Protein AF-A0A423XB51-F1 (afdb_monomer_lite)

Structure (mmCIF, N/CA/C/O backbone):
data_AF-A0A423XB51-F1
#
_entry.id   AF-A0A423XB51-F1
#
loop_
_atom_site.group_PDB
_atom_site.id
_atom_site.type_symbol
_atom_site.label_atom_id
_atom_site.label_alt_id
_atom_site.label_comp_id
_atom_site.label_asym_id
_atom_site.label_entity_id
_atom_site.label_seq_id
_atom_site.pdbx_PDB_ins_code
_atom_site.Cartn_x
_atom_site.Cartn_y
_atom_site.Cartn_z
_atom_site.occupancy
_atom_site.B_iso_or_equiv
_atom_site.auth_seq_id
_atom_site.auth_comp_id
_atom_site.auth_asym_id
_atom_site.auth_atom_id
_atom_site.pdbx_PDB_model_num
ATOM 1 N N . MET A 1 1 ? 34.512 -55.234 -9.144 1.00 31.52 1 MET A N 1
ATOM 2 C CA . MET A 1 1 ? 33.283 -55.970 -8.781 1.00 31.52 1 MET A CA 1
ATOM 3 C C . MET A 1 1 ? 32.152 -55.460 -9.650 1.00 31.52 1 MET A C 1
ATOM 5 O O . MET A 1 1 ? 32.081 -54.264 -9.890 1.00 31.52 1 MET A O 1
ATOM 9 N N . VAL A 1 2 ? 31.367 -56.392 -10.178 1.00 36.50 2 VAL A N 1
ATOM 10 C CA . VAL A 1 2 ? 30.265 -56.217 -11.133 1.00 36.50 2 VAL A CA 1
ATOM 11 C C . VAL A 1 2 ? 29.146 -55.339 -10.560 1.00 36.50 2 VAL A C 1
ATOM 13 O O . VAL A 1 2 ? 28.787 -55.524 -9.402 1.00 36.50 2 VAL A O 1
ATOM 16 N N . ALA A 1 3 ? 28.536 -54.481 -11.385 1.00 30.00 3 ALA A N 1
ATOM 17 C CA . ALA A 1 3 ? 27.119 -54.136 -11.255 1.00 30.00 3 ALA A CA 1
ATOM 18 C C . ALA A 1 3 ? 26.533 -53.678 -12.602 1.00 30.00 3 ALA A C 1
ATOM 20 O O . ALA A 1 3 ? 27.118 -52.865 -13.314 1.00 30.00 3 ALA A O 1
ATOM 21 N N . HIS A 1 4 ? 25.387 -54.271 -12.929 1.00 32.62 4 HIS A N 1
ATOM 22 C CA . HIS A 1 4 ? 24.614 -54.158 -14.161 1.00 32.62 4 HIS A CA 1
ATOM 23 C C . HIS A 1 4 ? 23.724 -52.900 -14.236 1.00 32.62 4 HIS A C 1
ATOM 25 O O . HIS A 1 4 ? 23.371 -52.298 -13.226 1.00 32.62 4 HIS A O 1
ATOM 31 N N . ASN A 1 5 ? 23.327 -52.594 -15.477 1.00 37.25 5 ASN A N 1
ATOM 32 C CA . ASN A 1 5 ? 22.363 -51.591 -15.948 1.00 37.25 5 ASN A CA 1
ATOM 33 C C . ASN A 1 5 ? 20.976 -51.610 -15.278 1.00 37.25 5 ASN A C 1
ATOM 35 O O . ASN A 1 5 ? 20.409 -52.682 -15.078 1.00 37.25 5 ASN A O 1
ATOM 39 N N . LEU A 1 6 ? 20.353 -50.425 -15.191 1.00 34.06 6 LEU A N 1
ATOM 40 C CA . LEU A 1 6 ? 18.911 -50.211 -15.405 1.00 34.06 6 LEU A CA 1
ATOM 41 C C . LEU A 1 6 ? 18.672 -48.880 -16.168 1.00 34.06 6 LEU A C 1
ATOM 43 O O . LEU A 1 6 ? 19.384 -47.911 -15.900 1.00 34.06 6 LEU A O 1
ATOM 47 N N . PRO A 1 7 ? 17.705 -48.805 -17.110 1.00 36.00 7 PRO A N 1
ATOM 48 C CA . PRO A 1 7 ? 17.438 -47.620 -17.933 1.00 36.00 7 PRO A CA 1
ATOM 49 C C . PRO A 1 7 ? 16.372 -46.697 -17.311 1.00 36.00 7 PRO A C 1
ATOM 51 O O . PRO A 1 7 ? 15.379 -47.169 -16.761 1.00 36.00 7 PRO A O 1
ATOM 54 N N . ILE A 1 8 ? 16.544 -45.377 -17.449 1.00 37.34 8 ILE A N 1
ATOM 55 C CA . ILE A 1 8 ? 15.559 -44.361 -17.031 1.00 37.34 8 ILE A CA 1
ATOM 56 C C . ILE A 1 8 ? 14.846 -43.792 -18.280 1.00 37.34 8 ILE A C 1
ATOM 58 O O . ILE A 1 8 ? 15.529 -43.488 -19.261 1.00 37.34 8 ILE A O 1
ATOM 62 N N . PRO A 1 9 ? 13.504 -43.629 -18.282 1.00 34.44 9 PRO A N 1
ATOM 63 C CA . PRO A 1 9 ? 12.743 -43.141 -19.436 1.00 34.44 9 PRO A CA 1
ATOM 64 C C . PRO A 1 9 ? 12.919 -41.635 -19.685 1.00 34.44 9 PRO A C 1
ATOM 66 O O . PRO A 1 9 ? 12.987 -40.834 -18.754 1.00 34.44 9 PRO A O 1
ATOM 69 N N . GLY A 1 10 ? 12.946 -41.263 -20.967 1.00 33.69 10 GLY A N 1
ATOM 70 C CA . GLY A 1 10 ? 13.194 -39.908 -21.454 1.00 33.69 10 GLY A CA 1
ATOM 71 C C . GLY A 1 10 ? 12.106 -38.885 -21.115 1.00 33.69 10 GLY A C 1
ATOM 72 O O . GLY A 1 10 ? 10.912 -39.111 -21.307 1.00 33.69 10 GLY A O 1
ATOM 73 N N . ILE A 1 11 ? 12.561 -37.714 -20.674 1.00 33.84 11 ILE A N 1
ATOM 74 C CA . ILE A 1 11 ? 11.773 -36.488 -20.539 1.00 33.84 11 ILE A CA 1
ATOM 75 C C . ILE A 1 11 ? 11.730 -35.801 -21.910 1.00 33.84 11 ILE A C 1
ATOM 77 O O . ILE A 1 11 ? 12.769 -35.495 -22.493 1.00 33.84 11 ILE A O 1
ATOM 81 N N . ARG A 1 12 ? 10.519 -35.569 -22.432 1.00 33.94 12 ARG A N 1
ATOM 82 C CA . ARG A 1 12 ? 10.283 -34.796 -23.661 1.00 33.94 12 ARG A CA 1
ATOM 83 C C . ARG A 1 12 ? 10.503 -33.303 -23.404 1.00 33.94 12 ARG A C 1
ATOM 85 O O . ARG A 1 12 ? 9.952 -32.741 -22.461 1.00 33.94 12 ARG A O 1
ATOM 92 N N . ASN A 1 13 ? 11.280 -32.680 -24.282 1.00 35.00 13 ASN A N 1
ATOM 93 C CA . ASN A 1 13 ? 11.568 -31.249 -24.317 1.00 35.00 13 ASN A CA 1
ATOM 94 C C . ASN A 1 13 ? 10.433 -30.521 -25.083 1.00 35.00 13 ASN A C 1
ATOM 96 O O . ASN A 1 13 ? 10.145 -30.932 -26.206 1.00 35.00 13 ASN A O 1
ATOM 100 N N . PRO A 1 14 ? 9.753 -29.493 -24.534 1.00 36.03 14 PRO A N 1
ATOM 101 C CA . PRO A 1 14 ? 8.537 -28.933 -25.134 1.00 36.03 14 PRO A CA 1
ATOM 102 C C . PRO A 1 14 ? 8.781 -27.705 -26.031 1.00 36.03 14 PRO A C 1
ATOM 104 O O . PRO A 1 14 ? 7.963 -26.792 -26.041 1.00 36.03 14 PRO A O 1
ATOM 107 N N . PHE A 1 15 ? 9.884 -27.662 -26.782 1.00 37.72 15 PHE A N 1
ATOM 108 C CA . PHE A 1 15 ? 10.128 -26.614 -27.781 1.00 37.72 15 PHE A CA 1
ATOM 109 C C . PHE A 1 15 ? 10.941 -27.169 -28.954 1.00 37.72 15 PHE A C 1
ATOM 111 O O . PHE A 1 15 ? 12.166 -27.096 -28.951 1.00 37.72 15 PHE A O 1
ATOM 118 N N . ASP A 1 16 ? 10.246 -27.711 -29.954 1.00 33.78 16 ASP A N 1
ATOM 119 C CA . ASP A 1 16 ? 10.800 -27.939 -31.290 1.00 33.78 16 ASP A CA 1
ATOM 120 C C . ASP A 1 16 ? 9.765 -27.459 -32.331 1.00 33.78 16 ASP A C 1
ATOM 122 O O . ASP A 1 16 ? 8.616 -27.915 -32.289 1.00 33.78 16 ASP A O 1
ATOM 126 N N . PRO A 1 17 ? 10.086 -26.477 -33.194 1.00 37.91 17 PRO A N 1
ATOM 127 C CA . PRO A 1 17 ? 9.142 -25.939 -34.166 1.00 37.91 17 PRO A CA 1
ATOM 128 C C . PRO A 1 17 ? 9.060 -26.831 -35.414 1.00 37.91 17 PRO A C 1
ATOM 130 O O . PRO A 1 17 ? 10.037 -26.995 -36.145 1.00 37.91 17 PRO A O 1
ATOM 133 N N . MET A 1 18 ? 7.868 -27.364 -35.698 1.00 31.20 18 MET A N 1
ATOM 134 C CA . MET A 1 18 ? 7.586 -28.050 -36.962 1.00 31.20 18 MET A CA 1
ATOM 135 C C . MET A 1 18 ? 7.628 -27.067 -38.140 1.00 31.20 18 MET A C 1
ATOM 137 O O . MET A 1 18 ? 6.913 -26.065 -38.168 1.00 31.20 18 MET A O 1
ATOM 141 N N . LYS A 1 19 ? 8.469 -27.401 -39.121 1.00 34.50 19 LYS A N 1
ATOM 142 C CA . LYS A 1 19 ? 8.397 -26.933 -40.506 1.00 34.50 19 LYS A CA 1
ATOM 143 C C . LYS A 1 19 ? 7.410 -27.816 -41.267 1.00 34.50 19 LYS A C 1
ATOM 145 O O . LYS A 1 19 ? 7.607 -29.021 -41.275 1.00 34.50 19 LYS A O 1
ATOM 150 N N . ASP A 1 20 ? 6.475 -27.202 -41.980 1.00 34.16 20 ASP A N 1
ATOM 151 C CA . ASP A 1 20 ? 5.870 -27.727 -43.211 1.00 34.16 20 ASP A CA 1
ATOM 152 C C . ASP A 1 20 ? 5.493 -26.503 -44.057 1.00 34.16 20 ASP A C 1
ATOM 154 O O . ASP A 1 20 ? 4.869 -25.570 -43.558 1.00 34.16 20 ASP A O 1
ATOM 158 N N . SER A 1 21 ? 6.168 -26.241 -45.175 1.00 32.19 21 SER A N 1
ATOM 159 C CA . SER A 1 21 ? 6.119 -26.914 -46.481 1.00 32.19 21 SER A CA 1
ATOM 160 C C . SER A 1 21 ? 4.862 -26.536 -47.285 1.00 32.19 21 SER A C 1
ATOM 162 O O . SER A 1 21 ? 3.727 -26.549 -46.826 1.00 32.19 21 SER A O 1
ATOM 164 N N . THR A 1 22 ? 5.156 -26.030 -48.476 1.00 32.69 22 THR A N 1
ATOM 165 C CA . THR A 1 22 ? 4.355 -25.236 -49.408 1.00 32.69 22 THR A CA 1
ATOM 166 C C . THR A 1 22 ? 3.370 -26.071 -50.222 1.00 32.69 22 THR A C 1
ATOM 168 O O . THR A 1 22 ? 3.742 -27.130 -50.722 1.00 32.69 22 THR A O 1
ATOM 171 N N . GLY A 1 23 ? 2.178 -25.528 -50.478 1.00 29.64 23 GLY A N 1
ATOM 172 C CA . GLY A 1 23 ? 1.249 -26.032 -51.489 1.00 29.64 23 GLY A CA 1
ATOM 173 C C . GLY A 1 23 ? 0.264 -24.948 -51.921 1.00 29.64 23 GLY A C 1
ATOM 174 O O . GLY A 1 23 ? -0.683 -24.645 -51.201 1.00 29.64 23 GLY A O 1
ATOM 175 N N . GLU A 1 24 ? 0.525 -24.342 -53.078 1.00 31.62 24 GLU A N 1
ATOM 176 C CA . GLU A 1 24 ? -0.375 -23.438 -53.799 1.00 31.62 24 GLU A CA 1
ATOM 177 C C . GLU A 1 24 ? -1.574 -24.196 -54.389 1.00 31.62 24 GLU A C 1
ATOM 179 O O . GLU A 1 24 ? -1.394 -25.252 -54.991 1.00 31.62 24 GLU A O 1
ATOM 184 N N . ALA A 1 25 ? -2.770 -23.605 -54.318 1.00 30.72 25 ALA A N 1
ATOM 185 C CA . ALA A 1 25 ? -3.737 -23.593 -55.421 1.00 30.72 25 ALA A CA 1
ATOM 186 C C . ALA A 1 25 ? -4.812 -22.524 -55.161 1.00 30.72 25 ALA A C 1
ATOM 188 O O . ALA A 1 25 ? -5.487 -22.524 -54.134 1.00 30.72 25 ALA A O 1
ATOM 189 N N . ALA A 1 26 ? -4.945 -21.604 -56.113 1.00 30.70 26 ALA A N 1
ATOM 190 C CA . ALA A 1 26 ? -5.925 -20.529 -56.148 1.00 30.70 26 ALA A CA 1
ATOM 191 C C . ALA A 1 26 ? -7.219 -20.972 -56.847 1.00 30.70 26 ALA A C 1
ATOM 193 O O . ALA A 1 26 ? -7.120 -21.595 -57.897 1.00 30.70 26 ALA A O 1
ATOM 194 N N . VAL A 1 27 ? -8.391 -20.551 -56.345 1.00 30.83 27 VAL A N 1
ATOM 195 C CA . VAL A 1 27 ? -9.595 -20.216 -57.142 1.00 30.83 27 VAL A CA 1
ATOM 196 C C . VAL A 1 27 ? -10.389 -19.120 -56.404 1.00 30.83 27 VAL A C 1
ATOM 198 O O . VAL A 1 27 ? -10.473 -19.115 -55.179 1.00 30.83 27 VAL A O 1
ATOM 201 N N . GLN A 1 28 ? -10.891 -18.160 -57.182 1.00 31.08 28 GLN A N 1
ATOM 202 C CA . GLN A 1 28 ? -11.581 -16.912 -56.827 1.00 31.08 28 GLN A CA 1
ATOM 203 C C . GLN A 1 28 ? -13.112 -17.082 -56.565 1.00 31.08 28 GLN A C 1
ATOM 205 O O . GLN A 1 28 ? -13.590 -18.212 -56.628 1.00 31.08 28 GLN A O 1
ATOM 210 N N . PRO A 1 29 ? -13.860 -16.008 -56.202 1.00 43.38 29 PRO A N 1
ATOM 211 C CA . PRO A 1 29 ? -15.015 -16.054 -55.293 1.00 43.38 29 PRO A CA 1
ATOM 212 C C . PRO A 1 29 ? -16.389 -15.929 -55.976 1.00 43.38 29 PRO A C 1
ATOM 214 O O . PRO A 1 29 ? -16.469 -15.389 -57.071 1.00 43.38 29 PRO A O 1
ATOM 217 N N . ASP A 1 30 ? -17.460 -16.281 -55.250 1.00 30.06 30 ASP A N 1
ATOM 218 C CA . ASP A 1 30 ? -18.842 -15.874 -55.556 1.00 30.06 30 ASP A CA 1
ATOM 219 C C . ASP A 1 30 ? -19.604 -15.410 -54.292 1.00 30.06 30 ASP A C 1
ATOM 221 O O . ASP A 1 30 ? -19.871 -16.157 -53.353 1.00 30.06 30 ASP A O 1
ATOM 225 N N . GLU A 1 31 ? -19.830 -14.099 -54.266 1.00 30.91 31 GLU A N 1
ATOM 226 C CA . GLU A 1 31 ? -21.063 -13.337 -54.022 1.00 30.91 31 GLU A CA 1
ATOM 227 C C . GLU A 1 31 ? -22.300 -13.861 -53.224 1.00 30.91 31 GLU A C 1
ATOM 229 O O . GLU A 1 31 ? -22.960 -14.832 -53.570 1.00 30.91 31 GLU A O 1
ATOM 234 N N . ILE A 1 32 ? -22.716 -12.988 -52.278 1.00 29.02 32 ILE A N 1
ATOM 235 C CA . ILE A 1 32 ? -24.083 -12.475 -51.975 1.00 29.02 32 ILE A CA 1
ATOM 236 C C . ILE A 1 32 ? -25.119 -13.435 -51.323 1.00 29.02 32 ILE A C 1
ATOM 238 O O . ILE A 1 32 ? -25.673 -14.317 -51.966 1.00 29.02 32 ILE A O 1
ATOM 242 N N . LYS A 1 33 ? -25.547 -13.128 -50.078 1.00 28.91 33 LYS A N 1
ATOM 243 C CA . LYS A 1 33 ? -26.890 -12.567 -49.734 1.00 28.91 33 LYS A CA 1
ATOM 244 C C . LYS A 1 33 ? -27.141 -12.442 -48.224 1.00 28.91 33 LYS A C 1
ATOM 246 O O . LYS A 1 33 ? -27.129 -13.401 -47.465 1.00 28.91 33 LYS A O 1
ATOM 251 N N . SER A 1 34 ? -27.442 -11.201 -47.852 1.00 29.16 34 SER A N 1
ATOM 252 C CA . SER A 1 34 ? -28.183 -10.727 -46.682 1.00 29.16 34 SER A CA 1
ATOM 253 C C . SER A 1 34 ? -29.541 -11.410 -46.502 1.00 29.16 34 SER A C 1
ATOM 255 O O . SER A 1 34 ? -30.201 -11.629 -47.512 1.00 29.16 34 SER A O 1
ATOM 257 N N . TYR A 1 35 ? -30.033 -11.556 -45.265 1.00 26.98 35 TYR A N 1
ATOM 258 C CA . TYR A 1 35 ? -31.440 -11.275 -44.933 1.00 26.98 35 TYR A CA 1
ATOM 259 C C . TYR A 1 35 ? -31.640 -11.009 -43.427 1.00 26.98 35 TYR A C 1
ATOM 261 O O . TYR A 1 35 ? -31.115 -11.723 -42.578 1.00 26.98 35 TYR A O 1
ATOM 269 N N . ASN A 1 36 ? -32.396 -9.943 -43.149 1.00 29.30 36 ASN A N 1
ATOM 270 C CA . ASN A 1 36 ? -32.935 -9.500 -41.859 1.00 29.30 36 ASN A CA 1
ATOM 271 C C . ASN A 1 36 ? -34.244 -10.238 -41.505 1.00 29.30 36 ASN A C 1
ATOM 273 O O . ASN A 1 36 ? -34.917 -10.740 -42.404 1.00 29.30 36 ASN A O 1
ATOM 277 N N . GLY A 1 37 ? -34.660 -10.152 -40.234 1.00 26.78 37 GLY A N 1
ATOM 278 C CA . GLY A 1 37 ? -36.049 -10.343 -39.765 1.00 26.78 37 GLY A CA 1
ATOM 279 C C . GLY A 1 37 ? -36.096 -11.052 -38.406 1.00 26.78 37 GLY A C 1
ATOM 280 O O . GLY A 1 37 ? -35.822 -12.241 -38.333 1.00 26.78 37 GLY A O 1
ATOM 281 N N . GLU A 1 38 ? -36.122 -10.344 -37.275 1.00 28.64 38 GLU A N 1
ATOM 282 C CA . GLU A 1 38 ? -37.295 -9.795 -36.557 1.00 28.64 38 GLU A CA 1
ATOM 283 C C . GLU A 1 38 ? -38.317 -10.811 -36.001 1.00 28.64 38 GLU A C 1
ATOM 285 O O . GLU A 1 38 ? -38.971 -11.535 -36.736 1.00 28.64 38 GLU A O 1
ATOM 290 N N . GLN A 1 39 ? -38.451 -10.737 -34.665 1.00 27.41 39 GLN A N 1
ATOM 291 C CA . GLN A 1 39 ? -39.638 -10.862 -33.802 1.00 27.41 39 GLN A CA 1
ATOM 292 C C . GLN A 1 39 ? -40.610 -12.049 -33.979 1.00 27.41 39 GLN A C 1
ATOM 294 O O . GLN A 1 39 ? -41.290 -12.186 -34.984 1.00 27.41 39 GLN A O 1
ATOM 299 N N . THR A 1 40 ? -40.890 -12.771 -32.887 1.00 27.31 40 THR A N 1
ATOM 300 C CA . THR A 1 40 ? -42.070 -12.514 -32.025 1.00 27.31 40 THR A CA 1
ATOM 301 C C . THR A 1 40 ? -42.214 -13.551 -30.901 1.00 27.31 40 THR A C 1
ATOM 303 O O . THR A 1 40 ? -41.736 -14.678 -30.959 1.00 27.31 40 THR A O 1
ATOM 306 N N . SER A 1 41 ? -42.862 -13.075 -29.842 1.00 29.06 41 SER A N 1
ATOM 307 C CA . SER A 1 41 ? -43.330 -13.704 -28.606 1.00 29.06 41 SER A CA 1
ATOM 308 C C . SER A 1 41 ? -44.224 -14.938 -28.768 1.00 29.06 41 SER A C 1
ATOM 310 O O . SER A 1 41 ? -45.051 -14.952 -29.669 1.00 29.06 41 SER A O 1
ATOM 312 N N . HIS A 1 42 ? -44.232 -15.830 -27.768 1.00 29.17 42 HIS A N 1
ATOM 313 C CA . HIS A 1 42 ? -45.481 -16.299 -27.149 1.00 29.17 42 HIS A CA 1
ATOM 314 C C . HIS A 1 42 ? -45.245 -16.912 -25.760 1.00 29.17 42 HIS A C 1
ATOM 316 O O . HIS A 1 42 ? -44.315 -17.681 -25.538 1.00 29.17 42 HIS A O 1
ATOM 322 N N . ALA A 1 43 ? -46.116 -16.524 -24.830 1.00 28.89 43 ALA A N 1
ATOM 323 C CA . ALA A 1 43 ? -46.279 -17.076 -23.495 1.00 28.89 43 ALA A CA 1
ATOM 324 C C . ALA A 1 43 ? -47.333 -18.191 -23.500 1.00 28.89 43 ALA A C 1
ATOM 326 O O . ALA A 1 43 ? -48.323 -18.049 -24.213 1.00 28.89 43 ALA A O 1
ATOM 327 N N . THR A 1 44 ? -47.187 -19.187 -22.622 1.00 28.58 44 THR A N 1
ATOM 328 C CA . THR A 1 44 ? -48.306 -19.911 -21.987 1.00 28.58 44 THR A CA 1
ATOM 329 C C . THR A 1 44 ? -47.866 -20.533 -20.658 1.00 28.58 44 THR A C 1
ATOM 331 O O . THR A 1 44 ? -46.764 -21.068 -20.542 1.00 28.58 44 THR A O 1
ATOM 334 N N . SER A 1 45 ? -48.760 -20.411 -19.675 1.00 26.64 45 SER A N 1
ATOM 335 C CA . SER A 1 45 ? -48.833 -21.071 -18.364 1.00 26.64 45 SER A CA 1
ATOM 336 C C . SER A 1 45 ? -49.002 -22.606 -18.511 1.00 26.64 45 SER A C 1
ATOM 338 O O . SER A 1 45 ? -49.148 -23.080 -19.630 1.00 26.64 45 SER A O 1
ATOM 340 N N . GLU A 1 46 ? -48.963 -23.496 -17.509 1.00 30.59 46 GLU A N 1
ATOM 341 C CA . GLU A 1 46 ? -49.506 -23.488 -16.141 1.00 30.59 46 GLU A CA 1
ATOM 342 C C . GLU A 1 46 ? -49.084 -24.802 -15.407 1.00 30.59 46 GLU A C 1
ATOM 344 O O . GLU A 1 46 ? -48.855 -25.802 -16.079 1.00 30.59 46 GLU A O 1
ATOM 349 N N . ASN A 1 47 ? -49.004 -24.771 -14.059 1.00 28.45 47 ASN A N 1
ATOM 350 C CA . ASN A 1 47 ? -49.242 -25.814 -13.013 1.00 28.45 47 ASN A CA 1
ATOM 351 C C . ASN A 1 47 ? -48.882 -27.305 -13.266 1.00 28.45 47 ASN A C 1
ATOM 353 O O . ASN A 1 47 ? -49.237 -27.876 -14.280 1.00 28.45 47 ASN A O 1
ATOM 357 N N . GLY A 1 48 ? -48.327 -28.128 -12.366 1.00 26.11 48 GLY A N 1
ATOM 358 C CA . GLY A 1 48 ? -48.043 -28.177 -10.919 1.00 26.11 48 GLY A CA 1
ATOM 359 C C . GLY A 1 48 ? -47.765 -29.675 -10.614 1.00 26.11 48 GLY A C 1
ATOM 360 O O . GLY A 1 48 ? -48.344 -30.537 -11.261 1.00 26.11 48 GLY A O 1
ATOM 361 N N . THR A 1 49 ? -46.817 -30.118 -9.784 1.00 28.56 49 THR A N 1
ATOM 362 C CA . THR A 1 49 ? -46.965 -30.412 -8.344 1.00 28.56 49 THR A CA 1
ATOM 363 C C . THR A 1 49 ? -45.727 -31.186 -7.842 1.00 28.56 49 THR A C 1
ATOM 365 O O . THR A 1 49 ? -45.081 -31.922 -8.582 1.00 28.56 49 THR A O 1
ATOM 368 N N . ASN A 1 50 ? -45.424 -30.971 -6.559 1.00 26.88 50 ASN A N 1
ATOM 369 C CA . ASN A 1 50 ? -44.312 -31.453 -5.726 1.00 26.88 50 ASN A CA 1
ATOM 370 C C . ASN A 1 50 ? -44.077 -32.972 -5.652 1.00 26.88 50 ASN A C 1
ATOM 372 O O . ASN A 1 50 ? -45.043 -33.693 -5.433 1.00 26.88 50 ASN A O 1
ATOM 376 N N . VAL A 1 51 ? -42.799 -33.388 -5.516 1.00 29.95 51 VAL A N 1
ATOM 377 C CA . VAL A 1 51 ? -42.336 -34.284 -4.423 1.00 29.95 51 VAL A CA 1
ATOM 378 C C . VAL A 1 51 ? -40.872 -33.977 -4.024 1.00 29.95 51 VAL A C 1
ATOM 380 O O . VAL A 1 51 ? -39.993 -33.818 -4.864 1.00 29.95 51 VAL A O 1
ATOM 383 N N . ASN A 1 52 ? -40.642 -33.908 -2.710 1.00 28.25 52 ASN A N 1
ATOM 384 C CA . ASN A 1 52 ? -39.421 -33.581 -1.960 1.00 28.25 52 ASN A CA 1
ATOM 385 C C . ASN A 1 52 ? -38.138 -34.377 -2.291 1.00 28.25 52 ASN A C 1
ATOM 387 O O . ASN A 1 52 ? -38.167 -35.607 -2.330 1.00 28.25 52 ASN A O 1
ATOM 391 N N . LYS A 1 53 ? -36.974 -33.701 -2.233 1.00 29.72 53 LYS A N 1
ATOM 392 C CA . LYS A 1 53 ? -35.796 -34.201 -1.487 1.00 29.72 53 LYS A CA 1
ATOM 393 C C . LYS A 1 53 ? -34.816 -33.079 -1.111 1.00 29.72 53 LYS A C 1
ATOM 395 O O . LYS A 1 53 ? -34.391 -32.295 -1.949 1.00 29.72 53 LYS A O 1
ATOM 400 N N . LEU A 1 54 ? -34.484 -33.033 0.180 1.00 27.73 54 LEU A N 1
ATOM 401 C CA . LEU A 1 54 ? -33.562 -32.101 0.826 1.00 27.73 54 LEU A CA 1
ATOM 402 C C . LEU A 1 54 ? -32.118 -32.236 0.313 1.00 27.73 54 LEU A C 1
ATOM 404 O O . LEU A 1 54 ? -31.533 -33.313 0.406 1.00 27.73 54 LEU A O 1
ATOM 408 N N . ALA A 1 55 ? -31.519 -31.112 -0.082 1.00 27.84 55 ALA A N 1
ATOM 409 C CA . ALA A 1 55 ? -30.085 -30.849 0.025 1.00 27.84 55 ALA A CA 1
ATOM 410 C C . ALA A 1 55 ? -29.884 -29.328 0.141 1.00 27.84 55 ALA A C 1
ATOM 412 O O . ALA A 1 55 ? -30.154 -28.577 -0.792 1.00 27.84 55 ALA A O 1
ATOM 413 N N . ALA A 1 56 ? -29.473 -28.860 1.320 1.00 28.06 56 ALA A N 1
ATOM 414 C CA . ALA A 1 56 ? -29.221 -27.450 1.584 1.00 28.06 56 ALA A CA 1
ATOM 415 C C . ALA A 1 56 ? -27.862 -27.035 0.996 1.00 28.06 56 ALA A C 1
ATOM 417 O O . ALA A 1 56 ? -26.828 -27.146 1.648 1.00 28.06 56 ALA A O 1
ATOM 418 N N . THR A 1 57 ? -27.868 -26.544 -0.240 1.00 28.09 57 THR A N 1
ATOM 419 C CA . THR A 1 57 ? -26.791 -25.717 -0.796 1.00 28.09 57 THR A CA 1
ATOM 420 C C . THR A 1 57 ? -27.191 -24.255 -0.650 1.00 28.09 57 THR A C 1
ATOM 422 O O . THR A 1 57 ? -28.175 -23.818 -1.245 1.00 28.09 57 THR A O 1
ATOM 425 N N . ALA A 1 58 ? -26.450 -23.498 0.161 1.00 28.42 58 ALA A N 1
ATOM 426 C CA . ALA A 1 58 ? -26.622 -22.056 0.275 1.00 28.42 58 ALA A CA 1
ATOM 427 C C . ALA A 1 58 ? -26.321 -21.405 -1.085 1.00 28.42 58 ALA A C 1
ATOM 429 O O . ALA A 1 58 ? -25.179 -21.407 -1.546 1.00 28.42 58 ALA A O 1
ATOM 430 N N . ALA A 1 59 ? -27.365 -20.900 -1.738 1.00 27.47 59 ALA A N 1
ATOM 431 C CA . ALA A 1 59 ? -27.267 -20.177 -2.994 1.00 27.47 59 ALA A CA 1
ATOM 432 C C . ALA A 1 59 ? -26.513 -18.854 -2.792 1.00 27.47 59 ALA A C 1
ATOM 434 O O . ALA A 1 59 ? -26.782 -18.091 -1.862 1.00 27.47 59 ALA A O 1
ATOM 435 N N . ILE A 1 60 ? -25.560 -18.599 -3.684 1.00 31.61 60 ILE A N 1
ATOM 436 C CA . ILE A 1 60 ? -24.870 -17.320 -3.844 1.00 31.61 60 ILE A CA 1
ATOM 437 C C . ILE A 1 60 ? -25.903 -16.316 -4.391 1.00 31.61 60 ILE A C 1
ATOM 439 O O . ILE A 1 60 ? -26.562 -16.647 -5.377 1.00 31.61 60 ILE A O 1
ATOM 443 N N . PRO A 1 61 ? -26.088 -15.117 -3.802 1.00 31.34 61 PRO A N 1
ATOM 444 C CA . PRO A 1 61 ? -26.999 -14.128 -4.365 1.00 31.34 61 PRO A CA 1
ATOM 445 C C . PRO A 1 61 ? -26.419 -13.574 -5.667 1.00 31.34 61 PRO A C 1
ATOM 447 O O . PRO A 1 61 ? -25.353 -12.954 -5.661 1.00 31.34 61 PRO A O 1
ATOM 450 N N . ASP A 1 62 ? -27.135 -13.807 -6.762 1.00 32.84 62 ASP A N 1
ATOM 451 C CA . ASP A 1 62 ? -26.808 -13.313 -8.092 1.00 32.84 62 ASP A CA 1
ATOM 452 C C . ASP A 1 62 ? -27.128 -11.810 -8.240 1.00 32.84 62 ASP A C 1
ATOM 454 O O . ASP A 1 62 ? -28.090 -11.281 -7.677 1.00 32.84 62 ASP A O 1
ATOM 458 N N . THR A 1 63 ? -26.241 -11.147 -8.976 1.00 32.41 63 THR A N 1
ATOM 459 C CA . THR A 1 63 ? -26.240 -9.794 -9.559 1.00 32.41 63 THR A CA 1
ATOM 460 C C . THR A 1 63 ? -27.227 -8.738 -9.032 1.00 32.41 63 THR A C 1
ATOM 462 O O . THR A 1 63 ? -28.384 -8.661 -9.444 1.00 32.41 63 THR A O 1
ATOM 465 N N . ARG A 1 64 ? -26.709 -7.758 -8.275 1.00 35.72 64 ARG A N 1
ATOM 466 C CA . ARG A 1 64 ? -27.206 -6.373 -8.385 1.00 35.72 64 ARG A CA 1
ATOM 467 C C . ARG A 1 64 ? -26.515 -5.740 -9.595 1.00 35.72 64 ARG A C 1
ATOM 469 O O . ARG A 1 64 ? -25.310 -5.910 -9.750 1.00 35.72 64 ARG A O 1
ATOM 476 N N . GLY A 1 65 ? -27.290 -5.067 -10.448 1.00 36.88 65 GLY A N 1
ATOM 477 C CA . GLY A 1 65 ? -26.831 -4.455 -11.701 1.00 36.88 65 GLY A CA 1
ATOM 478 C C . GLY A 1 65 ? -25.661 -3.465 -11.554 1.00 36.88 65 GLY A C 1
ATOM 479 O O . GLY A 1 65 ? -25.225 -3.174 -10.437 1.00 36.88 65 GLY A O 1
ATOM 480 N N . PRO A 1 66 ? -25.134 -2.938 -12.676 1.00 34.34 66 PRO A N 1
ATOM 481 C CA . PRO A 1 66 ? -23.957 -2.076 -12.672 1.00 34.34 66 PRO A CA 1
ATOM 482 C C . PRO A 1 66 ? -24.137 -0.879 -11.730 1.00 34.34 66 PRO A C 1
ATOM 484 O O . PRO A 1 66 ? -25.169 -0.210 -11.718 1.00 34.34 66 PRO A O 1
ATOM 487 N N . PHE A 1 67 ? -23.108 -0.645 -10.917 1.00 39.81 67 PHE A N 1
ATOM 488 C CA . PHE A 1 67 ? -23.007 0.461 -9.972 1.00 39.81 67 PHE A CA 1
ATOM 489 C C . PHE A 1 67 ? -23.180 1.817 -10.676 1.00 39.81 67 PHE A C 1
ATOM 491 O O . PHE A 1 67 ? -22.455 2.116 -11.624 1.00 39.81 67 PHE A O 1
ATOM 498 N N . ASP A 1 68 ? -24.112 2.634 -10.175 1.00 42.88 68 ASP A N 1
ATOM 499 C CA . ASP A 1 68 ? -24.337 4.017 -10.605 1.00 42.88 68 ASP A CA 1
ATOM 500 C C . ASP A 1 68 ? -23.840 5.000 -9.519 1.00 42.88 68 ASP A C 1
ATOM 502 O O . ASP A 1 68 ? -24.500 5.153 -8.482 1.00 42.88 68 ASP A O 1
ATOM 506 N N . PRO A 1 69 ? -22.698 5.681 -9.728 1.00 37.62 69 PRO A N 1
ATOM 507 C CA . PRO A 1 69 ? -22.155 6.655 -8.781 1.00 37.62 69 PRO A CA 1
ATOM 508 C C . PRO A 1 69 ? -23.012 7.928 -8.632 1.00 37.62 69 PRO A C 1
ATOM 510 O O . PRO A 1 69 ? -22.829 8.674 -7.670 1.00 37.62 69 PRO A O 1
ATOM 513 N N . MET A 1 70 ? -23.980 8.186 -9.522 1.00 38.88 70 MET A N 1
ATOM 514 C CA . MET A 1 70 ? -24.805 9.403 -9.486 1.00 38.88 70 MET A CA 1
ATOM 515 C C . MET A 1 70 ? -25.902 9.374 -8.414 1.00 38.88 70 MET A C 1
ATOM 517 O O . MET A 1 70 ? -26.411 10.431 -8.034 1.00 38.88 70 MET A O 1
ATOM 521 N N . LYS A 1 71 ? -26.240 8.202 -7.857 1.00 39.59 71 LYS A N 1
ATOM 522 C CA . LYS A 1 71 ? -27.298 8.058 -6.835 1.00 39.59 71 LYS A CA 1
ATOM 523 C C . LYS A 1 71 ? -27.028 8.779 -5.511 1.00 39.59 71 LYS A C 1
ATOM 525 O O . LYS A 1 71 ? -27.949 8.936 -4.714 1.00 39.59 71 LYS A O 1
ATOM 530 N N . TYR A 1 72 ? -25.798 9.229 -5.280 1.00 40.94 72 TYR A N 1
ATOM 531 C CA . TYR A 1 72 ? -25.402 9.946 -4.065 1.00 40.94 72 TYR A CA 1
ATOM 532 C C . TYR A 1 72 ? -25.206 11.453 -4.283 1.00 40.94 72 TYR A C 1
ATOM 534 O O . TYR A 1 72 ? -24.900 12.176 -3.337 1.00 40.94 72 TYR A O 1
ATOM 542 N N . SER A 1 73 ? -25.439 11.953 -5.502 1.00 33.69 73 SER A N 1
ATOM 543 C CA . SER A 1 73 ? -25.443 13.385 -5.799 1.00 33.69 73 SER A CA 1
ATOM 544 C C . SER A 1 73 ? -26.874 13.923 -5.749 1.00 33.69 73 SER A C 1
ATOM 546 O O . SER A 1 73 ? -27.595 13.940 -6.746 1.00 33.69 73 SER A O 1
ATOM 548 N N . THR A 1 74 ? -27.338 14.356 -4.575 1.00 33.62 74 THR A N 1
ATOM 549 C CA . THR A 1 74 ? -28.613 15.081 -4.496 1.00 33.62 74 THR A CA 1
ATOM 550 C C . THR A 1 74 ? -28.409 16.537 -4.905 1.00 33.62 74 THR A C 1
ATOM 552 O O . THR A 1 74 ? -27.742 17.299 -4.204 1.00 33.62 74 THR A O 1
ATOM 555 N N . LYS A 1 75 ? -29.037 16.934 -6.019 1.00 30.20 75 LYS A N 1
ATOM 556 C CA . LYS A 1 75 ? -29.284 18.338 -6.374 1.00 30.20 75 LYS A CA 1
ATOM 557 C C . LYS A 1 75 ? -30.128 18.990 -5.274 1.00 30.20 75 LYS A C 1
ATOM 559 O O . LYS A 1 75 ? -31.244 18.551 -5.006 1.00 30.20 75 LYS A O 1
ATOM 564 N N . GLY A 1 76 ? -29.591 20.032 -4.644 1.00 28.75 76 GLY A N 1
ATOM 565 C CA . GLY A 1 76 ? -30.309 20.838 -3.660 1.00 28.75 76 GLY A CA 1
ATOM 566 C C . GLY A 1 76 ? -31.412 21.663 -4.320 1.00 28.75 76 GLY A C 1
ATOM 567 O O . GLY A 1 76 ? -31.133 22.548 -5.125 1.00 28.75 76 GLY A O 1
ATOM 568 N N . CYS A 1 77 ? -32.658 21.363 -3.957 1.00 24.59 77 CYS A N 1
ATOM 569 C CA . CYS A 1 77 ? -33.816 22.220 -4.168 1.00 24.59 77 CYS A CA 1
ATOM 570 C C . CYS A 1 77 ? -33.801 23.344 -3.121 1.00 24.59 77 CYS A C 1
ATOM 572 O O . CYS A 1 77 ? -33.539 23.117 -1.940 1.00 24.59 77 CYS A O 1
ATOM 574 N N . THR A 1 78 ? -34.066 24.565 -3.565 1.00 26.34 78 THR A N 1
ATOM 575 C CA . THR A 1 78 ? -34.182 25.776 -2.756 1.00 26.34 78 THR A CA 1
ATOM 576 C C . THR A 1 78 ? -35.480 25.788 -1.947 1.00 26.34 78 THR A C 1
ATOM 578 O O . THR A 1 78 ? -36.557 25.667 -2.519 1.00 26.34 78 THR A O 1
ATOM 581 N N . SER A 1 79 ? -35.402 26.070 -0.642 1.00 24.83 79 SER A N 1
ATOM 582 C CA . SER A 1 79 ? -36.450 26.825 0.065 1.00 24.83 79 SER A CA 1
ATOM 583 C C . SER A 1 79 ? -35.976 27.367 1.422 1.00 24.83 79 SER A C 1
ATOM 585 O O . SER A 1 79 ? -35.832 26.631 2.390 1.00 24.83 79 SER A O 1
ATOM 587 N N . LYS A 1 80 ? -35.747 28.684 1.413 1.00 23.81 80 LYS A N 1
ATOM 588 C CA . LYS A 1 80 ? -36.087 29.738 2.387 1.00 23.81 80 LYS A CA 1
ATOM 589 C C . LYS A 1 80 ? -35.913 29.511 3.902 1.00 23.81 80 LYS A C 1
ATOM 591 O O . LYS A 1 80 ? -36.521 28.661 4.536 1.00 23.81 80 LYS A O 1
ATOM 596 N N . SER A 1 81 ? -35.153 30.462 4.439 1.00 23.64 81 SER A N 1
ATOM 597 C CA . SER A 1 81 ? -34.968 30.897 5.820 1.00 23.64 81 SER A CA 1
ATOM 598 C C . SER A 1 81 ? -36.242 31.039 6.655 1.00 23.64 81 SER A C 1
ATOM 600 O O . SER A 1 81 ? -37.237 31.564 6.162 1.00 23.64 81 SER A O 1
ATOM 602 N N . ASN A 1 82 ? -36.107 30.814 7.964 1.00 23.38 82 ASN A N 1
ATOM 603 C CA . ASN A 1 82 ? -36.622 31.761 8.948 1.00 23.38 82 ASN A CA 1
ATOM 604 C C . ASN A 1 82 ? -35.657 31.902 10.130 1.00 23.38 82 ASN A C 1
ATOM 606 O O . ASN A 1 82 ? -35.170 30.930 10.699 1.00 23.38 82 ASN A O 1
ATOM 610 N N . VAL A 1 83 ? -35.362 33.164 10.422 1.00 24.83 83 VAL A N 1
ATOM 611 C CA . VAL A 1 83 ? -34.511 33.679 11.492 1.00 24.83 83 VAL A CA 1
ATOM 612 C C . VAL A 1 83 ? -35.345 33.810 12.762 1.00 24.83 83 VAL A C 1
ATOM 614 O O . VAL A 1 83 ? -36.449 34.341 12.695 1.00 24.83 83 VAL A O 1
ATOM 617 N N . MET A 1 84 ? -34.773 33.481 13.923 1.00 23.30 84 MET A N 1
ATOM 618 C CA . MET A 1 84 ? -35.081 34.209 15.157 1.00 23.30 84 MET A CA 1
ATOM 619 C C . MET A 1 84 ? -33.857 34.289 16.090 1.00 23.30 84 MET A C 1
ATOM 621 O O . MET A 1 84 ? -33.316 33.286 16.543 1.00 23.30 84 MET A O 1
ATOM 625 N N . LYS A 1 85 ? -33.427 35.543 16.300 1.00 24.23 85 LYS A N 1
ATOM 626 C CA . LYS A 1 85 ? -32.625 36.127 17.400 1.00 24.23 85 LYS A CA 1
ATOM 627 C C . LYS A 1 85 ? -33.255 35.781 18.772 1.00 24.23 85 LYS A C 1
ATOM 629 O O . LYS A 1 85 ? -34.427 35.439 18.790 1.00 24.23 85 LYS A O 1
ATOM 634 N N . SER A 1 86 ? -32.692 35.942 19.971 1.00 23.62 86 SER A N 1
ATOM 635 C CA . SER A 1 86 ? -31.420 36.372 20.591 1.00 23.62 86 SER A CA 1
ATOM 636 C C . SER A 1 86 ? -31.679 36.389 22.114 1.00 23.62 86 SER A C 1
ATOM 638 O O . SER A 1 86 ? -32.814 36.677 22.483 1.00 23.62 86 SER A O 1
ATOM 640 N N . ALA A 1 87 ? -30.658 36.214 22.962 1.00 24.75 87 ALA A N 1
ATOM 641 C CA . ALA A 1 87 ? -30.468 36.827 24.305 1.00 24.75 87 ALA A CA 1
ATOM 642 C C . ALA A 1 87 ? -29.263 36.098 24.942 1.00 24.75 87 ALA A C 1
ATOM 644 O O . ALA A 1 87 ? -29.312 34.880 25.058 1.00 24.75 87 ALA A O 1
ATOM 645 N N . GLN A 1 88 ? -28.058 36.640 25.144 1.00 23.27 88 GLN A N 1
ATOM 646 C CA . GLN A 1 88 ? -27.554 37.855 25.804 1.00 23.27 88 GLN A CA 1
ATOM 647 C C . GLN A 1 88 ? -27.649 37.850 27.341 1.00 23.27 88 GLN A C 1
ATOM 649 O O . GLN A 1 88 ? -28.726 37.652 27.891 1.00 23.27 88 GLN A O 1
ATOM 654 N N . ALA A 1 89 ? -26.498 38.208 27.942 1.00 24.61 89 ALA A N 1
ATOM 655 C CA . ALA A 1 89 ? -26.244 38.693 29.308 1.00 24.61 89 ALA A CA 1
ATOM 656 C C . ALA A 1 89 ? -25.971 37.613 30.384 1.00 24.61 89 ALA A C 1
ATOM 658 O O . ALA A 1 89 ? -26.633 36.586 30.402 1.00 24.61 89 ALA A O 1
ATOM 659 N N . THR A 1 90 ? -25.021 37.736 31.323 1.00 24.09 90 THR A N 1
ATOM 660 C CA . THR A 1 90 ? -23.999 38.753 31.683 1.00 24.09 90 THR A CA 1
ATOM 661 C C . THR A 1 90 ? -23.156 38.178 32.844 1.00 24.09 90 THR A C 1
ATOM 663 O O . THR A 1 90 ? -23.701 37.359 33.572 1.00 24.09 90 THR A O 1
ATOM 666 N N . ASN A 1 91 ? -21.895 38.636 32.995 1.00 25.67 91 ASN A N 1
ATOM 667 C CA . ASN A 1 91 ? -21.139 38.988 34.229 1.00 25.67 91 ASN A CA 1
ATOM 668 C C . ASN A 1 91 ? -21.323 38.160 35.538 1.00 25.67 91 ASN A C 1
ATOM 670 O O . ASN A 1 91 ? -22.419 37.776 35.899 1.00 25.67 91 ASN A O 1
ATOM 674 N N . ASP A 1 92 ? -20.329 37.917 36.399 1.00 25.69 92 ASP A N 1
ATOM 675 C CA . ASP A 1 92 ? -19.222 38.784 36.810 1.00 25.69 92 ASP A CA 1
ATOM 676 C C . ASP A 1 92 ? -18.266 38.056 37.796 1.00 25.69 92 ASP A C 1
ATOM 678 O O . ASP A 1 92 ? -18.636 37.063 38.417 1.00 25.69 92 ASP A O 1
ATOM 682 N N . GLN A 1 93 ? -17.096 38.678 37.998 1.00 26.27 93 GLN A N 1
ATOM 683 C CA . GLN A 1 93 ? -16.241 38.704 39.208 1.00 26.27 93 GLN A CA 1
ATOM 684 C C . GLN A 1 93 ? -15.172 37.623 39.532 1.00 26.27 93 GLN A C 1
ATOM 686 O O . GLN A 1 93 ? -15.410 36.568 40.108 1.00 26.27 93 GLN A O 1
ATOM 691 N N . LYS A 1 94 ? -13.924 38.045 39.239 1.00 25.61 94 LYS A N 1
ATOM 692 C CA . LYS A 1 94 ? -12.670 38.045 40.042 1.00 25.61 94 LYS A CA 1
ATOM 693 C C . LYS A 1 94 ? -12.752 37.602 41.515 1.00 25.61 94 LYS A C 1
ATOM 695 O O . LYS A 1 94 ? -13.582 38.153 42.218 1.00 25.61 94 LYS A O 1
ATOM 700 N N . VAL A 1 95 ? -11.716 36.887 41.995 1.00 25.31 95 VAL A N 1
ATOM 701 C CA . VAL A 1 95 ? -10.785 37.296 43.090 1.00 25.31 95 VAL A CA 1
ATOM 702 C C . VAL A 1 95 ? -9.454 36.511 42.971 1.00 25.31 95 VAL A C 1
ATOM 704 O O . VAL A 1 95 ? -9.442 35.325 42.656 1.00 25.31 95 VAL A O 1
ATOM 707 N N . SER A 1 96 ? -8.342 37.218 43.189 1.00 23.31 96 SER A N 1
ATOM 708 C CA . SER A 1 96 ? -6.928 36.805 43.268 1.00 23.31 96 SER A CA 1
ATOM 709 C C . SER A 1 96 ? -6.524 36.249 44.643 1.00 23.31 96 SER A C 1
ATOM 711 O O . SER A 1 96 ? -7.118 36.673 45.622 1.00 23.31 96 SER A O 1
ATOM 713 N N . PHE A 1 97 ? -5.443 35.465 44.749 1.00 24.20 97 PHE A N 1
ATOM 714 C CA . PHE A 1 97 ? -4.290 35.748 45.633 1.00 24.20 97 PHE A CA 1
ATOM 715 C C . PHE A 1 97 ? -3.140 34.752 45.391 1.00 24.20 97 PHE A C 1
ATOM 717 O O . PHE A 1 97 ? -3.333 33.667 44.849 1.00 24.20 97 PHE A O 1
ATOM 724 N N . ASP A 1 98 ? -1.951 35.222 45.741 1.00 24.50 98 ASP A N 1
ATOM 725 C CA . ASP A 1 98 ? -0.611 34.855 45.294 1.00 24.50 98 ASP A CA 1
ATOM 726 C C . ASP A 1 98 ? 0.171 34.061 46.372 1.00 24.50 98 ASP A C 1
ATOM 728 O O . ASP A 1 98 ? -0.281 33.921 47.506 1.00 24.50 98 ASP A O 1
ATOM 732 N N . GLU A 1 99 ? 1.377 33.641 45.985 1.00 25.59 99 GLU A N 1
ATOM 733 C CA . GLU A 1 99 ? 2.590 33.406 46.787 1.00 25.59 99 GLU A CA 1
ATOM 734 C C . GLU A 1 99 ? 3.031 31.988 47.234 1.00 25.59 99 GLU A C 1
ATOM 736 O O . GLU A 1 99 ? 2.594 31.413 48.223 1.00 25.59 99 GLU A O 1
ATOM 741 N N . THR A 1 100 ? 4.082 31.541 46.527 1.00 24.41 100 THR A N 1
ATOM 742 C CA . THR A 1 100 ? 5.425 31.097 46.983 1.00 24.41 100 THR A CA 1
ATOM 743 C C . THR A 1 100 ? 5.613 29.963 48.015 1.00 24.41 100 THR A C 1
ATOM 745 O O . THR A 1 100 ? 5.209 30.053 49.168 1.00 24.41 100 THR A O 1
ATOM 748 N N . LYS A 1 101 ? 6.444 28.962 47.650 1.00 26.59 101 LYS A N 1
ATOM 749 C CA . LYS A 1 101 ? 7.826 28.762 48.172 1.00 26.59 101 LYS A CA 1
ATOM 750 C C . LYS A 1 101 ? 8.476 27.458 47.663 1.00 26.59 101 LYS A C 1
ATOM 752 O O . LYS A 1 101 ? 7.931 26.372 47.818 1.00 26.59 101 LYS A O 1
ATOM 757 N N . ASN A 1 102 ? 9.687 27.598 47.114 1.00 26.38 102 ASN A N 1
ATOM 758 C CA . ASN A 1 102 ? 10.700 26.540 46.950 1.00 26.38 102 ASN A CA 1
ATOM 759 C C . ASN A 1 102 ? 11.305 26.149 48.318 1.00 26.38 102 ASN A C 1
ATOM 761 O O . ASN A 1 102 ? 11.235 26.940 49.263 1.00 26.38 102 ASN A O 1
ATOM 765 N N . PRO A 1 103 ? 12.019 25.009 48.398 1.00 30.25 103 PRO A N 1
ATOM 766 C CA . PRO A 1 103 ? 13.474 25.161 48.452 1.00 30.25 103 PRO A CA 1
ATOM 767 C C . PRO A 1 103 ? 14.281 24.170 47.594 1.00 30.25 103 PRO A C 1
ATOM 769 O O . PRO A 1 103 ? 13.875 23.064 47.257 1.00 30.25 103 PRO A O 1
ATOM 772 N N . VAL A 1 104 ? 15.477 24.664 47.289 1.00 23.95 104 VAL A N 1
ATOM 773 C CA . VAL A 1 104 ? 16.651 24.075 46.640 1.00 23.95 104 VAL A CA 1
ATOM 774 C C . VAL A 1 104 ? 17.237 22.916 47.458 1.00 23.95 104 VAL A C 1
ATOM 776 O O . VAL A 1 104 ? 17.391 23.068 48.667 1.00 23.95 104 VAL A O 1
ATOM 779 N N . ILE A 1 105 ? 17.691 21.834 46.805 1.00 26.00 105 ILE A N 1
ATOM 780 C CA . ILE A 1 105 ? 18.782 20.981 47.318 1.00 26.00 105 ILE A CA 1
ATOM 781 C C . ILE A 1 105 ? 19.804 20.697 46.208 1.00 26.00 105 ILE A C 1
ATOM 783 O O . ILE A 1 105 ? 19.483 20.487 45.042 1.00 26.00 105 ILE A O 1
ATOM 787 N N . VAL A 1 106 ? 21.051 20.772 46.656 1.00 24.53 106 VAL A N 1
ATOM 788 C CA . VAL A 1 106 ? 22.346 20.871 45.992 1.00 24.53 106 VAL A CA 1
ATOM 789 C C . VAL A 1 106 ? 22.823 19.545 45.386 1.00 24.53 106 VAL A C 1
ATOM 791 O O . VAL A 1 106 ? 22.611 18.469 45.939 1.00 24.53 106 VAL A O 1
ATOM 794 N N . ALA A 1 107 ? 23.530 19.654 44.260 1.00 23.56 107 ALA A N 1
ATOM 795 C CA . ALA A 1 107 ? 24.268 18.583 43.604 1.00 23.56 107 ALA A CA 1
ATOM 796 C C . ALA A 1 107 ? 25.517 18.159 44.400 1.00 23.56 107 ALA A C 1
ATOM 798 O O . ALA A 1 107 ? 26.231 18.991 44.956 1.00 23.56 107 ALA A O 1
ATOM 799 N N . THR A 1 108 ? 25.866 16.872 44.375 1.00 22.89 108 THR A N 1
ATOM 800 C CA . THR A 1 108 ? 27.238 16.426 44.658 1.00 22.89 108 THR A CA 1
ATOM 801 C C . THR A 1 108 ? 27.605 15.275 43.730 1.00 22.89 108 THR A C 1
ATOM 803 O O . THR A 1 108 ? 26.993 14.211 43.747 1.00 22.89 108 THR A O 1
ATOM 806 N N . ILE A 1 109 ? 28.621 15.527 42.910 1.00 23.64 109 ILE A N 1
ATOM 807 C CA . ILE A 1 109 ? 29.331 14.561 42.075 1.00 23.64 109 ILE A CA 1
ATOM 808 C C . ILE A 1 109 ? 30.357 13.848 42.962 1.00 23.64 109 ILE A C 1
ATOM 810 O O . ILE A 1 109 ? 31.152 14.512 43.626 1.00 23.64 109 ILE A O 1
ATOM 814 N N . LYS A 1 110 ? 30.408 12.514 42.911 1.00 23.97 110 LYS A N 1
ATOM 815 C CA . LYS A 1 110 ? 31.629 11.747 43.192 1.00 23.97 110 LYS A CA 1
ATOM 816 C C . LYS A 1 110 ? 31.777 10.631 42.165 1.00 23.97 110 LYS A C 1
ATOM 818 O O . LYS A 1 110 ? 30.943 9.737 42.070 1.00 23.97 110 LYS A O 1
ATOM 823 N N . ALA A 1 111 ? 32.851 10.737 41.393 1.00 22.70 111 ALA A N 1
ATOM 824 C CA . ALA A 1 111 ? 33.392 9.686 40.554 1.00 22.70 111 ALA A CA 1
ATOM 825 C C . ALA A 1 111 ? 34.229 8.740 41.421 1.00 22.70 111 ALA A C 1
ATOM 827 O O . ALA A 1 111 ? 35.097 9.217 42.147 1.00 22.70 111 ALA A O 1
ATOM 828 N N . GLU A 1 112 ? 34.030 7.428 41.292 1.00 23.89 112 GLU A N 1
ATOM 829 C CA . GLU A 1 112 ? 35.038 6.436 41.668 1.00 23.89 112 GLU A CA 1
ATOM 830 C C . GLU A 1 112 ? 35.068 5.285 40.657 1.00 23.89 112 GLU A C 1
ATOM 832 O O . GLU A 1 112 ? 34.131 4.508 40.486 1.00 23.89 112 GLU A O 1
ATOM 837 N N . THR A 1 113 ? 36.202 5.210 39.973 1.00 23.72 113 THR A N 1
ATOM 838 C CA . THR A 1 113 ? 36.698 4.104 39.162 1.00 23.72 113 THR A CA 1
ATOM 839 C C . THR A 1 113 ? 37.162 2.975 40.084 1.00 23.72 113 THR A C 1
ATOM 841 O O . THR A 1 113 ? 37.927 3.259 41.005 1.00 23.72 113 THR A O 1
ATOM 844 N N . LYS A 1 114 ? 36.812 1.706 39.802 1.00 25.05 114 LYS A N 1
ATOM 845 C CA . LYS A 1 114 ? 37.727 0.539 39.903 1.00 25.05 114 LYS A CA 1
ATOM 846 C C . LYS A 1 114 ? 37.062 -0.801 39.542 1.00 25.05 114 LYS A C 1
ATOM 848 O O . LYS A 1 114 ? 36.160 -1.280 40.217 1.00 25.05 114 LYS A O 1
ATOM 853 N N . ASN A 1 115 ? 37.614 -1.399 38.484 1.00 24.34 115 ASN A N 1
ATOM 854 C CA . ASN A 1 115 ? 37.877 -2.820 38.226 1.00 24.34 115 ASN A CA 1
ATOM 855 C C . ASN A 1 115 ? 37.151 -3.877 39.074 1.00 24.34 115 ASN A C 1
ATOM 857 O O . ASN A 1 115 ? 37.470 -4.071 40.247 1.00 24.34 115 ASN A O 1
ATOM 861 N N . LYS A 1 116 ? 36.356 -4.726 38.407 1.00 24.98 116 LYS A N 1
ATOM 862 C CA . LYS A 1 116 ? 36.047 -6.068 38.910 1.00 24.98 116 LYS A CA 1
ATOM 863 C C . LYS A 1 116 ? 36.125 -7.108 37.791 1.00 24.98 116 LYS A C 1
ATOM 865 O O . LYS A 1 116 ? 35.400 -7.041 36.806 1.00 24.98 116 LYS A O 1
ATOM 870 N N . LYS A 1 117 ? 37.062 -8.044 37.975 1.00 24.14 117 LYS A N 1
ATOM 871 C CA . LYS A 1 117 ? 37.281 -9.261 37.186 1.00 24.14 117 LYS A CA 1
ATOM 872 C C . LYS A 1 117 ? 35.982 -10.071 37.092 1.00 24.14 117 LYS A C 1
ATOM 874 O O . LYS A 1 117 ? 35.376 -10.367 38.120 1.00 24.14 117 LYS A O 1
ATOM 879 N N . SER A 1 118 ? 35.592 -10.455 35.882 1.00 25.91 118 SER A N 1
ATOM 880 C CA . SER A 1 118 ? 34.496 -11.388 35.625 1.00 25.91 118 SER A CA 1
ATOM 881 C C . SER A 1 118 ? 34.996 -12.833 35.727 1.00 25.91 118 SER A C 1
ATOM 883 O O . SER A 1 118 ? 35.786 -13.275 34.894 1.00 25.91 118 SER A O 1
ATOM 885 N N . ASN A 1 119 ? 34.522 -13.566 36.736 1.00 23.67 119 ASN A N 1
ATOM 886 C CA . ASN A 1 119 ? 34.584 -15.026 36.767 1.00 23.67 119 ASN A CA 1
ATOM 887 C C . ASN A 1 119 ? 33.461 -15.578 35.882 1.00 23.67 119 ASN A C 1
ATOM 889 O O . ASN A 1 119 ? 32.280 -15.362 36.155 1.00 23.67 119 ASN A O 1
ATOM 893 N N . ILE A 1 120 ? 33.848 -16.281 34.820 1.00 24.66 120 ILE A N 1
ATOM 894 C CA . ILE A 1 120 ? 32.954 -17.025 33.934 1.00 24.66 120 ILE A CA 1
ATOM 895 C C . ILE A 1 120 ? 32.570 -18.316 34.656 1.00 24.66 120 ILE A C 1
ATOM 897 O O . ILE A 1 120 ? 33.436 -19.125 34.983 1.00 24.66 120 ILE A O 1
ATOM 901 N N . THR A 1 121 ? 31.275 -18.505 34.903 1.00 25.02 121 THR A N 1
ATOM 902 C CA . THR A 1 121 ? 30.726 -19.781 35.376 1.00 25.02 121 THR A CA 1
ATOM 903 C C . THR A 1 121 ? 29.819 -20.311 34.274 1.00 25.02 121 THR A C 1
ATOM 905 O O . THR A 1 121 ? 28.816 -19.684 33.944 1.00 25.02 121 THR A O 1
ATOM 908 N N . ASN A 1 122 ? 30.219 -21.429 33.668 1.00 27.12 122 ASN A N 1
ATOM 909 C CA . ASN A 1 122 ? 29.465 -22.125 32.633 1.00 27.12 122 ASN A CA 1
ATOM 910 C C . ASN A 1 122 ? 28.203 -22.758 33.236 1.00 27.12 122 ASN A C 1
ATOM 912 O O . ASN A 1 122 ? 28.307 -23.597 34.131 1.00 27.12 122 ASN A O 1
ATOM 916 N N . GLN A 1 123 ? 27.032 -22.420 32.697 1.00 26.78 123 GLN A N 1
ATOM 917 C CA . GLN A 1 123 ? 25.851 -23.281 32.756 1.00 26.78 123 GLN A CA 1
ATOM 918 C C . GLN A 1 123 ? 25.269 -23.469 31.347 1.00 26.78 123 GLN A C 1
ATOM 920 O O . GLN A 1 123 ? 25.318 -22.534 30.545 1.00 26.78 123 GLN A O 1
ATOM 925 N N . PRO A 1 124 ? 24.767 -24.674 31.020 1.00 25.47 124 PRO A N 1
ATOM 926 C CA . PRO A 1 124 ? 24.389 -25.036 29.663 1.00 25.47 124 PRO A CA 1
ATOM 927 C C . PRO A 1 124 ? 22.987 -24.512 29.338 1.00 25.47 124 PRO A C 1
ATOM 929 O O . PRO A 1 124 ? 22.027 -24.778 30.058 1.00 25.47 124 PRO A O 1
ATOM 932 N N . VAL A 1 125 ? 22.875 -23.772 28.235 1.00 24.45 125 VAL A N 1
ATOM 933 C CA . VAL A 1 125 ? 21.594 -23.341 27.669 1.00 24.45 125 VAL A CA 1
ATOM 934 C C . VAL A 1 125 ? 21.005 -24.518 26.898 1.00 24.45 125 VAL A C 1
ATOM 936 O O . VAL A 1 125 ? 21.583 -24.985 25.920 1.00 24.45 125 VAL A O 1
ATOM 939 N N . THR A 1 126 ? 19.863 -25.014 27.357 1.00 26.20 126 THR A N 1
ATOM 940 C CA . THR A 1 126 ? 19.022 -25.959 26.627 1.00 26.20 126 THR A CA 1
ATOM 941 C C . THR A 1 126 ? 18.455 -25.278 25.380 1.00 26.20 126 THR A C 1
ATOM 943 O O . THR A 1 126 ? 17.738 -24.281 25.466 1.00 26.20 126 THR A O 1
ATOM 946 N N . GLU A 1 127 ? 18.791 -25.816 24.208 1.00 27.09 127 GLU A N 1
ATOM 947 C CA . GLU A 1 127 ? 18.280 -25.375 22.910 1.00 27.09 127 GLU A CA 1
ATOM 948 C C . GLU A 1 127 ? 16.771 -25.639 22.812 1.00 27.09 127 GLU A C 1
ATOM 950 O O . GLU A 1 127 ? 16.314 -26.736 22.491 1.00 27.09 127 GLU A O 1
ATOM 955 N N . ALA A 1 128 ? 15.969 -24.610 23.083 1.00 27.64 128 ALA A N 1
ATOM 956 C CA . ALA A 1 128 ? 14.585 -24.577 22.646 1.00 27.64 128 ALA A CA 1
ATOM 957 C C . ALA A 1 128 ? 14.574 -24.335 21.130 1.00 27.64 128 ALA A C 1
ATOM 959 O O . ALA A 1 128 ? 14.801 -23.223 20.653 1.00 27.64 128 ALA A O 1
ATOM 960 N N . SER A 1 129 ? 14.332 -25.402 20.373 1.00 25.03 129 SER A N 1
ATOM 961 C CA . SER A 1 129 ? 14.164 -25.391 18.922 1.00 25.03 129 SER A CA 1
ATOM 962 C C . SER A 1 129 ? 13.056 -24.415 18.508 1.00 25.03 129 SER A C 1
ATOM 964 O O . SER A 1 129 ? 11.864 -24.716 18.624 1.00 25.03 129 SER A O 1
ATOM 966 N N . VAL A 1 130 ? 13.447 -23.244 18.008 1.00 24.95 130 VAL A N 1
ATOM 967 C CA . VAL A 1 130 ? 12.547 -22.294 17.353 1.00 24.95 130 VAL A CA 1
ATOM 968 C C . VAL A 1 130 ? 12.131 -22.907 16.017 1.00 24.95 130 VAL A C 1
ATOM 970 O O . VAL A 1 130 ? 12.910 -22.945 15.067 1.00 24.95 130 VAL A O 1
ATOM 973 N N . LYS A 1 131 ? 10.898 -23.416 15.934 1.00 25.23 131 LYS A N 1
ATOM 974 C CA . LYS A 1 131 ? 10.272 -23.718 14.644 1.00 25.23 131 LYS A CA 1
ATOM 975 C C . LYS A 1 131 ? 9.993 -22.389 13.943 1.00 25.23 131 LYS A C 1
ATOM 977 O O . LYS A 1 131 ? 9.061 -21.681 14.311 1.00 25.23 131 LYS A O 1
ATOM 982 N N . LEU A 1 132 ? 10.834 -22.056 12.968 1.00 24.56 132 LEU A N 1
ATOM 983 C CA . LEU A 1 132 ? 10.574 -21.004 11.992 1.00 24.56 132 LEU A CA 1
ATOM 984 C C . LEU A 1 132 ? 9.377 -21.430 11.136 1.00 24.56 132 LEU A C 1
ATOM 986 O O . LEU A 1 132 ? 9.428 -22.450 10.450 1.00 24.56 132 LEU A O 1
ATOM 990 N N . ASP A 1 133 ? 8.296 -20.665 11.225 1.00 28.48 133 ASP A N 1
ATOM 991 C CA . ASP A 1 133 ? 7.120 -20.818 10.377 1.00 28.48 133 ASP A CA 1
ATOM 992 C C . ASP A 1 133 ? 7.432 -20.243 8.976 1.00 28.48 133 ASP A C 1
ATOM 994 O O . ASP A 1 133 ? 7.828 -19.076 8.890 1.00 28.48 133 ASP A O 1
ATOM 998 N N . PRO A 1 134 ? 7.305 -21.002 7.868 1.00 25.55 134 PRO A N 1
ATOM 999 C CA . PRO A 1 134 ? 7.670 -20.528 6.529 1.00 25.55 134 PRO A CA 1
ATOM 1000 C C . PRO A 1 134 ? 6.718 -19.469 5.944 1.00 25.55 134 PRO A C 1
ATOM 1002 O O . PRO A 1 134 ? 6.978 -18.963 4.853 1.00 25.55 134 PRO A O 1
ATOM 1005 N N . GLU A 1 135 ? 5.610 -19.149 6.621 1.00 31.47 135 GLU A N 1
ATOM 1006 C CA . GLU A 1 135 ? 4.540 -18.289 6.090 1.00 31.47 135 GLU A CA 1
ATOM 1007 C C . GLU A 1 135 ? 4.502 -16.864 6.666 1.00 31.47 135 GLU A C 1
ATOM 1009 O O . GLU A 1 135 ? 3.626 -16.072 6.305 1.00 31.47 135 GLU A O 1
ATOM 1014 N N . SER A 1 136 ? 5.466 -16.465 7.505 1.00 27.11 136 SER A N 1
ATOM 1015 C CA . SER A 1 136 ? 5.590 -15.052 7.874 1.00 27.11 136 SER A CA 1
ATOM 1016 C C . SER A 1 136 ? 6.200 -14.275 6.707 1.00 27.11 136 SER A C 1
ATOM 1018 O O . SER A 1 136 ? 7.417 -14.154 6.597 1.00 27.11 136 SER A O 1
ATOM 1020 N N . HIS A 1 137 ? 5.354 -13.767 5.813 1.00 33.78 137 HIS A N 1
ATOM 1021 C CA . HIS A 1 137 ? 5.761 -12.843 4.758 1.00 33.78 137 HIS A CA 1
ATOM 1022 C C . HIS A 1 137 ? 6.376 -11.582 5.400 1.00 33.78 137 HIS A C 1
ATOM 1024 O O . HIS A 1 137 ? 5.627 -10.804 6.004 1.00 33.78 137 HIS A O 1
ATOM 1030 N N . PRO A 1 138 ? 7.703 -11.341 5.313 1.00 32.94 138 PRO A N 1
ATOM 1031 C CA . PRO A 1 138 ? 8.245 -10.032 5.655 1.00 32.94 138 PRO A CA 1
ATOM 1032 C C . PRO A 1 138 ? 7.602 -9.000 4.725 1.00 32.94 138 PRO A C 1
ATOM 1034 O O . PRO A 1 138 ? 7.394 -9.281 3.549 1.00 32.94 138 PRO A O 1
ATOM 1037 N N . ASP A 1 139 ? 7.249 -7.845 5.289 1.00 38.16 139 ASP A N 1
ATOM 1038 C CA . ASP A 1 139 ? 6.488 -6.729 4.709 1.00 38.16 139 ASP A CA 1
ATOM 1039 C C . ASP A 1 139 ? 6.771 -6.506 3.196 1.00 38.16 139 ASP A C 1
ATOM 1041 O O . ASP A 1 139 ? 7.632 -5.717 2.814 1.00 38.16 139 ASP A O 1
ATOM 1045 N N . GLU A 1 140 ? 6.046 -7.217 2.314 1.00 42.50 140 GLU A N 1
ATOM 1046 C CA . GLU A 1 140 ? 6.232 -7.260 0.844 1.00 42.50 140 GLU A CA 1
ATOM 1047 C C . GLU A 1 140 ? 5.826 -5.947 0.128 1.00 42.50 140 GLU A C 1
ATOM 1049 O O . GLU A 1 140 ? 5.538 -5.939 -1.072 1.00 42.50 140 GLU A O 1
ATOM 1054 N N . THR A 1 141 ? 5.699 -4.828 0.844 1.00 53.84 141 THR A N 1
ATOM 1055 C CA . THR A 1 141 ? 4.698 -3.821 0.468 1.00 53.84 141 THR A CA 1
ATOM 1056 C C . THR A 1 141 ? 5.239 -2.421 0.166 1.00 53.84 141 THR A C 1
ATOM 1058 O O . THR A 1 141 ? 4.536 -1.617 -0.456 1.00 53.84 141 THR A O 1
ATOM 1061 N N . LEU A 1 142 ? 6.494 -2.132 0.523 1.00 64.19 142 LEU A N 1
ATOM 1062 C CA . LEU A 1 142 ? 7.185 -0.878 0.211 1.00 64.19 142 LEU A CA 1
ATOM 1063 C C . LEU A 1 142 ? 8.615 -1.183 -0.240 1.00 64.19 142 LEU A C 1
ATOM 1065 O O . LEU A 1 142 ? 9.540 -1.209 0.569 1.00 64.19 142 LEU A O 1
ATOM 1069 N N . ARG A 1 143 ? 8.794 -1.403 -1.546 1.00 83.56 143 ARG A N 1
ATOM 1070 C CA . ARG A 1 143 ? 10.099 -1.676 -2.159 1.00 83.56 143 ARG A CA 1
ATOM 1071 C C . ARG A 1 143 ? 10.466 -0.570 -3.148 1.00 83.56 143 ARG A C 1
ATOM 1073 O O . ARG A 1 143 ? 10.494 -0.781 -4.356 1.00 83.56 143 ARG A O 1
ATOM 1080 N N . LEU A 1 144 ? 10.748 0.613 -2.591 1.00 92.19 144 LEU A N 1
ATOM 1081 C CA . LEU A 1 144 ? 11.056 1.823 -3.364 1.00 92.19 144 LEU A CA 1
ATOM 1082 C C . LEU A 1 144 ? 12.259 1.631 -4.286 1.00 92.19 144 LEU A C 1
ATOM 1084 O O . LEU A 1 144 ? 12.242 2.155 -5.393 1.00 92.19 144 LEU A O 1
ATOM 1088 N N . VAL A 1 145 ? 13.284 0.888 -3.853 1.00 96.06 145 VAL A N 1
ATOM 1089 C CA . VAL A 1 145 ? 14.473 0.632 -4.671 1.00 96.06 145 VAL A CA 1
ATOM 1090 C C . VAL A 1 145 ? 14.774 -0.858 -4.714 1.00 96.06 145 VAL A C 1
ATOM 1092 O O . VAL A 1 145 ? 14.957 -1.489 -3.677 1.00 96.06 145 VAL A O 1
ATOM 1095 N N . SER A 1 146 ? 14.828 -1.444 -5.910 1.00 95.25 146 SER A N 1
ATOM 1096 C CA . SER A 1 146 ? 15.051 -2.887 -6.084 1.00 95.25 146 SER A CA 1
ATOM 1097 C C . SER A 1 146 ? 15.803 -3.240 -7.355 1.00 95.25 146 SER A C 1
ATOM 1099 O O . SER A 1 146 ? 15.732 -2.524 -8.351 1.00 95.25 146 SER A O 1
ATOM 1101 N N . LEU A 1 147 ? 16.475 -4.392 -7.332 1.00 96.06 147 LEU A N 1
ATOM 1102 C CA . LEU A 1 147 ? 17.018 -5.007 -8.538 1.00 96.06 147 LEU A CA 1
ATOM 1103 C C . LEU A 1 147 ? 15.883 -5.600 -9.375 1.00 96.06 147 LEU A C 1
ATOM 1105 O O . LEU A 1 147 ? 14.997 -6.278 -8.843 1.00 96.06 147 LEU A O 1
ATOM 1109 N N . ARG A 1 148 ? 15.911 -5.340 -10.682 1.00 95.19 148 ARG A N 1
ATOM 1110 C CA . ARG A 1 148 ? 14.916 -5.807 -11.659 1.00 95.19 148 ARG A CA 1
ATOM 1111 C C . ARG A 1 148 ? 15.604 -6.262 -12.941 1.00 95.19 148 ARG A C 1
ATOM 1113 O O . ARG A 1 148 ? 16.729 -5.858 -13.211 1.00 95.19 148 ARG A O 1
ATOM 1120 N N . LEU A 1 149 ? 14.917 -7.085 -13.734 1.00 94.81 149 LEU A N 1
ATOM 1121 C CA . LEU A 1 149 ? 15.383 -7.519 -15.053 1.00 94.81 149 LEU A CA 1
ATOM 1122 C C . LEU A 1 149 ? 14.704 -6.699 -16.146 1.00 94.81 149 LEU A C 1
ATOM 1124 O O . LEU A 1 149 ? 13.471 -6.665 -16.194 1.00 94.81 149 LEU A O 1
ATOM 1128 N N . VAL A 1 150 ? 15.479 -6.126 -17.064 1.00 96.25 150 VAL A N 1
ATOM 1129 C CA . VAL A 1 150 ? 14.938 -5.567 -18.309 1.00 96.25 150 VAL A CA 1
ATOM 1130 C C . VAL A 1 150 ? 14.400 -6.717 -19.153 1.00 96.25 150 VAL A C 1
ATOM 1132 O O . VAL A 1 150 ? 15.158 -7.526 -19.683 1.00 96.25 150 VAL A O 1
ATOM 1135 N N . LYS A 1 151 ? 13.078 -6.817 -19.274 1.00 93.88 151 LYS A N 1
ATOM 1136 C CA . LYS A 1 151 ? 12.422 -7.860 -20.069 1.00 93.88 151 LYS A CA 1
ATOM 1137 C C . LYS A 1 151 ? 12.478 -7.550 -21.554 1.00 93.88 151 LYS A C 1
ATOM 1139 O O . LYS A 1 151 ? 12.702 -8.457 -22.345 1.00 93.88 151 LYS A O 1
ATOM 1144 N N . LYS A 1 152 ? 12.229 -6.289 -21.905 1.00 95.06 152 LYS A N 1
ATOM 1145 C CA . LYS A 1 152 ? 12.100 -5.837 -23.288 1.00 95.06 152 LYS A CA 1
ATOM 1146 C C . LYS A 1 152 ? 12.463 -4.365 -23.419 1.00 95.06 152 LYS A C 1
ATOM 1148 O O . LYS A 1 152 ? 12.144 -3.583 -22.520 1.00 95.06 152 LYS A O 1
ATOM 1153 N N . ILE A 1 153 ? 13.073 -3.980 -24.540 1.00 95.88 153 ILE A N 1
ATOM 1154 C CA . ILE A 1 153 ? 13.242 -2.571 -24.919 1.00 95.88 153 ILE A CA 1
ATOM 1155 C C . ILE A 1 153 ? 12.347 -2.261 -26.121 1.00 95.88 153 ILE A C 1
ATOM 1157 O O . ILE A 1 153 ? 12.480 -2.863 -27.183 1.00 95.88 153 ILE A O 1
ATOM 1161 N N . LEU A 1 154 ? 11.447 -1.289 -25.974 1.00 91.75 154 LEU A N 1
ATOM 1162 C CA . LEU A 1 154 ? 10.683 -0.729 -27.087 1.00 91.75 154 LEU A CA 1
ATOM 1163 C C . LEU A 1 154 ? 11.237 0.637 -27.469 1.00 91.75 154 LEU A C 1
ATOM 1165 O O . LEU A 1 154 ? 11.346 1.529 -26.630 1.00 91.75 154 LEU A O 1
ATOM 1169 N N . THR A 1 155 ? 11.493 0.841 -28.757 1.00 91.50 155 THR A N 1
ATOM 1170 C CA . THR A 1 155 ? 11.718 2.173 -29.320 1.00 91.50 155 THR A CA 1
ATOM 1171 C C . THR A 1 155 ? 10.538 2.534 -30.203 1.00 91.50 155 THR A C 1
ATOM 1173 O O . THR A 1 155 ? 10.272 1.857 -31.193 1.00 91.50 155 THR A O 1
ATOM 1176 N N . ILE A 1 156 ? 9.836 3.609 -29.856 1.00 88.06 156 ILE A N 1
ATOM 1177 C CA . ILE A 1 156 ? 8.712 4.114 -30.644 1.00 88.06 156 ILE A CA 1
ATOM 1178 C C . ILE A 1 156 ? 8.941 5.567 -31.043 1.00 88.06 156 ILE A C 1
ATOM 1180 O O . ILE A 1 156 ? 9.671 6.312 -30.383 1.00 88.06 156 ILE A O 1
ATOM 1184 N N . ARG A 1 157 ? 8.310 5.980 -32.141 1.00 86.38 157 ARG A N 1
ATOM 1185 C CA . ARG A 1 157 ? 8.338 7.365 -32.606 1.00 86.38 157 ARG A CA 1
ATOM 1186 C C . ARG A 1 157 ? 7.121 8.102 -32.050 1.00 86.38 157 ARG A C 1
ATOM 1188 O O . ARG A 1 157 ? 5.997 7.808 -32.434 1.00 86.38 157 ARG A O 1
ATOM 1195 N N . VAL A 1 158 ? 7.354 9.070 -31.169 1.00 79.19 158 VAL A N 1
ATOM 1196 C CA . VAL A 1 158 ? 6.324 9.940 -30.579 1.00 79.19 158 VAL A CA 1
ATOM 1197 C C . VAL A 1 158 ? 6.612 11.372 -31.003 1.00 79.19 158 VAL A C 1
ATOM 1199 O O . VAL A 1 158 ? 7.714 11.863 -30.766 1.00 79.19 158 VAL A O 1
ATOM 1202 N N . ALA A 1 159 ? 5.650 12.046 -31.641 1.00 77.50 159 ALA A N 1
ATOM 1203 C CA . ALA A 1 159 ? 5.774 13.451 -32.055 1.00 77.50 159 ALA A CA 1
ATOM 1204 C C . ALA A 1 159 ? 7.118 13.771 -32.758 1.00 77.50 159 ALA A C 1
ATOM 1206 O O . ALA A 1 159 ? 7.826 14.711 -32.401 1.00 77.50 159 ALA A O 1
ATOM 1207 N N . ASN A 1 160 ? 7.501 12.945 -33.741 1.00 79.75 160 ASN A N 1
ATOM 1208 C CA . ASN A 1 160 ? 8.765 13.038 -34.490 1.00 79.75 160 ASN A CA 1
ATOM 1209 C C . ASN A 1 160 ? 10.066 12.839 -33.694 1.00 79.75 160 ASN A C 1
ATOM 1211 O O . ASN A 1 160 ? 11.145 13.080 -34.232 1.00 79.75 160 ASN A O 1
ATOM 1215 N N . ARG A 1 161 ? 10.003 12.327 -32.462 1.00 84.81 161 ARG A N 1
ATOM 1216 C CA . ARG A 1 161 ? 11.180 11.925 -31.684 1.00 84.81 161 ARG A CA 1
ATOM 1217 C C . ARG A 1 161 ? 11.145 10.433 -31.389 1.00 84.81 161 ARG A C 1
ATOM 1219 O O . ARG A 1 161 ? 10.102 9.881 -31.050 1.00 84.81 161 ARG A O 1
ATOM 1226 N N . TYR A 1 162 ? 12.296 9.781 -31.509 1.00 88.06 162 TYR A N 1
ATOM 1227 C CA . TYR A 1 162 ? 12.448 8.406 -31.050 1.00 88.06 162 TYR A CA 1
ATOM 1228 C C . TYR A 1 162 ? 12.595 8.397 -29.534 1.00 88.06 162 TYR A C 1
ATOM 1230 O O . TYR A 1 162 ? 13.472 9.057 -28.976 1.00 88.06 162 TYR A O 1
ATOM 1238 N N . MET A 1 163 ? 11.724 7.644 -28.876 1.00 90.88 163 MET A N 1
ATOM 1239 C CA . MET A 1 163 ? 11.726 7.447 -27.435 1.00 90.88 163 MET A CA 1
ATOM 1240 C C . MET A 1 163 ? 11.915 5.966 -27.145 1.00 90.88 163 MET A C 1
ATOM 1242 O O . MET A 1 163 ? 11.343 5.124 -27.835 1.00 90.88 163 MET A O 1
ATOM 1246 N N . SER A 1 164 ? 12.743 5.656 -26.149 1.00 93.88 164 SER A N 1
ATOM 1247 C CA . SER A 1 164 ? 13.005 4.282 -25.721 1.00 93.88 164 SER A CA 1
ATOM 1248 C C . SER A 1 164 ? 12.374 4.018 -24.361 1.00 93.88 164 SER A C 1
ATOM 1250 O O . SER A 1 164 ? 12.372 4.882 -23.481 1.00 93.88 164 SER A O 1
ATOM 1252 N N . PHE A 1 165 ? 11.840 2.815 -24.208 1.00 95.00 165 PHE A N 1
ATOM 1253 C CA . PHE A 1 165 ? 11.133 2.360 -23.024 1.00 95.00 165 PHE A CA 1
ATOM 1254 C C . PHE A 1 165 ? 11.624 0.968 -22.648 1.00 95.00 165 PHE A C 1
ATOM 1256 O O . PHE A 1 165 ? 11.815 0.126 -23.522 1.00 95.00 165 PHE A O 1
ATOM 1263 N N . ALA A 1 166 ? 11.819 0.736 -21.355 1.00 96.31 166 ALA A N 1
ATOM 1264 C CA . ALA A 1 166 ? 12.152 -0.568 -20.808 1.00 96.31 166 ALA A CA 1
ATOM 1265 C C . ALA A 1 166 ? 10.936 -1.153 -20.093 1.00 96.31 166 ALA A C 1
ATOM 1267 O O . ALA A 1 166 ? 10.332 -0.489 -19.249 1.00 96.31 166 ALA A O 1
ATOM 1268 N N . GLU A 1 167 ? 10.591 -2.395 -20.416 1.00 94.75 167 GLU A N 1
ATOM 1269 C CA . GLU A 1 167 ? 9.634 -3.185 -19.648 1.00 94.75 167 GLU A CA 1
ATOM 1270 C C . GLU A 1 167 ? 10.380 -3.963 -18.563 1.00 94.75 167 GLU A C 1
ATOM 1272 O O . GLU A 1 167 ? 11.309 -4.718 -18.853 1.00 94.75 167 GLU A O 1
ATOM 1277 N N . ILE A 1 168 ? 9.970 -3.783 -17.312 1.00 92.62 168 ILE A N 1
ATOM 1278 C CA . ILE A 1 168 ? 10.540 -4.435 -16.128 1.00 92.62 168 ILE A CA 1
ATOM 1279 C C . ILE A 1 168 ? 9.385 -4.914 -15.243 1.00 92.62 168 ILE A C 1
ATOM 1281 O O . ILE A 1 168 ? 8.561 -4.131 -14.785 1.00 92.62 168 ILE A O 1
ATOM 1285 N N . ASP A 1 169 ? 9.286 -6.220 -15.013 1.00 89.12 169 ASP A N 1
ATOM 1286 C CA . ASP A 1 169 ? 8.110 -6.836 -14.378 1.00 89.12 169 ASP A CA 1
ATOM 1287 C C . ASP A 1 169 ? 6.778 -6.464 -15.048 1.00 89.12 169 ASP A C 1
ATOM 1289 O O . ASP A 1 169 ? 6.556 -6.920 -16.173 1.00 89.12 169 ASP A O 1
ATOM 1293 N N . GLY A 1 170 ? 5.892 -5.730 -14.371 1.00 88.75 170 GLY A N 1
ATOM 1294 C CA . GLY A 1 170 ? 4.676 -5.142 -14.946 1.00 88.75 170 GLY A CA 1
ATOM 1295 C C . GLY A 1 170 ? 4.774 -3.631 -15.194 1.00 88.75 170 GLY A C 1
ATOM 1296 O O . GLY A 1 170 ? 3.757 -3.001 -15.472 1.00 88.75 170 GLY A O 1
ATOM 1297 N N . TRP A 1 171 ? 5.965 -3.046 -15.053 1.00 91.69 171 TRP A N 1
ATOM 1298 C CA . TRP A 1 171 ? 6.235 -1.619 -15.212 1.00 91.69 171 TRP A CA 1
ATOM 1299 C C . TRP A 1 171 ? 6.823 -1.299 -16.589 1.00 91.69 171 TRP A C 1
ATOM 1301 O O . TRP A 1 171 ? 7.547 -2.100 -17.185 1.00 91.69 171 TRP A O 1
ATOM 1311 N N . THR A 1 172 ? 6.577 -0.075 -17.053 1.00 94.06 172 THR A N 1
ATOM 1312 C CA . THR A 1 172 ? 7.229 0.509 -18.229 1.00 94.06 172 THR A CA 1
ATOM 1313 C C . THR A 1 172 ? 7.957 1.779 -17.801 1.00 94.06 172 THR A C 1
ATOM 1315 O O . THR A 1 172 ? 7.344 2.675 -17.227 1.00 94.06 172 THR A O 1
ATOM 1318 N N . CYS A 1 173 ? 9.252 1.893 -18.089 1.00 95.44 173 CYS A N 1
ATOM 1319 C CA . CYS A 1 173 ? 10.071 3.054 -17.729 1.00 95.44 173 CYS A CA 1
ATOM 1320 C C . CYS A 1 173 ? 10.595 3.750 -18.985 1.00 95.44 173 CYS A C 1
ATOM 1322 O O . CYS A 1 173 ? 11.084 3.085 -19.896 1.00 95.44 173 CYS A O 1
ATOM 1324 N N . GLN A 1 174 ? 10.561 5.085 -19.029 1.00 94.62 174 GLN A N 1
ATOM 1325 C CA . GLN A 1 174 ? 11.295 5.828 -20.056 1.00 94.62 174 GLN A CA 1
ATOM 1326 C C . GLN A 1 174 ? 12.798 5.675 -19.799 1.00 94.62 174 GLN A C 1
ATOM 1328 O O . GLN A 1 174 ? 13.258 5.917 -18.684 1.00 94.62 174 GLN A O 1
ATOM 1333 N N . VAL A 1 175 ? 13.567 5.337 -20.832 1.00 95.31 175 VAL A N 1
ATOM 1334 C CA . VAL A 1 175 ? 15.025 5.209 -20.739 1.00 95.31 175 VAL A CA 1
ATOM 1335 C C . VAL A 1 175 ? 15.727 5.982 -21.854 1.00 95.31 175 VAL A C 1
ATOM 1337 O O . VAL A 1 175 ? 15.148 6.181 -22.929 1.00 95.31 175 VAL A O 1
ATOM 1340 N N . PRO A 1 176 ? 16.977 6.431 -21.642 1.00 92.81 176 PRO A N 1
ATOM 1341 C CA . PRO A 1 176 ? 17.766 6.983 -22.731 1.00 92.81 176 PRO A CA 1
ATOM 1342 C C . PRO A 1 176 ? 17.995 5.926 -23.828 1.00 92.81 176 PRO A C 1
ATOM 1344 O O . PRO A 1 176 ? 18.093 4.731 -23.525 1.00 92.81 176 PRO A O 1
ATOM 1347 N N . PRO A 1 177 ? 18.099 6.331 -25.106 1.00 91.06 177 PRO A N 1
ATOM 1348 C CA . PRO A 1 177 ? 18.365 5.398 -26.194 1.00 91.06 177 PRO A CA 1
ATOM 1349 C C . PRO A 1 177 ? 19.648 4.603 -25.948 1.00 91.06 177 PRO A C 1
ATOM 1351 O O . PRO A 1 177 ? 20.676 5.183 -25.605 1.00 91.06 177 PRO A O 1
ATOM 1354 N N . ARG A 1 178 ? 19.590 3.283 -26.163 1.00 89.50 178 ARG A N 1
ATOM 1355 C CA . ARG A 1 178 ? 20.736 2.359 -26.035 1.00 89.50 178 ARG A CA 1
ATOM 1356 C C . ARG A 1 178 ? 21.387 2.321 -24.641 1.00 89.50 178 ARG A C 1
ATOM 1358 O O . ARG A 1 178 ? 22.499 1.821 -24.521 1.00 89.50 178 ARG A O 1
ATOM 1365 N N . ALA A 1 179 ? 20.717 2.826 -23.601 1.00 92.38 179 ALA A N 1
ATOM 1366 C CA . ALA A 1 179 ? 21.252 2.815 -22.237 1.00 92.38 179 ALA A CA 1
ATOM 1367 C C . ALA A 1 179 ? 21.211 1.435 -21.565 1.00 92.38 179 ALA A C 1
ATOM 1369 O O . ALA A 1 179 ? 21.987 1.209 -20.647 1.00 92.38 179 ALA A O 1
ATOM 1370 N N . PHE A 1 180 ? 20.321 0.546 -22.015 1.00 96.00 180 PHE A N 1
ATOM 1371 C CA . PHE A 1 180 ? 20.087 -0.772 -21.420 1.00 96.00 180 PHE A CA 1
ATOM 1372 C C . PHE A 1 180 ? 19.859 -1.835 -22.501 1.00 96.00 180 PHE A C 1
ATOM 1374 O O . PHE A 1 180 ? 19.493 -1.503 -23.636 1.00 96.00 180 PHE A O 1
ATOM 1381 N N . ARG A 1 181 ? 20.030 -3.110 -22.138 1.00 94.50 181 ARG A N 1
ATOM 1382 C CA . ARG A 1 181 ? 19.768 -4.286 -22.983 1.00 94.50 181 ARG A CA 1
ATOM 1383 C C . ARG A 1 181 ? 18.769 -5.241 -22.332 1.00 94.50 181 ARG A C 1
ATOM 1385 O O . ARG A 1 181 ? 18.616 -5.280 -21.117 1.00 94.50 181 ARG A O 1
ATOM 1392 N N . GLU A 1 182 ? 18.093 -6.042 -23.149 1.00 95.31 182 GLU A N 1
ATOM 1393 C CA . GLU A 1 182 ? 17.227 -7.113 -22.646 1.00 95.31 182 GLU A CA 1
ATOM 1394 C C . GLU A 1 182 ? 18.044 -8.150 -21.864 1.00 95.31 182 GLU A C 1
ATOM 1396 O O . GLU A 1 182 ? 19.146 -8.522 -22.263 1.00 95.31 182 GLU A O 1
ATOM 1401 N N . GLY A 1 183 ? 17.507 -8.608 -20.734 1.00 93.62 183 GLY A N 1
ATOM 1402 C CA . GLY A 1 183 ? 18.184 -9.513 -19.805 1.00 93.62 183 GLY A CA 1
ATOM 1403 C C . GLY A 1 183 ? 19.160 -8.836 -18.836 1.00 93.62 183 GLY A C 1
ATOM 1404 O O . GLY A 1 183 ? 19.705 -9.523 -17.973 1.00 93.62 183 GLY A O 1
ATOM 1405 N N . GLU A 1 184 ? 19.367 -7.522 -18.934 1.00 94.62 184 GLU A N 1
ATOM 1406 C CA . GLU A 1 184 ? 20.217 -6.759 -18.015 1.00 94.62 184 GLU A CA 1
ATOM 1407 C C . GLU A 1 184 ? 19.546 -6.583 -16.642 1.00 94.62 184 GLU A C 1
ATOM 1409 O O . GLU A 1 184 ? 18.336 -6.342 -16.557 1.00 94.62 184 GLU A O 1
ATOM 1414 N N . ILE A 1 185 ? 20.330 -6.702 -15.563 1.00 96.06 185 ILE A N 1
ATOM 1415 C CA . ILE A 1 185 ? 19.886 -6.327 -14.215 1.00 96.06 185 ILE A CA 1
ATOM 1416 C C . ILE A 1 185 ? 20.060 -4.822 -14.052 1.00 96.06 185 ILE A C 1
ATOM 1418 O O . ILE A 1 185 ? 21.130 -4.280 -14.302 1.00 96.06 185 ILE A O 1
ATOM 1422 N N . VAL A 1 186 ? 19.012 -4.164 -13.574 1.00 97.19 186 VAL A N 1
ATOM 1423 C CA . VAL A 1 186 ? 18.970 -2.720 -13.349 1.00 97.19 186 VAL A CA 1
ATOM 1424 C C . VAL A 1 186 ? 18.505 -2.406 -11.936 1.00 97.19 186 VAL A C 1
ATOM 1426 O O . VAL A 1 186 ? 17.786 -3.193 -11.313 1.00 97.19 186 VAL A O 1
ATOM 1429 N N . LEU A 1 187 ? 18.881 -1.227 -11.447 1.00 97.62 187 LEU A N 1
ATOM 1430 C CA . LEU A 1 187 ? 18.337 -0.665 -10.222 1.00 97.62 187 LEU A CA 1
ATOM 1431 C C . LEU A 1 187 ? 17.096 0.167 -10.562 1.00 97.62 187 LEU A C 1
ATOM 1433 O O . LEU A 1 187 ? 17.177 1.186 -11.253 1.00 97.62 187 LEU A O 1
ATOM 1437 N N . TYR A 1 188 ? 15.942 -0.298 -10.091 1.00 97.44 188 TYR A N 1
ATOM 1438 C CA . TYR A 1 188 ? 14.648 0.339 -10.289 1.00 97.44 188 TYR A CA 1
ATOM 1439 C C . TYR A 1 188 ? 14.227 1.134 -9.064 1.00 97.44 188 TYR A C 1
ATOM 1441 O O . TYR A 1 188 ? 14.191 0.596 -7.958 1.00 97.44 188 TYR A O 1
ATOM 1449 N N . PHE A 1 189 ? 13.846 2.386 -9.300 1.00 97.19 189 PHE A N 1
ATOM 1450 C CA . PHE A 1 189 ? 13.256 3.296 -8.329 1.00 97.19 189 PHE A CA 1
ATOM 1451 C C . PHE A 1 189 ? 11.761 3.414 -8.626 1.00 97.19 189 PHE A C 1
ATOM 1453 O O . PHE A 1 189 ? 11.380 3.944 -9.671 1.00 97.19 189 PHE A O 1
ATOM 1460 N N . GLU A 1 190 ? 10.912 2.918 -7.731 1.00 94.19 190 GLU A N 1
ATOM 1461 C CA . GLU A 1 190 ? 9.455 2.961 -7.869 1.00 94.19 190 GLU A CA 1
ATOM 1462 C C . GLU A 1 190 ? 8.939 4.408 -7.799 1.00 94.19 190 GLU A C 1
ATOM 1464 O O . GLU A 1 190 ? 9.586 5.302 -7.242 1.00 94.19 190 GLU A O 1
ATOM 1469 N N . ASN A 1 191 ? 7.745 4.647 -8.342 1.00 91.69 191 ASN A N 1
ATOM 1470 C CA . ASN A 1 191 ? 7.003 5.882 -8.103 1.00 91.69 191 ASN A CA 1
ATOM 1471 C C . ASN A 1 191 ? 6.947 6.249 -6.615 1.00 91.69 191 ASN A C 1
ATOM 1473 O O . ASN A 1 191 ? 6.878 5.387 -5.740 1.00 91.69 191 ASN A O 1
ATOM 1477 N N . ASP A 1 192 ? 6.937 7.556 -6.364 1.00 90.94 192 ASP A N 1
ATOM 1478 C CA . ASP A 1 192 ? 7.041 8.184 -5.049 1.00 90.94 192 ASP A CA 1
ATOM 1479 C C . ASP A 1 192 ? 8.395 8.001 -4.365 1.00 90.94 192 ASP A C 1
ATOM 1481 O O . ASP A 1 192 ? 8.556 8.426 -3.228 1.00 90.94 192 ASP A O 1
ATOM 1485 N N . SER A 1 193 ? 9.411 7.458 -5.034 1.00 95.25 193 SER A N 1
ATOM 1486 C CA . SER A 1 193 ? 10.786 7.588 -4.549 1.00 95.25 193 SER A CA 1
ATOM 1487 C C . SER A 1 193 ? 11.234 9.050 -4.629 1.00 95.25 193 SER A C 1
ATOM 1489 O O . SER A 1 193 ? 11.150 9.682 -5.688 1.00 95.25 193 SER A O 1
ATOM 1491 N N . PHE A 1 194 ? 11.718 9.595 -3.515 1.00 96.25 194 PHE A N 1
ATOM 1492 C CA . PHE A 1 194 ? 12.379 10.894 -3.458 1.00 96.25 194 PHE A CA 1
ATOM 1493 C C . PHE A 1 194 ? 13.892 10.705 -3.554 1.00 96.25 194 PHE A C 1
ATOM 1495 O O . PHE A 1 194 ? 14.510 10.151 -2.645 1.00 96.25 194 PHE A O 1
ATOM 1502 N N . LEU A 1 195 ? 14.469 11.154 -4.668 1.00 97.31 195 LEU A N 1
ATOM 1503 C CA . LEU A 1 195 ? 15.888 11.020 -4.988 1.00 97.31 195 LEU A CA 1
ATOM 1504 C C . LEU A 1 195 ? 16.625 12.310 -4.584 1.00 97.31 195 LEU A C 1
ATOM 1506 O O . LEU A 1 195 ? 16.426 13.336 -5.242 1.00 97.31 195 LEU A O 1
ATOM 1510 N N . PRO A 1 196 ? 17.433 12.315 -3.509 1.00 96.88 196 PRO A N 1
ATOM 1511 C CA . PRO A 1 196 ? 18.027 13.538 -2.971 1.00 96.88 196 PRO A CA 1
ATOM 1512 C C . PRO A 1 196 ? 19.058 14.130 -3.937 1.00 96.88 196 PRO A C 1
ATOM 1514 O O . PRO A 1 196 ? 19.975 13.447 -4.377 1.00 96.88 196 PRO A O 1
ATOM 1517 N N . ALA A 1 197 ? 18.959 15.427 -4.232 1.00 97.25 197 ALA A N 1
ATOM 1518 C CA . ALA A 1 197 ? 19.884 16.109 -5.143 1.00 97.25 197 ALA A CA 1
ATOM 1519 C C . ALA A 1 197 ? 21.298 16.281 -4.561 1.00 97.25 197 ALA A C 1
ATOM 1521 O O . ALA A 1 197 ? 22.221 16.594 -5.306 1.00 97.25 197 ALA A O 1
ATOM 1522 N N . ALA A 1 198 ? 21.458 16.084 -3.246 1.00 96.25 198 ALA A N 1
ATOM 1523 C CA . ALA A 1 198 ? 22.758 16.031 -2.580 1.00 96.25 198 ALA A CA 1
ATOM 1524 C C . ALA A 1 198 ? 23.594 14.815 -3.018 1.00 96.25 198 ALA A C 1
ATOM 1526 O O . ALA A 1 198 ? 24.817 14.843 -2.925 1.00 96.25 198 ALA A O 1
ATOM 1527 N N . ASP A 1 199 ? 22.945 13.763 -3.522 1.00 96.62 199 ASP A N 1
ATOM 1528 C CA . ASP A 1 199 ? 23.630 12.663 -4.183 1.00 96.62 199 ASP A CA 1
ATOM 1529 C C . ASP A 1 199 ? 23.910 13.044 -5.646 1.00 96.62 199 ASP A C 1
ATOM 1531 O O . ASP A 1 199 ? 22.997 13.290 -6.444 1.00 96.62 199 ASP A O 1
ATOM 1535 N N . ASN A 1 200 ? 25.192 13.066 -6.016 1.00 96.75 200 ASN A N 1
ATOM 1536 C CA . ASN A 1 200 ? 25.656 13.438 -7.355 1.00 96.75 200 ASN A CA 1
ATOM 1537 C C . ASN A 1 200 ? 25.031 12.587 -8.473 1.00 96.75 200 ASN A C 1
ATOM 1539 O O . ASN A 1 200 ? 24.913 13.057 -9.607 1.00 96.75 200 ASN A O 1
ATOM 1543 N N . ARG A 1 201 ? 24.583 11.360 -8.172 1.00 96.38 201 ARG A N 1
ATOM 1544 C CA . ARG A 1 201 ? 23.888 10.482 -9.126 1.00 96.38 201 ARG A CA 1
ATOM 1545 C C . ARG A 1 201 ? 22.535 11.055 -9.552 1.00 96.38 201 ARG A C 1
ATOM 1547 O O . ARG A 1 201 ? 22.101 10.797 -10.679 1.00 96.38 201 ARG A O 1
ATOM 1554 N N . PHE A 1 202 ? 21.898 11.845 -8.684 1.00 97.31 202 PHE A N 1
ATOM 1555 C CA . PHE A 1 202 ? 20.567 12.435 -8.869 1.00 97.31 202 PHE A CA 1
ATOM 1556 C C . PHE A 1 202 ? 20.591 13.959 -9.068 1.00 97.31 202 PHE A C 1
ATOM 1558 O O . PHE A 1 202 ? 19.585 14.536 -9.482 1.00 97.31 202 PHE A O 1
ATOM 1565 N N . ALA A 1 203 ? 21.725 14.622 -8.824 1.00 95.12 203 ALA A N 1
ATOM 1566 C CA . ALA A 1 203 ? 21.865 16.082 -8.831 1.00 95.12 203 ALA A CA 1
ATOM 1567 C C . ALA A 1 203 ? 21.405 16.780 -10.128 1.00 95.12 203 ALA A C 1
ATOM 1569 O O . ALA A 1 203 ? 20.995 17.945 -10.099 1.00 95.12 203 ALA A O 1
ATOM 1570 N N . SER A 1 204 ? 21.441 16.092 -11.274 1.00 95.06 204 SER A N 1
ATOM 1571 C CA . SER A 1 204 ? 21.020 16.619 -12.582 1.00 95.06 204 SER A CA 1
ATOM 1572 C C . SER A 1 204 ? 19.536 16.402 -12.905 1.00 95.06 204 SER A C 1
ATOM 1574 O O . SER A 1 204 ? 19.037 16.968 -13.879 1.00 95.06 204 SER A O 1
ATOM 1576 N N . LEU A 1 205 ? 18.804 15.627 -12.097 1.00 95.50 205 LEU A N 1
ATOM 1577 C CA . LEU A 1 205 ? 17.390 15.333 -12.333 1.00 95.50 205 LEU A CA 1
ATOM 1578 C C . LEU A 1 205 ? 16.520 16.573 -12.134 1.00 95.50 205 LEU A C 1
ATOM 1580 O O . LEU A 1 205 ? 16.759 17.388 -11.245 1.00 95.50 205 LEU A O 1
ATOM 1584 N N . ARG A 1 206 ? 15.486 16.736 -12.960 1.00 94.81 206 ARG A N 1
ATOM 1585 C CA . ARG A 1 206 ? 14.589 17.899 -12.913 1.00 94.81 206 ARG A CA 1
ATOM 1586 C C . ARG A 1 206 ? 13.129 17.499 -13.173 1.00 94.81 206 ARG A C 1
ATOM 1588 O O . ARG A 1 206 ? 12.892 16.526 -13.896 1.00 94.81 206 ARG A O 1
ATOM 1595 N N . PRO A 1 207 ? 12.154 18.266 -12.640 1.00 94.75 207 PRO A N 1
ATOM 1596 C CA . PRO A 1 207 ? 12.320 19.377 -11.690 1.00 94.75 207 PRO A CA 1
ATOM 1597 C C . PRO A 1 207 ? 12.639 18.878 -10.271 1.00 94.75 207 PRO A C 1
ATOM 1599 O O . PRO A 1 207 ? 12.197 17.798 -9.883 1.00 94.75 207 PRO A O 1
ATOM 1602 N N . LEU A 1 208 ? 13.404 19.662 -9.506 1.00 95.00 208 LEU A N 1
ATOM 1603 C CA . LEU A 1 208 ? 13.651 19.377 -8.090 1.00 95.00 208 LEU A CA 1
ATOM 1604 C C . LEU A 1 208 ? 12.529 19.960 -7.223 1.00 95.00 208 LEU A C 1
ATOM 1606 O O . LEU A 1 208 ? 11.963 21.001 -7.548 1.00 95.00 208 LEU A O 1
ATOM 1610 N N . GLN A 1 209 ? 12.227 19.283 -6.123 1.00 93.75 209 GLN A N 1
ATOM 1611 C CA . GLN A 1 209 ? 11.229 19.653 -5.128 1.00 93.75 209 GLN A CA 1
ATOM 1612 C C . GLN A 1 209 ? 11.828 19.509 -3.727 1.00 93.75 209 GLN A C 1
ATOM 1614 O O . GLN A 1 209 ? 12.715 18.681 -3.509 1.00 93.75 209 GLN A O 1
ATOM 1619 N N . THR A 1 210 ? 11.340 20.311 -2.783 1.00 92.81 210 THR A N 1
ATOM 1620 C CA . THR A 1 210 ? 11.754 20.223 -1.380 1.00 92.81 210 THR A CA 1
ATOM 1621 C C . THR A 1 210 ? 10.861 19.239 -0.633 1.00 92.81 210 THR A C 1
ATOM 1623 O O . THR A 1 210 ? 9.639 19.378 -0.648 1.00 92.81 210 THR A O 1
ATOM 1626 N N . PHE A 1 211 ? 11.467 18.274 0.050 1.00 90.62 211 PHE A N 1
ATOM 1627 C CA . PHE A 1 211 ? 10.796 17.306 0.911 1.00 90.62 211 PHE A CA 1
ATOM 1628 C C . PHE A 1 211 ? 11.625 17.078 2.164 1.00 90.62 211 PHE A C 1
ATOM 1630 O O . PHE A 1 211 ? 12.817 16.792 2.072 1.00 90.62 211 PHE A O 1
ATOM 1637 N N . ASP A 1 212 ? 10.995 17.224 3.332 1.00 86.19 212 ASP A N 1
ATOM 1638 C CA . ASP A 1 212 ? 11.659 17.034 4.627 1.00 86.19 212 ASP A CA 1
ATOM 1639 C C . ASP A 1 212 ? 12.964 17.852 4.740 1.00 86.19 212 ASP A C 1
ATOM 1641 O O . ASP A 1 212 ? 14.034 17.334 5.048 1.00 86.19 212 ASP A O 1
ATOM 1645 N N . GLY A 1 213 ? 12.896 19.128 4.334 1.00 88.94 213 GLY A N 1
ATOM 1646 C CA . GLY A 1 213 ? 14.033 20.058 4.313 1.00 88.94 213 GLY A CA 1
ATOM 1647 C C . GLY A 1 213 ? 15.090 19.804 3.228 1.00 88.94 213 GLY A C 1
ATOM 1648 O O . GLY A 1 213 ? 15.990 20.621 3.065 1.00 88.94 213 GLY A O 1
ATOM 1649 N N . ASN A 1 214 ? 14.982 18.721 2.458 1.00 91.94 214 ASN A N 1
ATOM 1650 C CA . ASN A 1 214 ? 15.961 18.335 1.445 1.00 91.94 214 ASN A CA 1
ATOM 1651 C C . ASN A 1 214 ? 15.447 18.630 0.036 1.00 91.94 214 ASN A C 1
ATOM 1653 O O . ASN A 1 214 ? 14.267 18.447 -0.249 1.00 91.94 214 ASN A O 1
ATOM 1657 N N . LEU A 1 215 ? 16.333 19.052 -0.866 1.00 96.25 215 LEU A N 1
ATOM 1658 C CA . LEU A 1 215 ? 16.019 19.232 -2.283 1.00 96.25 215 LEU A CA 1
ATOM 1659 C C . LEU A 1 215 ? 16.275 17.922 -3.044 1.00 96.25 215 LEU A C 1
ATOM 1661 O O . LEU A 1 215 ? 17.303 17.278 -2.842 1.00 96.25 215 LEU A O 1
ATOM 1665 N N . GLY A 1 216 ? 15.369 17.520 -3.933 1.00 96.75 216 GLY A N 1
ATOM 1666 C CA . GLY A 1 216 ? 15.491 16.250 -4.652 1.00 96.75 216 GLY A CA 1
ATOM 1667 C C . GLY A 1 216 ? 14.450 16.063 -5.745 1.00 96.75 216 GLY A C 1
ATOM 1668 O O . GLY A 1 216 ? 13.567 16.891 -5.938 1.00 96.75 216 GLY A O 1
ATOM 1669 N N . TYR A 1 217 ? 14.571 14.987 -6.506 1.00 96.75 217 TYR A N 1
ATOM 1670 C CA . TYR A 1 217 ? 13.655 14.651 -7.585 1.00 96.75 217 TYR A CA 1
ATOM 1671 C C . TYR A 1 217 ? 12.612 13.634 -7.108 1.00 96.75 217 TYR A C 1
ATOM 1673 O O . TYR A 1 217 ? 12.957 12.581 -6.578 1.00 96.75 217 TYR A O 1
ATOM 1681 N N . ARG A 1 218 ? 11.327 13.925 -7.335 1.00 95.19 218 ARG A N 1
ATOM 1682 C CA . ARG A 1 218 ? 10.232 12.976 -7.093 1.00 95.19 218 ARG A CA 1
ATOM 1683 C C . ARG A 1 218 ? 10.004 12.121 -8.338 1.00 95.19 218 ARG A C 1
ATOM 1685 O O . ARG A 1 218 ? 9.609 12.638 -9.385 1.00 95.19 218 ARG A O 1
ATOM 1692 N N . VAL A 1 219 ? 10.178 10.809 -8.208 1.00 94.56 219 VAL A N 1
ATOM 1693 C CA . VAL A 1 219 ? 9.778 9.848 -9.242 1.00 94.56 219 VAL A CA 1
ATOM 1694 C C . VAL A 1 219 ? 8.251 9.793 -9.306 1.00 94.56 219 VAL A C 1
ATOM 1696 O O . VAL A 1 219 ? 7.596 9.549 -8.296 1.00 94.56 219 VAL A O 1
ATOM 1699 N N . LYS A 1 220 ? 7.673 10.027 -10.486 1.00 90.31 220 LYS A N 1
ATOM 1700 C CA . LYS A 1 220 ? 6.219 10.076 -10.682 1.00 90.31 220 LYS A CA 1
ATOM 1701 C C . LYS A 1 220 ? 5.789 9.457 -12.003 1.00 90.31 220 LYS A C 1
ATOM 1703 O O . LYS A 1 220 ? 6.601 9.334 -12.922 1.00 90.31 220 LYS A O 1
ATOM 1708 N N . THR A 1 221 ? 4.501 9.136 -12.103 1.00 89.94 221 THR A N 1
ATOM 1709 C CA . THR A 1 221 ? 3.873 8.723 -13.362 1.00 89.94 221 THR A CA 1
ATOM 1710 C C . THR A 1 221 ? 4.022 9.832 -14.402 1.00 89.94 221 THR A C 1
ATOM 1712 O O . THR A 1 221 ? 3.796 11.009 -14.117 1.00 89.94 221 THR A O 1
ATOM 1715 N N . ARG A 1 222 ? 4.405 9.460 -15.621 1.00 88.00 222 ARG A N 1
ATOM 1716 C CA . ARG A 1 222 ? 4.416 10.350 -16.787 1.00 88.00 222 ARG A CA 1
ATOM 1717 C C . ARG A 1 222 ? 3.703 9.668 -17.943 1.00 88.00 222 ARG A C 1
ATOM 1719 O O . ARG A 1 222 ? 3.703 8.443 -18.029 1.00 88.00 222 ARG A O 1
ATOM 1726 N N . ARG A 1 223 ? 3.145 10.464 -18.850 1.00 85.19 223 ARG A N 1
ATOM 1727 C CA . ARG A 1 223 ? 2.527 9.983 -20.084 1.00 85.19 223 ARG A CA 1
ATOM 1728 C C . ARG A 1 223 ? 3.257 10.570 -21.282 1.00 85.19 223 ARG A C 1
ATOM 1730 O O . ARG A 1 223 ? 3.503 11.773 -21.332 1.00 85.19 223 ARG A O 1
ATOM 1737 N N . PHE A 1 224 ? 3.578 9.716 -22.241 1.00 83.06 224 PHE A N 1
ATOM 1738 C CA . PHE A 1 224 ? 4.150 10.089 -23.528 1.00 83.06 224 PHE A CA 1
ATOM 1739 C C . PHE A 1 224 ? 3.243 9.577 -24.630 1.00 83.06 224 PHE A C 1
ATOM 1741 O O . PHE A 1 224 ? 2.717 8.470 -24.513 1.00 83.06 224 PHE A O 1
ATOM 1748 N N . GLY A 1 225 ? 3.059 10.357 -25.694 1.00 76.62 225 GLY A N 1
ATOM 1749 C CA . GLY A 1 225 ? 2.195 9.899 -26.768 1.00 76.62 225 GLY A CA 1
ATOM 1750 C C . GLY A 1 225 ? 1.368 10.941 -27.492 1.00 76.62 225 GLY A C 1
ATOM 1751 O O . GLY A 1 225 ? 1.414 12.126 -27.174 1.00 76.62 225 GLY A O 1
ATOM 1752 N N . THR A 1 226 ? 0.582 10.438 -28.438 1.00 70.31 226 THR A N 1
ATOM 1753 C CA . THR A 1 226 ? -0.583 11.099 -29.043 1.00 70.31 226 THR A CA 1
ATOM 1754 C C . THR A 1 226 ? -1.861 10.433 -28.527 1.00 70.31 226 THR A C 1
ATOM 1756 O O . THR A 1 226 ? -1.802 9.543 -27.675 1.00 70.31 226 THR A O 1
ATOM 1759 N N . ASP A 1 227 ? -3.031 10.827 -29.034 1.00 68.56 227 ASP A N 1
ATOM 1760 C CA . ASP A 1 227 ? -4.273 10.143 -28.669 1.00 68.56 227 ASP A CA 1
ATOM 1761 C C . ASP A 1 227 ? -4.324 8.671 -29.105 1.00 68.56 227 ASP A C 1
ATOM 1763 O O . ASP A 1 227 ? -4.940 7.853 -28.424 1.00 68.56 227 ASP A O 1
ATOM 1767 N N . GLU A 1 228 ? -3.598 8.333 -30.169 1.00 69.00 228 GLU A N 1
ATOM 1768 C CA . GLU A 1 228 ? -3.525 6.992 -30.757 1.00 69.00 228 GLU A CA 1
ATOM 1769 C C . GLU A 1 228 ? -2.483 6.096 -30.070 1.00 69.00 228 GLU A C 1
ATOM 1771 O O . GLU A 1 228 ? -2.688 4.892 -29.924 1.00 69.00 228 GLU A O 1
ATOM 1776 N N . ILE A 1 229 ? -1.367 6.675 -29.613 1.00 71.62 229 ILE A N 1
ATOM 1777 C CA . ILE A 1 229 ? -0.286 5.950 -28.935 1.00 71.62 229 ILE A CA 1
ATOM 1778 C C . ILE A 1 229 ? -0.060 6.602 -27.582 1.00 71.62 229 ILE A C 1
ATOM 1780 O O . ILE A 1 229 ? 0.626 7.614 -27.517 1.00 71.62 229 ILE A O 1
ATOM 1784 N N . LYS A 1 230 ? -0.592 6.016 -26.504 1.00 78.12 230 LYS A N 1
ATOM 1785 C CA . LYS A 1 230 ? -0.384 6.480 -25.122 1.00 78.12 230 LYS A CA 1
ATOM 1786 C C . LYS A 1 230 ? 0.477 5.481 -24.362 1.00 78.12 230 LYS A C 1
ATOM 1788 O O . LYS A 1 230 ? 0.061 4.346 -24.144 1.00 78.12 230 LYS A O 1
ATOM 1793 N N . ILE A 1 231 ? 1.657 5.917 -23.929 1.00 85.00 231 ILE A N 1
ATOM 1794 C CA . ILE A 1 231 ? 2.537 5.146 -23.051 1.00 85.00 231 ILE A CA 1
ATOM 1795 C C . ILE A 1 231 ? 2.591 5.823 -21.690 1.00 85.00 231 ILE A C 1
ATOM 1797 O O . ILE A 1 231 ? 3.033 6.967 -21.562 1.00 85.00 231 ILE A O 1
ATOM 1801 N N . VAL A 1 232 ? 2.164 5.086 -20.669 1.00 88.75 232 VAL A N 1
ATOM 1802 C CA . VAL A 1 232 ? 2.370 5.451 -19.271 1.00 88.75 232 VAL A CA 1
ATOM 1803 C C . VAL A 1 232 ? 3.733 4.926 -18.846 1.00 88.75 232 VAL A C 1
ATOM 1805 O O . VAL A 1 232 ? 4.038 3.752 -19.034 1.00 88.75 232 VAL A O 1
ATOM 1808 N N . THR A 1 233 ? 4.555 5.800 -18.275 1.00 91.50 233 THR A N 1
ATOM 1809 C CA . THR A 1 233 ? 5.853 5.433 -17.718 1.00 91.50 233 THR A CA 1
ATOM 1810 C C . THR A 1 233 ? 5.890 5.690 -16.229 1.00 91.50 233 THR A C 1
ATOM 1812 O O . THR A 1 233 ? 5.505 6.772 -15.775 1.00 91.50 233 THR A O 1
ATOM 1815 N N . GLN A 1 234 ? 6.385 4.712 -15.487 1.00 92.56 234 GLN A N 1
ATOM 1816 C CA . GLN A 1 234 ? 6.425 4.709 -14.035 1.00 92.56 234 GLN A CA 1
ATOM 1817 C C . GLN A 1 234 ? 7.774 4.176 -13.572 1.00 92.56 234 GLN A C 1
ATOM 1819 O O . GLN A 1 234 ? 8.291 3.198 -14.106 1.00 92.56 234 GLN A O 1
ATOM 1824 N N . GLY A 1 235 ? 8.337 4.865 -12.591 1.00 94.81 235 GLY A N 1
ATOM 1825 C CA . GLY A 1 235 ? 9.645 4.609 -12.031 1.00 94.81 235 GLY A CA 1
ATOM 1826 C C . GLY A 1 235 ? 10.815 5.189 -12.827 1.00 94.81 235 GLY A C 1
ATOM 1827 O O . GLY A 1 235 ? 10.653 5.856 -13.853 1.00 94.81 235 GLY A O 1
ATOM 1828 N N . TYR A 1 236 ? 12.013 4.962 -12.301 1.00 96.31 236 TYR A N 1
ATOM 1829 C CA . TYR A 1 236 ? 13.274 5.432 -12.865 1.00 96.31 236 TYR A CA 1
ATOM 1830 C C . TYR A 1 236 ? 14.309 4.305 -12.834 1.00 96.31 236 TYR A C 1
ATOM 1832 O O . TYR A 1 236 ? 14.329 3.520 -11.887 1.00 96.31 236 TYR A O 1
ATOM 1840 N N . LEU A 1 237 ? 15.161 4.217 -13.859 1.00 97.25 237 LEU A N 1
ATOM 1841 C CA . LEU A 1 237 ? 16.158 3.153 -13.994 1.00 97.25 237 LEU A CA 1
ATOM 1842 C C . LEU A 1 237 ? 17.578 3.703 -13.984 1.00 97.25 237 LEU A C 1
ATOM 1844 O O . LEU A 1 237 ? 17.879 4.697 -14.648 1.00 97.25 237 LEU A O 1
ATOM 1848 N N . TYR A 1 238 ? 18.456 2.988 -13.289 1.00 97.31 238 TYR A N 1
ATOM 1849 C CA . TYR A 1 238 ? 19.896 3.163 -13.379 1.00 97.31 238 TYR A CA 1
ATOM 1850 C C . TYR A 1 238 ? 20.608 1.818 -13.581 1.00 97.31 238 TYR A C 1
ATOM 1852 O O . TYR A 1 238 ? 20.131 0.797 -13.078 1.00 97.31 238 TYR A O 1
ATOM 1860 N N . PRO A 1 239 ? 21.770 1.814 -14.261 1.00 96.69 239 PRO A N 1
ATOM 1861 C CA . PRO A 1 239 ? 22.702 0.692 -14.194 1.00 96.69 239 PRO A CA 1
ATOM 1862 C C . PRO A 1 239 ? 23.122 0.452 -12.743 1.00 96.69 239 PRO A C 1
ATOM 1864 O O . PRO A 1 239 ? 23.339 1.418 -12.000 1.00 96.69 239 PRO A O 1
ATOM 1867 N N . VAL A 1 240 ? 23.236 -0.813 -12.341 1.00 96.44 240 VAL A N 1
ATOM 1868 C CA . VAL A 1 240 ? 23.594 -1.179 -10.959 1.00 96.44 240 VAL A CA 1
ATOM 1869 C C . VAL A 1 240 ? 25.003 -0.688 -10.622 1.00 96.44 240 VAL A C 1
ATOM 1871 O O . VAL A 1 240 ? 25.251 -0.233 -9.514 1.00 96.44 240 VAL A O 1
ATOM 1874 N N . GLU A 1 241 ? 25.895 -0.659 -11.608 1.00 95.12 241 GLU A N 1
ATOM 1875 C CA . GLU A 1 241 ? 27.293 -0.235 -11.512 1.00 95.12 241 GLU A CA 1
ATOM 1876 C C . GLU A 1 241 ? 27.458 1.233 -11.088 1.00 95.12 241 GLU A C 1
ATOM 1878 O O . GLU A 1 241 ? 28.526 1.630 -10.629 1.00 95.12 241 GLU A O 1
ATOM 1883 N N . LYS A 1 242 ? 26.409 2.064 -11.202 1.00 96.31 242 LYS A N 1
ATOM 1884 C CA . LYS A 1 242 ? 26.432 3.435 -10.658 1.00 96.31 242 LYS A CA 1
ATOM 1885 C C . LYS A 1 242 ? 26.311 3.487 -9.132 1.00 96.31 242 LYS A C 1
ATOM 1887 O O . LYS A 1 242 ? 26.413 4.571 -8.557 1.00 96.31 242 LYS A O 1
ATOM 1892 N N . PHE A 1 243 ? 26.072 2.350 -8.491 1.00 97.50 243 PHE A N 1
ATOM 1893 C CA . PHE A 1 243 ? 25.892 2.202 -7.054 1.00 97.50 243 PHE A CA 1
ATOM 1894 C C . PHE A 1 243 ? 26.891 1.157 -6.544 1.00 97.50 243 PHE A C 1
ATOM 1896 O O . PHE A 1 243 ? 26.494 0.006 -6.366 1.00 97.50 243 PHE A O 1
ATOM 1903 N N . PRO A 1 244 ? 28.181 1.511 -6.356 1.00 96.44 244 PRO A N 1
ATOM 1904 C CA . PRO A 1 244 ? 29.210 0.573 -5.895 1.00 96.44 244 PRO A CA 1
ATOM 1905 C C . PRO A 1 244 ? 28.803 -0.191 -4.632 1.00 96.44 244 PRO A C 1
ATOM 1907 O O . PRO A 1 244 ? 28.983 -1.400 -4.563 1.00 96.44 244 PRO A O 1
ATOM 1910 N N . GLU A 1 245 ? 28.129 0.482 -3.696 1.00 95.00 245 GLU A N 1
ATOM 1911 C CA . GLU A 1 245 ? 27.628 -0.104 -2.452 1.00 95.00 245 GLU A CA 1
ATOM 1912 C C . GLU A 1 245 ? 26.609 -1.241 -2.660 1.00 95.00 245 GLU A C 1
ATOM 1914 O O . GLU A 1 245 ? 26.435 -2.073 -1.780 1.00 95.00 245 GLU A O 1
ATOM 1919 N N . ILE A 1 246 ? 25.959 -1.307 -3.827 1.00 96.44 246 ILE A N 1
ATOM 1920 C CA . ILE A 1 246 ? 25.053 -2.399 -4.223 1.00 96.44 246 ILE A CA 1
ATOM 1921 C C . ILE A 1 246 ? 25.758 -3.349 -5.195 1.00 96.44 246 ILE A C 1
ATOM 1923 O O . ILE A 1 246 ? 25.610 -4.568 -5.113 1.00 96.44 246 ILE A O 1
ATOM 1927 N N . TRP A 1 247 ? 26.510 -2.797 -6.147 1.00 96.19 247 TRP A N 1
ATOM 1928 C CA . TRP A 1 247 ? 27.207 -3.561 -7.172 1.00 96.19 247 TRP A CA 1
ATOM 1929 C C . TRP A 1 247 ? 28.237 -4.517 -6.580 1.00 96.19 247 TRP A C 1
ATOM 1931 O O . TRP A 1 247 ? 28.341 -5.645 -7.060 1.00 96.19 247 TRP A O 1
ATOM 1941 N N . ASP A 1 248 ? 28.956 -4.108 -5.538 1.00 94.75 248 ASP A N 1
ATOM 1942 C CA . ASP A 1 248 ? 29.950 -4.950 -4.877 1.00 94.75 248 ASP A CA 1
ATOM 1943 C C . ASP A 1 248 ? 29.282 -6.180 -4.242 1.00 94.75 248 ASP A C 1
ATOM 1945 O O . ASP A 1 248 ? 29.739 -7.308 -4.449 1.00 94.75 248 ASP A O 1
ATOM 1949 N N . GLU A 1 249 ? 28.133 -6.002 -3.577 1.00 94.00 249 GLU A N 1
ATOM 1950 C CA . GLU A 1 249 ? 27.340 -7.114 -3.036 1.00 94.00 249 GLU A CA 1
ATOM 1951 C C . GLU A 1 249 ? 26.848 -8.059 -4.144 1.00 94.00 249 GLU A C 1
ATOM 1953 O O . GLU A 1 249 ? 27.042 -9.278 -4.080 1.00 94.00 249 GLU A O 1
ATOM 1958 N N . VAL A 1 250 ? 26.262 -7.502 -5.208 1.00 93.69 250 VAL A N 1
ATOM 1959 C CA . VAL A 1 250 ? 25.752 -8.278 -6.350 1.00 93.69 250 VAL A CA 1
ATOM 1960 C C . VAL A 1 250 ? 26.879 -9.025 -7.070 1.00 93.69 250 VAL A C 1
ATOM 1962 O O . VAL A 1 250 ? 26.695 -10.167 -7.498 1.00 93.69 250 VAL A O 1
ATOM 1965 N N . SER A 1 251 ? 28.056 -8.411 -7.189 1.00 93.31 251 SER A N 1
ATOM 1966 C CA . SER A 1 251 ? 29.221 -8.977 -7.871 1.00 93.31 251 SER A CA 1
ATOM 1967 C C . SER A 1 251 ? 29.789 -10.186 -7.142 1.00 93.31 251 SER A C 1
ATOM 1969 O O . SER A 1 251 ? 30.180 -11.152 -7.797 1.00 93.31 251 SER A O 1
ATOM 1971 N N . ILE A 1 252 ? 29.795 -10.174 -5.806 1.00 92.38 252 ILE A N 1
ATOM 1972 C CA . ILE A 1 252 ? 30.203 -11.331 -4.999 1.00 92.38 252 ILE A CA 1
ATOM 1973 C C . ILE A 1 252 ? 29.281 -12.516 -5.292 1.00 92.38 252 ILE A C 1
ATOM 1975 O O . ILE A 1 252 ? 29.752 -13.606 -5.623 1.00 92.38 252 ILE A O 1
ATOM 1979 N N . VAL A 1 253 ? 27.963 -12.299 -5.252 1.00 90.75 253 VAL A N 1
ATOM 1980 C CA . VAL A 1 253 ? 26.983 -13.349 -5.566 1.00 90.75 253 VAL A CA 1
ATOM 1981 C C . VAL A 1 253 ? 27.166 -13.852 -6.996 1.00 90.75 253 VAL A C 1
ATOM 1983 O O . VAL A 1 253 ? 27.165 -15.060 -7.231 1.00 90.75 253 VAL A O 1
ATOM 1986 N N . ARG A 1 254 ? 27.382 -12.945 -7.954 1.00 90.81 254 ARG A N 1
ATOM 1987 C CA . ARG A 1 254 ? 27.620 -13.297 -9.359 1.00 90.81 254 ARG A CA 1
ATOM 1988 C C . ARG A 1 254 ? 28.848 -14.198 -9.520 1.00 90.81 254 ARG A C 1
ATOM 1990 O O . ARG A 1 254 ? 28.771 -15.174 -10.262 1.00 90.81 254 ARG A O 1
ATOM 1997 N N . GLN A 1 255 ? 29.939 -13.913 -8.807 1.00 89.38 255 GLN A N 1
ATOM 1998 C CA . GLN A 1 255 ? 31.149 -14.743 -8.808 1.00 89.38 255 GLN A CA 1
ATOM 1999 C C . GLN A 1 255 ? 30.890 -16.127 -8.208 1.00 89.38 255 GLN A C 1
ATOM 2001 O O . GLN A 1 255 ? 31.250 -17.126 -8.822 1.00 89.38 255 GLN A O 1
ATOM 2006 N N . VAL A 1 256 ? 30.211 -16.205 -7.060 1.00 88.75 256 VAL A N 1
ATOM 2007 C CA . VAL A 1 256 ? 29.883 -17.487 -6.411 1.00 88.75 256 VAL A CA 1
ATOM 2008 C C . VAL A 1 256 ? 29.001 -18.356 -7.308 1.00 88.75 256 VAL A C 1
ATOM 2010 O O . VAL A 1 256 ? 29.273 -19.542 -7.483 1.00 88.75 256 VAL A O 1
ATOM 2013 N N . VAL A 1 257 ? 27.973 -17.775 -7.931 1.00 86.00 257 VAL A N 1
ATOM 2014 C CA . VAL A 1 257 ? 27.095 -18.499 -8.864 1.00 86.00 257 VAL A CA 1
ATOM 2015 C C . VAL A 1 257 ? 27.870 -18.970 -10.101 1.00 86.00 257 VAL A C 1
ATOM 2017 O O . VAL A 1 257 ? 27.608 -20.059 -10.607 1.00 86.00 257 VAL A O 1
ATOM 2020 N N . ALA A 1 258 ? 28.849 -18.192 -10.568 1.00 79.62 258 ALA A N 1
ATOM 2021 C CA . ALA A 1 258 ? 29.702 -18.566 -11.695 1.00 79.62 258 ALA A CA 1
ATOM 2022 C C . ALA A 1 258 ? 30.725 -19.673 -11.365 1.00 79.62 258 ALA A C 1
ATOM 2024 O O . ALA A 1 258 ? 31.230 -20.309 -12.286 1.00 79.62 258 ALA A O 1
ATOM 2025 N N . MET A 1 259 ? 31.019 -19.935 -10.085 1.00 85.38 259 MET A N 1
ATOM 2026 C CA . MET A 1 259 ? 31.891 -21.041 -9.654 1.00 85.38 259 MET A CA 1
ATOM 2027 C C . MET A 1 259 ? 31.192 -22.408 -9.669 1.00 85.38 259 MET A C 1
ATOM 2029 O O . MET A 1 259 ? 31.839 -23.433 -9.450 1.00 85.38 259 MET A O 1
ATOM 2033 N N . VAL A 1 260 ? 29.877 -22.454 -9.914 1.00 82.38 260 VAL A N 1
ATOM 2034 C CA . VAL A 1 260 ? 29.144 -23.719 -10.030 1.00 82.38 260 VAL A CA 1
ATOM 2035 C C . VAL A 1 260 ? 29.694 -24.505 -11.234 1.00 82.38 260 VAL A C 1
ATOM 2037 O O . VAL A 1 260 ? 29.804 -23.936 -12.318 1.00 82.38 260 VAL A O 1
ATOM 2040 N N . PRO A 1 261 ? 29.998 -25.816 -11.105 1.00 71.50 261 PRO A N 1
ATOM 2041 C CA . PRO A 1 261 ? 30.653 -26.603 -12.163 1.00 71.50 261 PRO A CA 1
ATOM 2042 C C . PRO A 1 261 ? 29.907 -26.679 -13.505 1.00 71.50 261 PRO A C 1
ATOM 2044 O O . PRO A 1 261 ? 30.460 -27.132 -14.503 1.00 71.50 261 PRO A O 1
ATOM 2047 N N . THR A 1 262 ? 28.634 -26.284 -13.534 1.00 81.50 262 THR A N 1
ATOM 2048 C CA . THR A 1 262 ? 27.808 -26.253 -14.744 1.00 81.50 262 THR A CA 1
ATOM 2049 C C . THR A 1 262 ? 27.866 -24.860 -15.359 1.00 81.50 262 THR A C 1
ATOM 2051 O O . THR A 1 262 ? 27.589 -23.882 -14.671 1.00 81.50 262 THR A O 1
ATOM 2054 N N . SER A 1 263 ? 28.149 -24.755 -16.660 1.00 80.81 263 SER A N 1
ATOM 2055 C CA . SER A 1 263 ? 28.093 -23.473 -17.370 1.00 80.81 263 SER A CA 1
ATOM 2056 C C .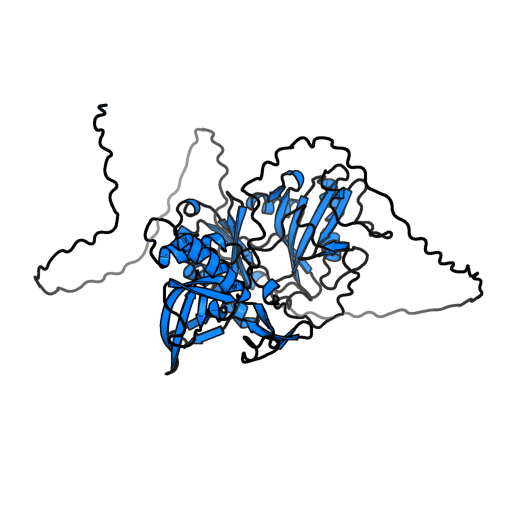 SER A 1 263 ? 26.662 -22.921 -17.361 1.00 80.81 263 SER A C 1
ATOM 2058 O O . SER A 1 263 ? 25.798 -23.386 -18.109 1.00 80.81 263 SER A O 1
ATOM 2060 N N . LEU A 1 264 ? 26.394 -21.939 -16.504 1.00 85.94 264 LEU A N 1
ATOM 2061 C CA . LEU A 1 264 ? 25.104 -21.260 -16.448 1.00 85.94 264 LEU A CA 1
ATOM 2062 C C . LEU A 1 264 ? 25.059 -20.134 -17.484 1.00 85.94 264 LEU A C 1
ATOM 2064 O O . LEU A 1 264 ? 26.008 -19.366 -17.628 1.00 85.94 264 LEU A O 1
ATOM 2068 N N . SER A 1 265 ? 23.931 -20.006 -18.187 1.00 88.75 265 SER A N 1
ATOM 2069 C CA . SER A 1 265 ? 23.695 -18.841 -19.047 1.00 88.75 265 SER A CA 1
ATOM 2070 C C . SER A 1 265 ? 23.654 -17.554 -18.213 1.00 88.75 265 SER A C 1
ATOM 2072 O O . SER A 1 265 ? 23.199 -17.580 -17.067 1.00 88.75 265 SER A O 1
ATOM 2074 N N . GLU A 1 266 ? 24.043 -16.413 -18.792 1.00 88.06 266 GLU A N 1
ATOM 2075 C CA . GLU A 1 266 ? 23.957 -15.109 -18.109 1.00 88.06 266 GLU A CA 1
ATOM 2076 C C . GLU A 1 266 ? 22.537 -14.833 -17.591 1.00 88.06 266 GLU A C 1
ATOM 2078 O O . GLU A 1 266 ? 22.351 -14.377 -16.464 1.00 88.06 266 GLU A O 1
ATOM 2083 N N . ARG A 1 267 ? 21.517 -15.212 -18.370 1.00 88.12 267 ARG A N 1
ATOM 2084 C CA . ARG A 1 267 ? 20.113 -15.117 -17.959 1.00 88.12 267 ARG A CA 1
ATOM 2085 C C . ARG A 1 267 ? 19.835 -15.922 -16.688 1.00 88.12 267 ARG A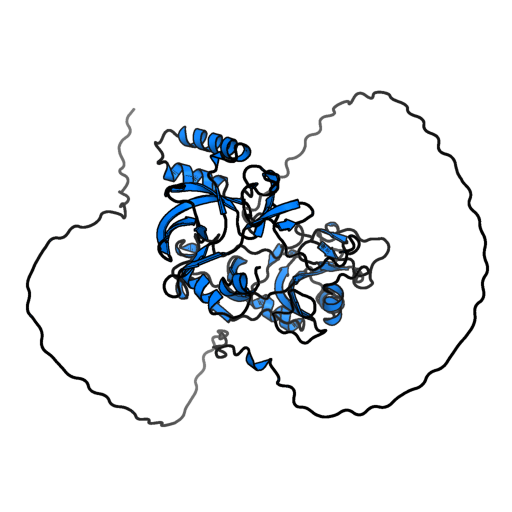 C 1
ATOM 2087 O O . ARG A 1 267 ? 19.154 -15.424 -15.798 1.00 88.12 267 ARG A O 1
ATOM 2094 N N . THR A 1 268 ? 20.346 -17.148 -16.591 1.00 88.75 268 THR A N 1
ATOM 2095 C CA . THR A 1 268 ? 20.167 -18.003 -15.407 1.00 88.75 268 THR A CA 1
ATOM 2096 C C . THR A 1 268 ? 20.847 -17.395 -14.185 1.00 88.75 268 THR A C 1
ATOM 2098 O O . THR A 1 268 ? 20.230 -17.326 -13.124 1.00 88.75 268 THR A O 1
ATOM 2101 N N . VAL A 1 269 ? 22.076 -16.895 -14.342 1.00 90.50 269 VAL A N 1
ATOM 2102 C CA . VAL A 1 269 ? 22.801 -16.189 -13.274 1.00 90.50 269 VAL A CA 1
ATOM 2103 C C . VAL A 1 269 ? 21.992 -14.986 -12.787 1.00 90.50 269 VAL A C 1
ATOM 2105 O O . VAL A 1 269 ? 21.765 -14.840 -11.587 1.00 90.50 269 VAL A O 1
ATOM 2108 N N . ASN A 1 270 ? 21.467 -14.177 -13.711 1.00 92.25 270 ASN A N 1
ATOM 2109 C CA . ASN A 1 270 ? 20.684 -12.997 -13.361 1.00 92.25 270 ASN A CA 1
ATOM 2110 C C . ASN A 1 270 ? 19.379 -13.352 -12.632 1.00 92.25 270 ASN A C 1
ATOM 2112 O O . ASN A 1 270 ? 19.008 -12.685 -11.668 1.00 92.25 270 ASN A O 1
ATOM 2116 N N . LEU A 1 271 ? 18.697 -14.429 -13.034 1.00 89.38 271 LEU A N 1
ATOM 2117 C CA . LEU A 1 271 ? 17.499 -14.908 -12.338 1.00 89.38 271 LEU A CA 1
ATOM 2118 C C . LEU A 1 271 ? 17.803 -15.403 -10.917 1.00 89.38 271 LEU A C 1
ATOM 2120 O O . LEU A 1 271 ? 17.003 -15.156 -10.017 1.00 89.38 271 LEU A O 1
ATOM 2124 N N . ILE A 1 272 ? 18.951 -16.053 -10.697 1.00 91.00 272 ILE A N 1
ATOM 2125 C CA . ILE A 1 272 ? 19.391 -16.476 -9.358 1.00 91.00 272 ILE A CA 1
ATOM 2126 C C . ILE A 1 272 ? 19.672 -15.253 -8.478 1.00 91.00 272 ILE A C 1
ATOM 2128 O O . ILE A 1 272 ? 19.168 -15.184 -7.359 1.00 91.00 272 ILE A O 1
ATOM 2132 N N . ILE A 1 273 ? 20.402 -14.258 -8.993 1.00 92.62 273 ILE A N 1
ATOM 2133 C CA . ILE A 1 273 ? 20.668 -12.998 -8.279 1.00 92.62 273 ILE A CA 1
ATOM 2134 C C . ILE A 1 273 ? 19.349 -12.324 -7.881 1.00 92.62 273 ILE A C 1
ATOM 2136 O O . ILE A 1 273 ? 19.156 -11.959 -6.723 1.00 92.62 273 ILE A O 1
ATOM 2140 N N . LEU A 1 274 ? 18.403 -12.203 -8.814 1.00 91.06 274 LEU A N 1
ATOM 2141 C CA . LEU A 1 274 ? 17.097 -11.601 -8.538 1.00 91.06 274 LEU A CA 1
ATOM 2142 C C . LEU A 1 274 ? 16.262 -12.412 -7.542 1.00 91.06 274 LEU A C 1
ATOM 2144 O O . LEU A 1 274 ? 15.471 -11.824 -6.808 1.00 91.06 274 LEU A O 1
ATOM 2148 N N . ALA A 1 275 ? 16.424 -13.736 -7.498 1.00 88.88 275 ALA A N 1
ATOM 2149 C CA . ALA A 1 275 ? 15.780 -14.577 -6.494 1.00 88.88 275 ALA A CA 1
ATOM 2150 C C . ALA A 1 275 ? 16.368 -14.341 -5.093 1.00 88.88 275 ALA A C 1
ATOM 2152 O O . ALA A 1 275 ? 15.601 -14.228 -4.138 1.00 88.88 275 ALA A O 1
ATOM 2153 N N . ILE A 1 276 ? 17.695 -14.202 -4.984 1.00 91.25 276 ILE A N 1
ATOM 2154 C CA . ILE A 1 276 ? 18.404 -13.907 -3.728 1.00 91.25 276 ILE A CA 1
ATOM 2155 C C . ILE A 1 276 ? 17.987 -12.535 -3.185 1.00 91.25 276 ILE A C 1
ATOM 2157 O O . ILE A 1 276 ? 17.573 -12.422 -2.035 1.00 91.25 276 ILE A O 1
ATOM 2161 N N . TYR A 1 277 ? 18.005 -11.504 -4.032 1.00 91.56 277 TYR A N 1
ATOM 2162 C CA . TYR A 1 277 ? 17.678 -10.125 -3.643 1.00 91.56 277 TYR A CA 1
ATOM 2163 C C . TYR A 1 277 ? 16.195 -9.768 -3.818 1.00 91.56 277 TYR A C 1
ATOM 2165 O O . TYR A 1 277 ? 15.822 -8.592 -3.840 1.00 91.56 277 TYR A O 1
ATOM 2173 N N . ARG A 1 278 ? 15.310 -10.766 -3.954 1.00 84.38 278 ARG A N 1
ATOM 2174 C CA . ARG A 1 278 ? 13.892 -10.546 -4.284 1.00 84.38 278 ARG A CA 1
ATOM 2175 C C . ARG A 1 278 ? 13.186 -9.635 -3.281 1.00 84.38 278 ARG A C 1
ATOM 2177 O O . ARG A 1 278 ? 12.331 -8.845 -3.674 1.00 84.38 278 ARG A O 1
ATOM 2184 N N . GLN A 1 279 ? 13.521 -9.770 -2.003 1.00 82.50 279 GLN A N 1
ATOM 2185 C CA . GLN A 1 279 ? 12.899 -9.020 -0.909 1.00 82.50 279 GLN A CA 1
ATOM 2186 C C . GLN A 1 279 ? 13.715 -7.795 -0.483 1.00 82.50 279 GLN A C 1
ATOM 2188 O O . GLN A 1 279 ? 13.275 -7.039 0.379 1.00 82.50 279 GLN A O 1
ATOM 2193 N N . THR A 1 280 ? 14.875 -7.559 -1.096 1.00 90.25 280 THR A N 1
ATOM 2194 C CA . THR A 1 280 ? 15.751 -6.456 -0.711 1.00 90.25 280 THR A CA 1
ATOM 2195 C C . THR A 1 280 ? 15.190 -5.124 -1.198 1.00 90.25 280 THR A C 1
ATOM 2197 O O . THR A 1 280 ? 14.845 -4.965 -2.374 1.00 90.25 280 THR A O 1
ATOM 2200 N N . ASN A 1 281 ? 15.110 -4.159 -0.281 1.00 92.44 281 ASN A N 1
ATOM 2201 C CA . ASN A 1 281 ? 14.810 -2.765 -0.572 1.00 92.44 281 ASN A CA 1
ATOM 2202 C C . ASN A 1 281 ? 16.042 -1.909 -0.251 1.00 92.44 281 ASN A C 1
ATOM 2204 O O . ASN A 1 281 ? 16.396 -1.754 0.913 1.00 92.44 281 ASN A O 1
ATOM 2208 N N . TRP A 1 282 ? 16.658 -1.320 -1.272 1.00 95.00 282 TRP A N 1
ATOM 2209 C CA . TRP A 1 282 ? 17.877 -0.510 -1.143 1.00 95.00 282 TRP A CA 1
ATOM 2210 C C . TRP A 1 282 ? 17.603 0.959 -0.796 1.00 95.00 282 TRP A C 1
ATOM 2212 O O . TRP A 1 282 ? 18.478 1.808 -0.904 1.00 95.00 282 TRP A O 1
ATOM 2222 N N . ALA A 1 283 ? 16.367 1.306 -0.430 1.00 94.12 283 ALA A N 1
ATOM 2223 C CA . ALA A 1 283 ? 16.002 2.696 -0.191 1.00 94.12 283 ALA A CA 1
ATOM 2224 C C . ALA A 1 283 ? 16.791 3.325 0.964 1.00 94.12 283 ALA A C 1
ATOM 2226 O O . ALA A 1 283 ? 17.292 4.435 0.824 1.00 94.12 283 ALA A O 1
ATOM 2227 N N . GLU A 1 284 ? 16.923 2.607 2.082 1.00 91.25 284 GLU A N 1
ATOM 2228 C CA . GLU A 1 284 ? 17.597 3.114 3.279 1.00 91.25 284 GLU A CA 1
ATOM 2229 C C . GLU A 1 284 ? 19.090 3.358 3.037 1.00 91.25 284 GLU A C 1
ATOM 2231 O O . GLU A 1 284 ? 19.575 4.450 3.329 1.00 91.25 284 GLU A O 1
ATOM 2236 N N . SER A 1 285 ? 19.792 2.397 2.422 1.00 92.25 285 SER A N 1
ATOM 2237 C CA . SER A 1 285 ? 21.225 2.523 2.117 1.00 92.25 285 SER A CA 1
ATOM 2238 C C . SER A 1 285 ? 21.535 3.685 1.171 1.00 92.25 285 SER A C 1
ATOM 2240 O O . SER A 1 285 ? 22.625 4.246 1.219 1.00 92.25 285 SER A O 1
ATOM 2242 N N . LEU A 1 286 ? 20.563 4.077 0.345 1.00 95.06 286 LEU A N 1
ATOM 2243 C CA . LEU A 1 286 ? 20.678 5.174 -0.614 1.00 95.06 286 LEU A CA 1
ATOM 2244 C C . LEU A 1 286 ? 20.049 6.492 -0.128 1.00 95.06 286 LEU A C 1
ATOM 2246 O O . LEU A 1 286 ? 19.987 7.458 -0.889 1.00 95.06 286 LEU A O 1
ATOM 2250 N N . GLY A 1 287 ? 19.529 6.546 1.103 1.00 93.69 287 GLY A N 1
ATOM 2251 C CA . GLY A 1 287 ? 18.840 7.730 1.631 1.00 93.69 287 GLY A CA 1
ATOM 2252 C C . GLY A 1 287 ? 17.550 8.097 0.882 1.00 93.69 287 GLY A C 1
ATOM 2253 O O . GLY A 1 287 ? 17.096 9.242 0.946 1.00 93.69 287 GLY A O 1
ATOM 2254 N N . ILE A 1 288 ? 16.948 7.145 0.165 1.00 95.19 288 ILE A N 1
ATOM 2255 C CA . ILE A 1 288 ? 15.701 7.333 -0.578 1.00 95.19 288 ILE A CA 1
ATOM 2256 C C . ILE A 1 288 ? 14.522 7.243 0.382 1.00 95.19 288 ILE A C 1
ATOM 2258 O O . ILE A 1 288 ? 14.313 6.240 1.065 1.00 95.19 288 ILE A O 1
ATOM 2262 N N . LYS A 1 289 ? 13.694 8.286 0.386 1.00 92.19 289 LYS A N 1
ATOM 2263 C CA . LYS A 1 289 ? 12.456 8.330 1.169 1.00 92.19 289 LYS A CA 1
ATOM 2264 C C . LYS A 1 289 ? 11.248 8.195 0.254 1.00 92.19 289 LYS A C 1
ATOM 2266 O O . LYS A 1 289 ? 11.294 8.582 -0.912 1.00 92.19 289 LYS A O 1
ATOM 2271 N N . LYS A 1 290 ? 10.137 7.691 0.794 1.00 89.75 290 LYS A N 1
ATOM 2272 C CA . LYS A 1 290 ? 8.854 7.771 0.096 1.00 89.75 290 LYS A CA 1
ATOM 2273 C C . LYS A 1 290 ? 8.324 9.198 0.190 1.00 89.75 290 LYS A C 1
ATOM 2275 O O . LYS A 1 290 ? 8.080 9.690 1.289 1.00 89.75 290 LYS A O 1
ATOM 2280 N N . TRP A 1 291 ? 8.110 9.829 -0.953 1.00 88.12 291 TRP A N 1
ATOM 2281 C CA . TRP A 1 291 ? 7.369 11.067 -1.067 1.00 88.12 291 TRP A CA 1
ATOM 2282 C C . TRP A 1 291 ? 5.947 10.860 -0.555 1.00 88.12 291 TRP A C 1
ATOM 2284 O O . TRP A 1 291 ? 5.219 9.969 -0.997 1.00 88.12 291 TRP A O 1
ATOM 2294 N N . VAL A 1 292 ? 5.540 11.718 0.367 1.00 81.06 292 VAL A N 1
ATOM 2295 C CA . VAL A 1 292 ? 4.156 11.840 0.810 1.00 81.06 292 VAL A CA 1
ATOM 2296 C C . VAL A 1 292 ? 3.803 13.297 0.609 1.00 81.06 292 VAL A C 1
ATOM 2298 O O . VAL A 1 292 ? 4.540 14.161 1.080 1.00 81.06 292 VAL A O 1
ATOM 2301 N N . ALA A 1 293 ? 2.713 13.574 -0.109 1.00 67.00 293 ALA A N 1
ATOM 2302 C CA . ALA A 1 293 ? 2.250 14.942 -0.277 1.00 67.00 293 ALA A CA 1
ATOM 2303 C C . ALA A 1 293 ? 2.100 15.579 1.110 1.00 67.00 293 ALA A C 1
ATOM 2305 O O . ALA A 1 293 ? 1.282 15.142 1.924 1.00 67.00 293 ALA A O 1
ATOM 2306 N N . THR A 1 294 ? 2.927 16.582 1.396 1.00 51.94 294 THR A N 1
ATOM 2307 C CA . THR A 1 294 ? 2.779 17.412 2.580 1.00 51.94 294 THR A CA 1
ATOM 2308 C C . THR A 1 294 ? 1.477 18.174 2.406 1.00 51.94 294 THR A C 1
ATOM 2310 O O . THR A 1 294 ? 1.408 19.175 1.697 1.00 51.94 294 THR A O 1
ATOM 2313 N N . GLN A 1 295 ? 0.412 17.692 3.051 1.00 47.12 295 GLN A N 1
ATOM 2314 C CA . GLN A 1 295 ? -0.687 18.581 3.412 1.00 47.12 295 GLN A CA 1
ATOM 2315 C C . GLN A 1 295 ? -0.051 19.785 4.121 1.00 47.12 295 GLN A C 1
ATOM 2317 O O . GLN A 1 295 ? 0.900 19.563 4.885 1.00 47.12 295 GLN A O 1
ATOM 2322 N N . PRO A 1 296 ? -0.492 21.030 3.847 1.00 38.91 296 PRO A N 1
ATOM 2323 C CA . PRO A 1 296 ? 0.077 22.210 4.485 1.00 38.91 296 PRO A CA 1
ATOM 2324 C C . PRO A 1 296 ? 0.196 21.915 5.970 1.00 38.91 296 PRO A C 1
ATOM 2326 O O . PRO A 1 296 ? -0.780 21.483 6.586 1.00 38.91 296 PRO A O 1
ATOM 2329 N N . ILE A 1 297 ? 1.429 22.021 6.473 1.00 37.22 297 ILE A N 1
ATOM 2330 C CA . ILE A 1 297 ? 1.824 21.645 7.824 1.00 37.22 297 ILE A CA 1
ATOM 2331 C C . ILE A 1 297 ? 0.950 22.455 8.778 1.00 37.22 297 ILE A C 1
ATOM 2333 O O . ILE A 1 297 ? 1.293 23.554 9.195 1.00 37.22 297 ILE A O 1
ATOM 2337 N N . GLN A 1 298 ? -0.206 21.914 9.137 1.00 37.28 298 GLN A N 1
ATOM 2338 C CA . GLN A 1 298 ? -0.681 22.107 10.480 1.00 37.28 298 GLN A CA 1
ATOM 2339 C C . GLN A 1 298 ? 0.291 21.290 11.313 1.00 37.28 298 GLN A C 1
ATOM 2341 O O . GLN A 1 298 ? 0.426 20.098 11.021 1.00 37.28 298 GLN A O 1
ATOM 2346 N N . PRO A 1 299 ? 1.032 21.919 12.240 1.00 35.19 299 PRO A N 1
ATOM 2347 C CA . PRO A 1 299 ? 2.089 21.261 12.986 1.00 35.19 299 PRO A CA 1
ATOM 2348 C C . PRO A 1 299 ? 1.535 19.941 13.504 1.00 35.19 299 PRO A C 1
ATOM 2350 O O . PRO A 1 299 ? 0.632 19.922 14.344 1.00 35.19 299 PRO A O 1
ATOM 2353 N N . GLN A 1 300 ? 2.008 18.832 12.926 1.00 45.28 300 GLN A N 1
ATOM 2354 C CA . GLN A 1 300 ? 1.729 17.518 13.467 1.00 45.28 300 GLN A CA 1
ATOM 2355 C C . GLN A 1 300 ? 2.445 17.529 14.799 1.00 45.28 300 GLN A C 1
ATOM 2357 O O . GLN A 1 300 ? 3.649 17.307 14.864 1.00 45.28 300 GLN A O 1
ATOM 2362 N N . SER A 1 301 ? 1.724 17.910 15.851 1.00 43.59 301 SER A N 1
ATOM 2363 C CA . SER A 1 301 ? 2.284 17.846 17.183 1.00 43.59 301 SER A CA 1
ATOM 2364 C C . SER A 1 301 ? 2.749 16.404 17.369 1.00 43.59 301 SER A C 1
ATOM 2366 O O . SER A 1 301 ? 1.955 15.461 17.264 1.00 43.59 301 SER A O 1
ATOM 2368 N N . GLU A 1 302 ? 4.046 16.234 17.620 1.00 46.47 302 GLU A N 1
ATOM 2369 C CA . GLU A 1 302 ? 4.687 14.946 17.916 1.00 46.47 302 GLU A CA 1
ATOM 2370 C C . GLU A 1 302 ? 4.011 14.216 19.098 1.00 46.47 302 GLU A C 1
ATOM 2372 O O . GLU A 1 302 ? 4.290 13.055 19.385 1.00 46.47 302 GLU A O 1
ATOM 2377 N N . HIS A 1 303 ? 3.077 14.895 19.765 1.00 51.06 303 HIS A N 1
ATOM 2378 C CA . HIS A 1 303 ? 2.387 14.533 20.988 1.00 51.06 303 HIS A CA 1
ATOM 2379 C C . HIS A 1 303 ? 1.094 13.719 20.803 1.00 51.06 303 HIS A C 1
ATOM 2381 O O . HIS A 1 303 ? 0.451 13.428 21.806 1.00 51.06 303 HIS A O 1
ATOM 2387 N N . SER A 1 304 ? 0.685 13.344 19.583 1.00 69.06 304 SER A N 1
ATOM 2388 C CA . SER A 1 304 ? -0.553 12.556 19.363 1.00 69.06 304 SER A CA 1
ATOM 2389 C C . SER A 1 304 ? -0.376 11.031 19.329 1.00 69.06 304 SER A C 1
ATOM 2391 O O . SER A 1 304 ? -1.359 10.306 19.175 1.00 69.06 304 SER A O 1
ATOM 2393 N N . ARG A 1 305 ? 0.848 10.518 19.507 1.00 88.19 305 ARG A N 1
ATOM 2394 C CA . ARG A 1 305 ? 1.165 9.082 19.414 1.00 88.19 305 ARG A CA 1
ATOM 2395 C C . ARG A 1 305 ? 1.505 8.454 20.768 1.00 88.19 305 ARG A C 1
ATOM 2397 O O . ARG A 1 305 ? 2.163 9.078 21.592 1.00 88.19 305 ARG A O 1
ATOM 2404 N N . LEU A 1 306 ? 1.076 7.209 20.964 1.00 91.88 306 LEU A N 1
ATOM 2405 C CA . LEU A 1 306 ? 1.525 6.315 22.040 1.00 91.88 306 LEU A CA 1
ATOM 2406 C C . LEU A 1 306 ? 2.808 5.573 21.644 1.00 91.88 306 LEU A C 1
ATOM 2408 O O . LEU A 1 306 ? 3.649 5.277 22.483 1.00 91.88 306 LEU A O 1
ATOM 2412 N N . GLY A 1 307 ? 2.960 5.296 20.351 1.00 92.25 307 GLY A N 1
ATOM 2413 C CA . GLY A 1 307 ? 4.100 4.586 19.792 1.00 92.25 307 GLY A CA 1
ATOM 2414 C C . GLY A 1 307 ? 3.879 4.267 18.318 1.00 92.25 307 GLY A C 1
ATOM 2415 O O . GLY A 1 307 ? 2.975 4.809 17.671 1.00 92.25 307 GLY A O 1
ATOM 2416 N N . ASN A 1 308 ? 4.713 3.385 17.779 1.00 93.50 308 ASN A N 1
ATOM 2417 C CA . ASN A 1 308 ? 4.546 2.888 16.416 1.00 93.50 308 ASN A CA 1
ATOM 2418 C C . ASN A 1 308 ? 3.298 2.001 16.313 1.00 93.50 308 ASN A C 1
ATOM 2420 O O . ASN A 1 308 ? 2.812 1.460 17.307 1.00 93.50 308 ASN A O 1
ATOM 2424 N N . PHE A 1 309 ? 2.783 1.835 15.097 1.00 94.12 309 PHE A N 1
ATOM 2425 C CA . PHE A 1 309 ? 1.737 0.857 14.814 1.00 94.12 309 PHE A CA 1
ATOM 2426 C C . PHE A 1 309 ? 2.165 -0.534 15.337 1.00 94.12 309 PHE A C 1
ATOM 2428 O O . PHE A 1 309 ? 3.281 -0.956 15.010 1.00 94.12 309 PHE A O 1
ATOM 2435 N N . PRO A 1 310 ? 1.330 -1.264 16.107 1.00 95.25 310 PRO A N 1
ATOM 2436 C CA . PRO A 1 310 ? 1.682 -2.564 16.700 1.00 95.25 310 PRO A CA 1
ATOM 2437 C C . PRO A 1 310 ? 1.815 -3.727 15.691 1.00 95.25 310 PRO A C 1
ATOM 2439 O O . PRO A 1 310 ? 1.122 -4.739 15.786 1.00 95.25 310 PRO A O 1
ATOM 2442 N N . LYS A 1 311 ? 2.746 -3.624 14.730 1.00 92.31 311 LYS A N 1
ATOM 2443 C CA . LYS A 1 311 ? 2.954 -4.603 13.642 1.00 92.31 311 LYS A CA 1
ATOM 2444 C C . LYS A 1 311 ? 3.286 -6.024 14.128 1.00 92.31 311 LYS A C 1
ATOM 2446 O O . LYS A 1 311 ? 3.145 -6.964 13.356 1.00 92.31 311 LYS A O 1
ATOM 2451 N N . ARG A 1 312 ? 3.737 -6.185 15.379 1.00 91.38 312 ARG A N 1
ATOM 2452 C CA . ARG A 1 312 ? 4.014 -7.497 15.997 1.00 91.38 312 ARG A CA 1
ATOM 2453 C C . ARG A 1 312 ? 2.751 -8.233 16.454 1.00 91.38 312 ARG A C 1
ATOM 2455 O O . ARG A 1 312 ? 2.790 -9.445 16.603 1.00 91.38 312 ARG A O 1
ATOM 2462 N N . ILE A 1 313 ? 1.646 -7.511 16.653 1.00 95.00 313 ILE A N 1
ATOM 2463 C CA . ILE A 1 313 ? 0.395 -8.058 17.197 1.00 95.00 313 ILE A CA 1
ATOM 2464 C C . ILE A 1 313 ? -0.630 -8.300 16.085 1.00 95.00 313 ILE A C 1
ATOM 2466 O O . ILE A 1 313 ? -1.362 -9.291 16.116 1.00 95.00 313 ILE A O 1
ATOM 2470 N N . PHE A 1 314 ? -0.705 -7.393 15.108 1.00 94.06 314 PHE A N 1
ATOM 2471 C CA . PHE A 1 314 ? -1.614 -7.498 13.968 1.00 94.06 314 PHE A CA 1
ATOM 2472 C C . PHE A 1 314 ? -1.016 -6.895 12.696 1.00 94.06 314 PHE A C 1
ATOM 2474 O O . PHE A 1 314 ? -0.161 -6.009 12.733 1.00 94.06 314 PHE A O 1
ATOM 2481 N N . SER A 1 315 ? -1.491 -7.385 11.546 1.00 88.50 315 SER A N 1
ATOM 2482 C CA . SER A 1 315 ? -0.956 -7.003 10.236 1.00 88.50 315 SER A CA 1
ATOM 2483 C C . SER A 1 315 ? -1.146 -5.516 9.934 1.00 88.50 315 SER A C 1
ATOM 2485 O O . SER A 1 315 ? -2.225 -4.972 10.173 1.00 88.50 315 SER A O 1
ATOM 2487 N N . GLY A 1 316 ? -0.144 -4.899 9.303 1.00 85.69 316 GLY A N 1
ATOM 2488 C CA . GLY A 1 316 ? -0.276 -3.573 8.698 1.00 85.69 316 GLY A CA 1
ATOM 2489 C C . GLY A 1 316 ? -1.246 -3.540 7.510 1.00 85.69 316 GLY A C 1
ATOM 2490 O O . GLY A 1 316 ? -1.817 -4.559 7.101 1.00 85.69 316 GLY A O 1
ATOM 2491 N N . THR A 1 317 ? -1.418 -2.342 6.948 1.00 83.06 317 THR A N 1
ATOM 2492 C CA . THR A 1 317 ? -2.403 -2.062 5.888 1.00 83.06 317 THR A CA 1
ATOM 2493 C C . THR A 1 317 ? -1.803 -1.957 4.490 1.00 83.06 317 THR A C 1
ATOM 2495 O O . THR A 1 317 ? -2.521 -1.752 3.511 1.00 83.06 317 THR A O 1
ATOM 2498 N N . ASP A 1 318 ? -0.487 -2.100 4.375 1.00 84.25 318 ASP A N 1
ATOM 2499 C CA . ASP A 1 318 ? 0.182 -2.025 3.093 1.00 84.25 318 ASP A CA 1
ATOM 2500 C C . ASP A 1 318 ? -0.109 -3.260 2.215 1.00 84.25 318 ASP A C 1
ATOM 2502 O O . ASP A 1 318 ? -0.307 -4.382 2.686 1.00 84.25 318 ASP A O 1
ATOM 2506 N N . ILE A 1 319 ? -0.184 -3.015 0.906 1.00 87.12 319 ILE A N 1
ATOM 2507 C CA . ILE A 1 319 ? -0.562 -3.984 -0.130 1.00 87.12 319 ILE A CA 1
ATOM 2508 C C . ILE A 1 319 ? 0.351 -3.775 -1.338 1.00 87.12 319 ILE A C 1
ATOM 2510 O O . ILE A 1 319 ? 0.524 -2.633 -1.790 1.00 87.12 319 ILE A O 1
ATOM 2514 N N . THR A 1 320 ? 0.873 -4.875 -1.875 1.00 88.25 320 THR A N 1
ATOM 2515 C CA . THR A 1 320 ? 1.719 -4.941 -3.074 1.00 88.25 320 THR A CA 1
ATOM 2516 C C . THR A 1 320 ? 0.980 -4.444 -4.321 1.00 88.25 320 THR A C 1
ATOM 2518 O O . THR A 1 320 ? -0.220 -4.682 -4.490 1.00 88.25 320 THR A O 1
ATOM 2521 N N . ARG A 1 321 ? 1.676 -3.728 -5.211 1.00 90.75 321 ARG A N 1
ATOM 2522 C CA . ARG A 1 321 ? 1.110 -3.309 -6.502 1.00 90.75 321 ARG A CA 1
ATOM 2523 C C . ARG A 1 321 ? 1.073 -4.481 -7.482 1.00 90.75 321 ARG A C 1
ATOM 2525 O O . ARG A 1 321 ? 1.938 -5.354 -7.455 1.00 90.75 321 ARG A O 1
ATOM 2532 N N . LEU A 1 322 ? 0.100 -4.472 -8.387 1.00 92.38 322 LEU A N 1
ATOM 2533 C CA . LEU A 1 322 ? -0.028 -5.463 -9.456 1.00 92.38 322 LEU A CA 1
ATOM 2534 C C . LEU A 1 322 ? 1.268 -5.652 -10.251 1.00 92.38 322 LEU A C 1
ATOM 2536 O O . LEU A 1 322 ? 1.628 -6.778 -10.574 1.00 92.38 322 LEU A O 1
ATOM 2540 N N . GLN A 1 323 ? 1.978 -4.567 -10.549 1.00 89.56 323 GLN A N 1
ATOM 2541 C CA . GLN A 1 323 ? 3.211 -4.596 -11.332 1.00 89.56 323 GLN A CA 1
ATOM 2542 C C . GLN A 1 323 ? 4.343 -5.399 -10.663 1.00 89.56 323 GLN A C 1
ATOM 2544 O O . GLN A 1 323 ? 5.262 -5.842 -11.349 1.00 89.56 323 GLN A O 1
ATOM 2549 N N . ASP A 1 324 ? 4.251 -5.640 -9.350 1.00 86.38 324 ASP A N 1
ATOM 2550 C CA . ASP A 1 324 ? 5.163 -6.490 -8.575 1.00 86.38 324 ASP A CA 1
ATOM 2551 C C . ASP A 1 324 ? 4.645 -7.925 -8.393 1.00 86.38 324 ASP A C 1
ATOM 2553 O O . ASP A 1 324 ? 5.230 -8.720 -7.655 1.00 86.38 324 ASP A O 1
ATOM 2557 N N . CYS A 1 325 ? 3.569 -8.288 -9.095 1.00 87.88 325 CYS A N 1
ATOM 2558 C CA . CYS A 1 325 ? 2.969 -9.618 -9.093 1.00 87.88 325 CYS A CA 1
ATOM 2559 C C . CYS A 1 325 ? 3.156 -10.336 -10.447 1.00 87.88 325 CYS A C 1
ATOM 2561 O O . CYS A 1 325 ? 2.177 -10.847 -10.996 1.00 87.88 325 CYS A O 1
ATOM 2563 N N . PRO A 1 326 ? 4.387 -10.463 -10.993 1.00 80.88 326 PRO A N 1
ATOM 2564 C CA . PRO A 1 326 ? 4.593 -10.970 -12.349 1.00 80.88 326 PRO A CA 1
ATOM 2565 C C . PRO A 1 326 ? 4.038 -12.384 -12.533 1.00 80.88 326 PRO A C 1
ATOM 2567 O O . PRO A 1 326 ? 3.449 -12.701 -13.559 1.00 80.88 326 PRO A O 1
ATOM 2570 N N . ASN A 1 327 ? 4.140 -13.213 -11.493 1.00 85.44 327 ASN A N 1
ATOM 2571 C CA . ASN A 1 327 ? 3.715 -14.604 -11.550 1.00 85.44 327 ASN A CA 1
ATOM 2572 C C . ASN A 1 327 ? 2.199 -14.813 -11.594 1.00 85.44 327 ASN A C 1
ATOM 2574 O O . ASN A 1 327 ? 1.788 -15.949 -11.824 1.00 85.44 327 ASN A O 1
ATOM 2578 N N . LEU A 1 328 ? 1.393 -13.768 -11.359 1.00 88.56 328 LEU A N 1
ATOM 2579 C CA . LEU A 1 328 ? -0.062 -13.851 -11.192 1.00 88.56 328 LEU A CA 1
ATOM 2580 C C . LEU A 1 328 ? -0.765 -14.552 -12.364 1.00 88.56 328 LEU A C 1
ATOM 2582 O O . LEU A 1 328 ? -1.737 -15.266 -12.140 1.00 88.56 328 LEU A O 1
ATOM 2586 N N . PHE A 1 329 ? -0.244 -14.385 -13.579 1.00 87.12 329 PHE A N 1
ATOM 2587 C CA . PHE A 1 329 ? -0.910 -14.802 -14.816 1.00 87.12 329 PHE A CA 1
ATOM 2588 C C . PHE A 1 329 ? -0.488 -16.186 -15.322 1.00 87.12 329 PHE A C 1
ATOM 2590 O O . PHE A 1 329 ? -1.276 -16.873 -15.960 1.00 87.12 329 PHE A O 1
ATOM 2597 N N . TRP A 1 330 ? 0.736 -16.633 -15.027 1.00 83.56 330 TRP A N 1
ATOM 2598 C CA . TRP A 1 330 ? 1.282 -17.865 -15.613 1.00 83.56 330 TRP A CA 1
ATOM 2599 C C . TRP A 1 330 ? 1.454 -19.016 -14.621 1.00 83.56 330 TRP A C 1
ATOM 2601 O O . TRP A 1 330 ? 1.520 -20.174 -15.025 1.00 83.56 330 TRP A O 1
ATOM 2611 N N . HIS A 1 331 ? 1.540 -18.744 -13.317 1.00 87.50 331 HIS A N 1
ATOM 2612 C CA . HIS A 1 331 ? 1.792 -19.806 -12.348 1.00 87.50 331 HIS A CA 1
ATOM 2613 C C . HIS A 1 331 ? 0.496 -20.565 -12.015 1.00 87.50 331 HIS A C 1
ATOM 2615 O O . HIS A 1 331 ? -0.444 -19.988 -11.472 1.00 87.50 331 HIS A O 1
ATOM 2621 N N . ALA A 1 332 ? 0.481 -21.886 -12.235 1.00 87.62 332 ALA A N 1
ATOM 2622 C CA . ALA A 1 332 ? -0.705 -22.746 -12.085 1.00 87.62 332 ALA A CA 1
ATOM 2623 C C . ALA A 1 332 ? -1.455 -22.566 -10.749 1.00 87.62 332 ALA A C 1
ATOM 2625 O O . ALA A 1 332 ? -2.679 -22.483 -10.717 1.00 87.62 332 ALA A O 1
ATOM 2626 N N . LYS A 1 333 ? -0.718 -22.406 -9.638 1.00 86.81 333 LYS A N 1
ATOM 2627 C CA . LYS A 1 333 ? -1.285 -22.159 -8.297 1.00 86.81 333 LYS A CA 1
ATOM 2628 C C . LYS A 1 333 ? -2.235 -20.952 -8.186 1.00 86.81 333 LYS A C 1
ATOM 2630 O O . LYS A 1 333 ? -2.949 -20.865 -7.188 1.00 86.81 333 LYS A O 1
ATOM 2635 N N . TYR A 1 334 ? -2.212 -20.020 -9.142 1.00 86.75 334 TYR A N 1
ATOM 2636 C CA . TYR A 1 334 ? -3.072 -18.832 -9.159 1.00 86.75 334 TYR A CA 1
ATOM 2637 C C . TYR A 1 334 ? -4.286 -18.962 -10.077 1.00 86.75 334 TYR A C 1
ATOM 2639 O O . TYR A 1 334 ? -5.234 -18.201 -9.915 1.00 86.75 334 TYR A O 1
ATOM 2647 N N . GLN A 1 335 ? -4.293 -19.933 -10.993 1.00 86.56 335 GLN A N 1
ATOM 2648 C CA . GLN A 1 335 ? -5.333 -20.043 -12.018 1.00 86.56 335 GLN A CA 1
ATOM 2649 C C . GLN A 1 335 ? -6.722 -20.328 -11.427 1.00 86.56 335 GLN A C 1
ATOM 2651 O O . GLN A 1 335 ? -7.726 -19.847 -11.938 1.00 86.56 335 GLN A O 1
ATOM 2656 N N . ASN A 1 336 ? -6.770 -21.050 -10.304 1.00 90.44 336 ASN A N 1
ATOM 2657 C CA . ASN A 1 336 ? -8.013 -21.472 -9.650 1.00 90.44 336 ASN A CA 1
ATOM 2658 C C . ASN A 1 336 ? -8.321 -20.702 -8.356 1.00 90.44 336 ASN A C 1
ATOM 2660 O O . ASN A 1 336 ? -9.079 -21.191 -7.522 1.00 90.44 336 ASN A O 1
ATOM 2664 N N . ARG A 1 337 ? -7.699 -19.537 -8.145 1.00 94.44 337 ARG A N 1
ATOM 2665 C CA . ARG A 1 337 ? -7.888 -18.739 -6.925 1.00 94.44 337 ARG A CA 1
ATOM 2666 C C . ARG A 1 337 ? -8.977 -17.701 -7.116 1.00 94.44 337 ARG A C 1
ATOM 2668 O O . ARG A 1 337 ? -9.003 -17.019 -8.141 1.00 94.44 337 ARG A O 1
ATOM 2675 N N . THR A 1 338 ? -9.831 -17.566 -6.110 1.00 96.94 338 THR A N 1
ATOM 2676 C CA . THR A 1 338 ? -10.922 -16.597 -6.116 1.00 96.94 338 THR A CA 1
ATOM 2677 C C . THR A 1 338 ? -10.485 -15.345 -5.376 1.00 96.94 338 THR A C 1
ATOM 2679 O O . THR A 1 338 ? -9.968 -15.412 -4.262 1.00 96.94 338 THR A O 1
ATOM 2682 N N . TYR A 1 339 ? -10.726 -14.185 -5.974 1.00 97.81 339 TYR A N 1
ATOM 2683 C CA . TYR A 1 339 ? -10.406 -12.892 -5.391 1.00 97.81 339 TYR A CA 1
ATOM 2684 C C . TYR A 1 339 ? -11.678 -12.083 -5.170 1.00 97.81 339 TYR A C 1
ATOM 2686 O O . TYR A 1 339 ? -12.478 -11.930 -6.087 1.00 97.81 339 TYR A O 1
ATOM 2694 N N . GLN A 1 340 ? -11.840 -11.515 -3.974 1.00 98.38 340 GLN A N 1
ATOM 2695 C CA . GLN A 1 340 ? -12.749 -10.390 -3.773 1.00 98.38 340 GLN A CA 1
ATOM 2696 C C . GLN A 1 340 ? -12.157 -9.164 -4.470 1.00 98.38 340 GLN A C 1
ATOM 2698 O O . GLN A 1 340 ? -11.046 -8.754 -4.130 1.00 98.38 340 GLN A O 1
ATOM 2703 N N . GLU A 1 341 ? -12.903 -8.575 -5.398 1.00 98.12 341 GLU A N 1
ATOM 2704 C CA . GLU A 1 341 ? -12.589 -7.291 -6.023 1.00 98.12 341 GLU A CA 1
ATOM 2705 C C . GLU A 1 341 ? -13.344 -6.175 -5.291 1.00 98.12 341 GLU A C 1
ATOM 2707 O O . GLU A 1 341 ? -14.570 -6.214 -5.169 1.00 98.12 341 GLU A O 1
ATOM 2712 N N . SER A 1 342 ? -12.626 -5.162 -4.808 1.00 98.00 342 SER A N 1
ATOM 2713 C CA . SER A 1 342 ? -13.213 -3.990 -4.149 1.00 98.00 342 SER A CA 1
ATOM 2714 C C . SER A 1 342 ? -12.598 -2.686 -4.643 1.00 98.00 342 SER A C 1
ATOM 2716 O O . SER A 1 342 ? -11.434 -2.665 -5.044 1.00 98.00 342 SER A O 1
ATOM 2718 N N . VAL A 1 343 ? -13.351 -1.592 -4.546 1.00 97.62 343 VAL A N 1
ATOM 2719 C CA . VAL A 1 343 ? -12.844 -0.239 -4.808 1.00 97.62 343 VAL A CA 1
ATOM 2720 C C . VAL A 1 343 ? -11.749 0.105 -3.800 1.00 97.62 343 VAL A C 1
ATOM 2722 O O . VAL A 1 343 ? -11.890 -0.136 -2.597 1.00 97.62 343 VAL A O 1
ATOM 2725 N N . LYS A 1 344 ? -10.650 0.677 -4.294 1.00 97.38 344 LYS A N 1
ATOM 2726 C CA . LYS A 1 344 ? -9.641 1.316 -3.459 1.00 97.38 344 LYS A CA 1
ATOM 2727 C C . LYS A 1 344 ? -10.099 2.744 -3.161 1.00 97.38 344 LYS A C 1
ATOM 2729 O O . LYS A 1 344 ? -10.075 3.591 -4.047 1.00 97.38 344 LYS A O 1
ATOM 2734 N N . MET A 1 345 ? -10.534 2.964 -1.926 1.00 95.69 345 MET A N 1
ATOM 2735 C CA . MET A 1 345 ? -10.938 4.281 -1.431 1.00 95.69 345 MET A CA 1
ATOM 2736 C C . MET A 1 345 ? -9.705 5.178 -1.240 1.00 95.69 345 MET A C 1
ATOM 2738 O O . MET A 1 345 ? -8.682 4.694 -0.745 1.00 95.69 345 MET A O 1
ATOM 2742 N N . ASP A 1 346 ? -9.824 6.466 -1.566 1.00 93.56 346 ASP A N 1
ATOM 2743 C CA . ASP A 1 346 ? -8.789 7.480 -1.343 1.00 93.56 346 ASP A CA 1
ATOM 2744 C C . ASP A 1 346 ? -9.016 8.230 -0.023 1.00 93.56 346 ASP A C 1
ATOM 2746 O O . ASP A 1 346 ? -9.681 9.271 0.039 1.00 93.56 346 ASP A O 1
ATOM 2750 N N . GLY A 1 347 ? -8.447 7.697 1.055 1.00 93.44 347 GLY A N 1
ATOM 2751 C CA . GLY A 1 347 ? -8.548 8.295 2.377 1.00 93.44 347 GLY A CA 1
ATOM 2752 C C . GLY A 1 347 ? -7.284 8.138 3.213 1.00 93.44 347 GLY A C 1
ATOM 2753 O O . GLY A 1 347 ? -6.150 8.179 2.729 1.00 93.44 347 GLY A O 1
ATOM 2754 N N . ALA A 1 348 ? -7.487 8.023 4.520 1.00 93.00 348 ALA A N 1
ATOM 2755 C CA . ALA A 1 348 ? -6.429 7.735 5.467 1.00 93.00 348 ALA A CA 1
ATOM 2756 C C . ALA A 1 348 ? -6.672 6.377 6.131 1.00 93.00 348 ALA A C 1
ATOM 2758 O O . ALA A 1 348 ? -7.670 6.182 6.827 1.00 93.00 348 ALA A O 1
ATOM 2759 N N . SER A 1 349 ? -5.719 5.460 5.977 1.00 95.00 349 SER A N 1
ATOM 2760 C CA . SER A 1 349 ? -5.727 4.168 6.668 1.00 95.00 349 SER A CA 1
ATOM 2761 C C . SER A 1 349 ? -5.910 4.343 8.180 1.00 95.00 349 SER A C 1
ATOM 2763 O O . SER A 1 349 ? -5.109 5.003 8.851 1.00 95.00 349 SER A O 1
ATOM 2765 N N . MET A 1 350 ? -6.923 3.669 8.716 1.00 97.44 350 MET A N 1
ATOM 2766 C CA . MET A 1 350 ? -7.278 3.651 10.130 1.00 97.44 350 MET A CA 1
ATOM 2767 C C . MET A 1 350 ? -7.439 2.204 10.591 1.00 97.44 350 MET A C 1
ATOM 2769 O O . MET A 1 350 ? -8.058 1.388 9.911 1.00 97.44 350 MET A O 1
ATOM 2773 N N . THR A 1 351 ? -6.887 1.876 11.755 1.00 98.50 351 THR A N 1
ATOM 2774 C CA . THR A 1 351 ? -7.117 0.583 12.411 1.00 98.50 351 THR A CA 1
ATOM 2775 C C . THR A 1 351 ? -7.592 0.822 13.830 1.00 98.50 351 THR A C 1
ATOM 2777 O O . THR A 1 351 ? -6.987 1.611 14.542 1.00 98.50 351 THR A O 1
ATOM 2780 N N . VAL A 1 352 ? -8.656 0.154 14.260 1.00 98.56 352 VAL A N 1
ATOM 2781 C CA . VAL A 1 352 ? -9.021 0.087 15.681 1.00 98.56 352 VAL A CA 1
ATOM 2782 C C . VAL A 1 352 ? -8.735 -1.307 16.200 1.00 98.56 352 VAL A C 1
ATOM 2784 O O . VAL A 1 352 ? -8.899 -2.273 15.460 1.00 98.56 352 VAL A O 1
ATOM 2787 N N . TYR A 1 353 ? -8.322 -1.436 17.452 1.00 98.62 353 TYR A N 1
ATOM 2788 C CA . TYR A 1 353 ? -8.059 -2.740 18.047 1.00 98.62 353 TYR A CA 1
ATOM 2789 C C . TYR A 1 353 ? -8.675 -2.860 19.434 1.00 98.62 353 TYR A C 1
ATOM 2791 O O . TYR A 1 353 ? -8.862 -1.869 20.138 1.00 98.62 353 TYR A O 1
ATOM 2799 N N . PHE A 1 354 ? -8.971 -4.096 19.817 1.00 98.56 354 PHE A N 1
ATOM 2800 C CA . PHE A 1 354 ? -9.401 -4.473 21.153 1.00 98.56 354 PHE A CA 1
ATOM 2801 C C . PHE A 1 354 ? -8.595 -5.686 21.608 1.00 98.56 354 PHE A C 1
ATOM 2803 O O . PHE A 1 354 ? -8.537 -6.687 20.894 1.00 98.56 354 PHE A O 1
ATOM 2810 N N . VAL A 1 355 ? -7.972 -5.604 22.782 1.00 98.50 355 VAL A N 1
ATOM 2811 C CA . VAL A 1 355 ? -7.163 -6.683 23.365 1.00 98.50 355 VAL A CA 1
ATOM 2812 C C . VAL A 1 355 ? -7.476 -6.803 24.852 1.00 98.50 355 VAL A C 1
ATOM 2814 O O . VAL A 1 355 ? -7.372 -5.843 25.611 1.00 98.50 355 VAL A O 1
ATOM 2817 N N . ARG A 1 356 ? -7.859 -7.995 25.294 1.00 97.94 356 ARG A N 1
ATOM 2818 C CA . ARG A 1 356 ? -8.137 -8.310 26.699 1.00 97.94 356 ARG A CA 1
ATOM 2819 C C . ARG A 1 356 ? -6.845 -8.402 27.504 1.00 97.94 356 ARG A C 1
ATOM 2821 O O . ARG A 1 356 ? -5.836 -8.875 26.994 1.00 97.94 356 ARG A O 1
ATOM 2828 N N . LYS A 1 357 ? -6.905 -8.049 28.788 1.00 96.31 357 LYS A N 1
ATOM 2829 C CA . LYS A 1 357 ? -5.771 -8.081 29.727 1.00 96.31 357 LYS A CA 1
ATOM 2830 C C . LYS A 1 357 ? -5.179 -9.476 29.938 1.00 96.31 357 LYS A C 1
ATOM 2832 O O . LYS A 1 357 ? -4.012 -9.596 30.265 1.00 96.31 357 LYS A O 1
ATOM 2837 N N . ASN A 1 358 ? -5.970 -10.529 29.738 1.00 95.19 358 ASN A N 1
ATOM 2838 C CA . ASN A 1 358 ? -5.500 -11.915 29.802 1.00 95.19 358 ASN A CA 1
ATOM 2839 C C . ASN A 1 358 ? -4.930 -12.438 28.470 1.00 95.19 358 ASN A C 1
ATOM 2841 O O . ASN A 1 358 ? -4.571 -13.609 28.380 1.00 95.19 358 ASN A O 1
ATOM 2845 N N . SER A 1 359 ? -4.896 -11.612 27.421 1.00 96.94 359 SER A N 1
ATOM 2846 C CA . SER A 1 359 ? -4.253 -11.967 26.159 1.00 96.94 359 SER A CA 1
ATOM 2847 C C . SER A 1 359 ? -2.739 -11.966 26.322 1.00 96.94 359 SER A C 1
ATOM 2849 O O . SER A 1 359 ? -2.189 -11.028 26.894 1.00 96.94 359 SER A O 1
ATOM 2851 N N . ARG A 1 360 ? -2.052 -12.942 25.716 1.00 96.50 360 ARG A N 1
ATOM 2852 C CA . ARG A 1 360 ? -0.579 -12.954 25.644 1.00 96.50 360 ARG A CA 1
ATOM 2853 C C . ARG A 1 360 ? 0.009 -11.715 24.958 1.00 96.50 360 ARG A C 1
ATOM 2855 O O . ARG A 1 360 ? 1.153 -11.377 25.203 1.00 96.50 360 ARG A O 1
ATOM 2862 N N . TYR A 1 361 ? -0.788 -11.044 24.127 1.00 96.69 361 TYR A N 1
ATOM 2863 C CA . TYR A 1 361 ? -0.387 -9.851 23.384 1.00 96.69 361 TYR A CA 1
ATOM 2864 C C . TYR A 1 361 ? -0.602 -8.547 24.152 1.00 96.69 361 TYR A C 1
ATOM 2866 O O . TYR A 1 361 ? -0.304 -7.479 23.626 1.00 96.69 361 TYR A O 1
ATOM 2874 N N . PHE A 1 362 ? -1.190 -8.594 25.352 1.00 96.88 362 PHE A N 1
ATOM 2875 C CA . PHE A 1 362 ? -1.554 -7.372 26.063 1.00 96.88 362 PHE A CA 1
ATOM 2876 C C . PHE A 1 362 ? -0.322 -6.548 26.453 1.00 96.88 362 PHE A C 1
ATOM 2878 O O . PHE A 1 362 ? -0.301 -5.339 26.237 1.00 96.88 362 PHE A O 1
ATOM 2885 N N . ASP A 1 363 ? 0.719 -7.215 26.947 1.00 94.38 363 ASP A N 1
ATOM 2886 C CA . ASP A 1 363 ? 1.958 -6.570 27.395 1.00 94.38 363 ASP A CA 1
ATOM 2887 C C . ASP A 1 363 ? 2.867 -6.134 26.229 1.00 94.38 363 ASP A C 1
ATOM 2889 O O . ASP A 1 363 ? 3.810 -5.374 26.427 1.00 94.38 363 ASP A O 1
ATOM 2893 N N . GLU A 1 364 ? 2.570 -6.572 24.999 1.00 95.69 364 GLU A N 1
ATOM 2894 C CA . GLU A 1 364 ? 3.272 -6.144 23.779 1.00 95.69 364 GLU A CA 1
ATOM 2895 C C . GLU A 1 364 ? 2.733 -4.821 23.208 1.00 95.69 364 GLU A C 1
ATOM 2897 O O . GLU A 1 364 ? 3.303 -4.259 22.268 1.00 95.69 364 GLU A O 1
ATOM 2902 N N . LEU A 1 365 ? 1.608 -4.327 23.734 1.00 96.69 365 LEU A N 1
ATOM 2903 C CA . LEU A 1 365 ? 1.009 -3.070 23.304 1.00 96.69 365 LEU A CA 1
ATOM 2904 C C . LEU A 1 365 ? 1.865 -1.871 23.717 1.00 96.69 365 LEU A C 1
ATOM 2906 O O . LEU A 1 365 ? 2.597 -1.906 24.705 1.00 96.69 365 LEU A O 1
ATOM 2910 N N . ASN A 1 366 ? 1.718 -0.761 22.988 1.00 96.31 366 ASN A N 1
ATOM 2911 C CA . ASN A 1 366 ? 2.414 0.468 23.351 1.00 96.31 366 ASN A CA 1
ATOM 2912 C C . ASN A 1 366 ? 2.026 0.916 24.771 1.00 96.31 366 ASN A C 1
ATOM 2914 O O . ASN A 1 366 ? 0.828 0.916 25.107 1.00 96.31 366 ASN A O 1
ATOM 2918 N N . PRO A 1 367 ? 3.012 1.348 25.578 1.00 94.19 367 PRO A N 1
ATOM 2919 C CA . PRO A 1 367 ? 2.768 1.781 26.940 1.00 94.19 367 PRO A CA 1
ATOM 2920 C C . PRO A 1 367 ? 1.826 2.983 26.969 1.00 94.19 367 PRO A C 1
ATOM 2922 O O . PRO A 1 367 ? 1.793 3.827 26.069 1.00 94.19 367 PRO A O 1
ATOM 2925 N N . LEU A 1 368 ? 1.044 3.056 28.038 1.00 93.12 368 LEU A N 1
ATOM 2926 C CA . LEU A 1 368 ? 0.171 4.186 28.300 1.00 93.12 368 LEU A CA 1
ATOM 2927 C C . LEU A 1 368 ? 0.913 5.304 29.036 1.00 93.12 368 LEU A C 1
ATOM 2929 O O . LEU A 1 368 ? 1.654 5.006 29.971 1.00 93.12 368 LEU A O 1
ATOM 2933 N N . PRO A 1 369 ? 0.679 6.583 28.692 1.00 91.31 369 PRO A N 1
ATOM 2934 C CA . PRO A 1 369 ? 1.022 7.687 29.582 1.00 91.31 369 PRO A CA 1
ATOM 2935 C C . PRO A 1 369 ? 0.217 7.622 30.887 1.00 91.31 369 PRO A C 1
ATOM 2937 O O . PRO A 1 369 ? -0.814 6.961 30.966 1.00 91.31 369 PRO A O 1
ATOM 2940 N N . GLU A 1 370 ? 0.649 8.392 31.887 1.00 88.75 370 GLU A N 1
ATOM 2941 C CA . GLU A 1 370 ? -0.032 8.509 33.186 1.00 88.75 370 GLU A CA 1
ATOM 2942 C C . GLU A 1 370 ? -1.503 8.941 33.047 1.00 88.75 370 GLU A C 1
ATOM 2944 O O . GLU A 1 370 ? -2.389 8.398 33.703 1.00 88.75 370 GLU A O 1
ATOM 2949 N N . LYS A 1 371 ? -1.777 9.896 32.149 1.00 89.56 371 LYS A N 1
ATOM 2950 C CA . LYS A 1 371 ? -3.137 10.338 31.818 1.00 89.56 371 LYS A CA 1
ATOM 2951 C C . LYS A 1 371 ? -3.605 9.667 30.538 1.00 89.56 371 LYS A C 1
ATOM 2953 O O . LYS A 1 371 ? -3.072 9.939 29.461 1.00 89.56 371 LYS A O 1
ATOM 2958 N N . VAL A 1 372 ? -4.641 8.845 30.659 1.00 89.00 372 VAL A N 1
ATOM 2959 C CA . VAL A 1 372 ? -5.233 8.082 29.555 1.00 89.00 372 VAL A CA 1
ATOM 2960 C C . VAL A 1 372 ? -6.667 8.517 29.316 1.00 89.00 372 VAL A C 1
ATOM 2962 O O . VAL A 1 372 ? -7.354 8.957 30.237 1.00 89.00 372 VAL A O 1
ATOM 2965 N N . GLY A 1 373 ? -7.120 8.416 28.070 1.00 90.12 373 GLY A N 1
ATOM 2966 C CA . GLY A 1 373 ? -8.520 8.663 27.762 1.00 90.12 373 GLY A CA 1
ATOM 2967 C C . GLY A 1 373 ? -9.414 7.525 28.270 1.00 90.12 373 GLY A C 1
ATOM 2968 O O . GLY A 1 373 ? -8.944 6.390 28.419 1.00 90.12 373 GLY A O 1
ATOM 2969 N N . PRO A 1 374 ? -10.695 7.812 28.559 1.00 93.38 374 PRO A N 1
ATOM 2970 C CA . PRO A 1 374 ? -11.610 6.851 29.172 1.00 93.38 374 PRO A CA 1
ATOM 2971 C C . PRO A 1 374 ? -11.916 5.645 28.277 1.00 93.38 374 PRO A C 1
ATOM 2973 O O . PRO A 1 374 ? -12.322 4.605 28.785 1.00 93.38 374 PRO A O 1
ATOM 2976 N N . ASN A 1 375 ? -11.714 5.753 26.961 1.00 96.25 375 ASN A N 1
ATOM 2977 C CA . ASN A 1 375 ? -11.962 4.653 26.033 1.00 96.25 375 ASN A CA 1
ATOM 2978 C C . ASN A 1 375 ? -10.713 3.811 25.768 1.00 96.25 375 ASN A C 1
ATOM 2980 O O . ASN A 1 375 ? -10.814 2.731 25.201 1.00 96.25 375 ASN A O 1
ATOM 2984 N N . SER A 1 376 ? -9.539 4.281 26.186 1.00 94.12 376 SER A N 1
ATOM 2985 C CA . SER A 1 376 ? -8.267 3.584 25.996 1.00 94.12 376 SER A CA 1
ATOM 2986 C C . SER A 1 376 ? -8.077 2.401 26.958 1.00 94.12 376 SER A C 1
ATOM 2988 O O . SER A 1 376 ? -7.247 1.524 26.706 1.00 94.12 376 SER A O 1
ATOM 2990 N N . VAL A 1 377 ? -8.822 2.372 28.068 1.00 93.31 377 VAL A N 1
ATOM 2991 C CA . VAL A 1 377 ? -8.826 1.292 29.067 1.00 93.31 377 VAL A CA 1
ATOM 2992 C C . VAL A 1 377 ? -10.274 0.960 29.410 1.00 93.31 377 VAL A C 1
ATOM 2994 O O . VAL A 1 377 ? -10.966 1.748 30.045 1.00 93.31 377 VAL A O 1
ATOM 2997 N N . LEU A 1 378 ? -10.737 -0.218 28.998 1.00 89.94 378 LEU A N 1
ATOM 2998 C CA . LEU A 1 378 ? -12.123 -0.659 29.158 1.00 89.94 378 LEU A CA 1
ATOM 2999 C C . LEU A 1 378 ? -12.169 -1.832 30.145 1.00 89.94 378 LEU A C 1
ATOM 3001 O O . LEU A 1 378 ? -12.150 -3.002 29.753 1.00 89.94 378 LEU A O 1
ATOM 3005 N N . GLY A 1 379 ? -12.163 -1.526 31.444 1.00 87.06 379 GLY A N 1
ATOM 3006 C CA . GLY A 1 379 ? -12.098 -2.537 32.506 1.00 87.06 379 GLY A CA 1
ATOM 3007 C C . GLY A 1 379 ? -10.834 -3.399 32.392 1.00 87.06 379 GLY A C 1
ATOM 3008 O O . GLY A 1 379 ? -9.722 -2.903 32.538 1.00 87.06 379 GLY A O 1
ATOM 3009 N N . ASN A 1 380 ? -10.997 -4.689 32.082 1.00 89.06 380 ASN A N 1
ATOM 3010 C CA . ASN A 1 380 ? -9.895 -5.641 31.880 1.00 89.06 380 ASN A CA 1
ATOM 3011 C C . ASN A 1 380 ? -9.461 -5.747 30.409 1.00 89.06 380 ASN A C 1
ATOM 3013 O O . ASN A 1 380 ? -9.156 -6.838 29.923 1.00 89.06 380 ASN A O 1
ATOM 3017 N N . SER A 1 381 ? -9.469 -4.642 29.668 1.00 96.56 381 SER A N 1
ATOM 3018 C CA . SER A 1 381 ? -9.085 -4.637 28.257 1.00 96.56 381 SER A CA 1
ATOM 3019 C C . SER A 1 381 ? -8.553 -3.287 27.794 1.00 96.56 381 SER A C 1
ATOM 3021 O O . SER A 1 381 ? -8.763 -2.248 28.421 1.00 96.56 381 SER A O 1
ATOM 3023 N N . ARG A 1 382 ? -7.852 -3.332 26.668 1.00 97.56 382 ARG A N 1
ATOM 3024 C CA . ARG A 1 382 ? -7.323 -2.208 25.922 1.00 97.56 382 ARG A CA 1
ATOM 3025 C C . ARG A 1 382 ? -8.153 -2.031 24.662 1.00 97.56 382 ARG A C 1
ATOM 3027 O O . ARG A 1 382 ? -8.309 -2.985 23.903 1.00 97.56 382 ARG A O 1
ATOM 3034 N N . PHE A 1 383 ? -8.579 -0.803 24.402 1.00 98.50 383 PHE A N 1
ATOM 3035 C CA . PHE A 1 383 ? -9.015 -0.377 23.078 1.00 98.50 383 PHE A CA 1
ATOM 3036 C C . PHE A 1 383 ? -8.068 0.707 22.569 1.00 98.50 383 PHE A C 1
ATOM 3038 O O . PHE A 1 383 ? -7.617 1.555 23.339 1.00 98.50 383 PHE A O 1
ATOM 3045 N N . GLY A 1 384 ? -7.737 0.665 21.284 1.00 97.62 384 GLY A N 1
ATOM 3046 C CA . GLY A 1 384 ? -6.847 1.647 20.681 1.00 97.62 384 GLY A CA 1
ATOM 3047 C C . GLY A 1 384 ? -7.214 1.959 19.243 1.00 97.62 384 GLY A C 1
ATOM 3048 O O . GLY A 1 384 ? -7.950 1.221 18.583 1.00 97.62 384 GLY A O 1
ATOM 3049 N N . VAL A 1 385 ? -6.699 3.090 18.771 1.00 97.69 385 VAL A N 1
ATOM 3050 C CA . VAL A 1 385 ? -6.937 3.612 17.428 1.00 97.69 385 VAL A CA 1
ATOM 3051 C C . VAL A 1 385 ? -5.596 3.985 16.827 1.00 97.69 385 VAL A C 1
ATOM 3053 O O . VAL A 1 385 ? -4.842 4.769 17.392 1.00 97.69 385 VAL A O 1
ATOM 3056 N N . CYS A 1 386 ? -5.308 3.447 15.655 1.00 96.56 386 CYS A N 1
ATOM 3057 C CA . CYS A 1 386 ? -4.070 3.653 14.936 1.00 96.56 386 CYS A CA 1
ATOM 3058 C C . CYS A 1 386 ? -4.331 4.379 13.614 1.00 96.56 386 CYS A C 1
ATOM 3060 O O . CYS A 1 386 ? -5.303 4.108 12.903 1.00 96.56 386 CYS A O 1
ATOM 3062 N N . SER A 1 387 ? -3.401 5.263 13.264 1.00 93.94 387 SER A N 1
ATOM 3063 C CA . SER A 1 387 ? -3.163 5.661 11.874 1.00 93.94 387 SER A CA 1
ATOM 3064 C C . SER A 1 387 ? -2.400 4.549 11.142 1.00 93.94 387 SER A C 1
ATOM 3066 O O . SER A 1 387 ? -2.115 3.503 11.721 1.00 93.94 387 SER A O 1
ATOM 3068 N N . LYS A 1 388 ? -1.981 4.789 9.896 1.00 90.06 388 LYS A N 1
ATOM 3069 C CA . LYS A 1 388 ? -1.095 3.869 9.167 1.0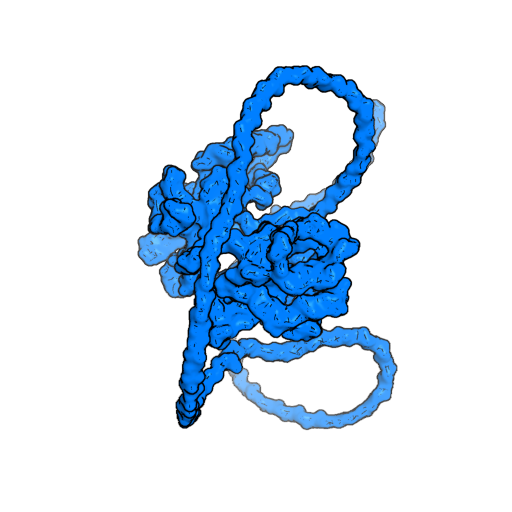0 90.06 388 LYS A CA 1
ATOM 3070 C C . LYS A 1 388 ? 0.191 3.504 9.929 1.00 90.06 388 LYS A C 1
ATOM 3072 O O . LYS A 1 388 ? 0.609 2.353 9.900 1.00 90.06 388 LYS A O 1
ATOM 3077 N N . ASN A 1 389 ? 0.817 4.482 10.588 1.00 88.38 389 ASN A N 1
ATOM 3078 C CA . ASN A 1 389 ? 2.177 4.333 11.126 1.00 88.38 389 ASN A CA 1
ATOM 3079 C C . ASN A 1 389 ? 2.249 4.365 12.655 1.00 88.38 389 ASN A C 1
ATOM 3081 O O . ASN A 1 389 ? 3.242 3.915 13.222 1.00 88.38 389 ASN A O 1
ATOM 3085 N N . TYR A 1 390 ? 1.223 4.890 13.325 1.00 92.75 390 TYR A N 1
ATOM 3086 C CA . TYR A 1 390 ? 1.271 5.178 14.758 1.00 92.75 390 TYR A CA 1
ATOM 3087 C C . TYR A 1 390 ? 0.007 4.734 15.475 1.00 92.75 390 TYR A C 1
ATOM 3089 O O . TYR A 1 390 ? -1.097 4.936 14.960 1.00 92.75 390 TYR A O 1
ATOM 3097 N N . ASP A 1 391 ? 0.193 4.216 16.686 1.00 95.44 391 ASP A N 1
ATOM 3098 C CA . ASP A 1 391 ? -0.857 4.071 17.691 1.00 95.44 391 ASP A CA 1
ATOM 3099 C C . ASP A 1 391 ? -1.117 5.434 18.339 1.00 95.44 391 ASP A C 1
ATOM 3101 O O . ASP A 1 391 ? -0.171 6.142 18.698 1.00 95.44 391 ASP A O 1
ATOM 3105 N N . LEU A 1 392 ? -2.379 5.844 18.433 1.00 94.56 392 LEU A N 1
ATOM 3106 C CA . LEU A 1 392 ? -2.748 7.228 18.718 1.00 94.56 392 LEU A CA 1
ATOM 3107 C C . LEU A 1 392 ? -3.273 7.391 20.138 1.00 94.56 392 LEU A C 1
ATOM 3109 O O . LEU A 1 392 ? -4.077 6.601 20.627 1.00 94.56 392 LEU A O 1
ATOM 3113 N N . ASN A 1 393 ? -2.891 8.494 20.771 1.00 93.06 393 ASN A N 1
ATOM 3114 C CA . ASN A 1 393 ? -3.365 8.861 22.096 1.00 93.06 393 ASN A CA 1
ATOM 3115 C C . ASN A 1 393 ? -4.731 9.565 22.006 1.00 93.06 393 ASN A C 1
ATOM 3117 O O . ASN A 1 393 ? -4.858 10.614 21.377 1.00 93.06 393 ASN A O 1
ATOM 3121 N N . GLU A 1 394 ? -5.741 9.009 22.677 1.00 93.69 394 GLU A N 1
ATOM 3122 C CA . GLU A 1 394 ? -7.113 9.534 22.721 1.00 93.69 394 GLU A CA 1
ATOM 3123 C C . GLU A 1 394 ? -7.193 11.000 23.174 1.00 93.69 394 GLU A C 1
ATOM 3125 O O . GLU A 1 394 ? -7.939 11.791 22.596 1.00 93.69 394 GLU A O 1
ATOM 3130 N N . LEU A 1 395 ? -6.391 11.388 24.172 1.00 91.06 395 LEU A N 1
ATOM 3131 C CA . LEU A 1 395 ? -6.400 12.741 24.745 1.00 91.06 395 LEU A CA 1
ATOM 3132 C C . LEU A 1 395 ? -5.643 13.768 23.893 1.00 91.06 395 LEU A C 1
ATOM 3134 O O . LEU A 1 395 ? -5.593 14.951 24.236 1.00 91.06 395 LEU A O 1
ATOM 3138 N N . LYS A 1 396 ? -5.012 13.328 22.803 1.00 86.94 396 LYS A N 1
ATOM 3139 C CA . LYS A 1 396 ? -4.185 14.157 21.926 1.00 86.94 396 LYS A CA 1
ATOM 3140 C C . LYS A 1 396 ? -4.702 14.025 20.492 1.00 86.94 396 LYS A C 1
ATOM 3142 O O . LYS A 1 396 ? -4.097 13.331 19.674 1.00 86.94 396 LYS A O 1
ATOM 3147 N N . PRO A 1 397 ? -5.851 14.655 20.187 1.00 73.62 397 PRO A N 1
ATOM 3148 C CA . PRO A 1 397 ? -6.504 14.510 18.896 1.00 73.62 397 PRO A CA 1
ATOM 3149 C C . PRO A 1 397 ? -5.601 14.981 17.754 1.00 73.62 397 PRO A C 1
ATOM 3151 O O . PRO A 1 397 ? -4.859 15.952 17.876 1.00 73.62 397 PRO A O 1
ATOM 3154 N N . CYS A 1 398 ? -5.707 14.295 16.620 1.00 76.56 398 CYS A N 1
ATOM 3155 C CA . CYS A 1 398 ? -5.031 14.649 15.376 1.00 76.56 398 CYS A CA 1
ATOM 3156 C C . CYS A 1 398 ? -6.043 15.060 14.295 1.00 76.56 398 CYS A C 1
ATOM 3158 O O . CYS A 1 398 ? -7.242 14.772 14.388 1.00 76.56 398 CYS A O 1
ATOM 3160 N N . ASN A 1 399 ? -5.543 15.708 13.242 1.00 72.19 399 ASN A N 1
ATOM 3161 C CA . ASN A 1 399 ? -6.359 16.420 12.252 1.00 72.19 399 ASN A CA 1
ATOM 3162 C C . ASN A 1 399 ? -7.337 15.530 11.473 1.00 72.19 399 ASN A C 1
ATOM 3164 O O . ASN A 1 399 ? -8.430 15.975 11.129 1.00 72.19 399 ASN A O 1
ATOM 3168 N N . HIS A 1 400 ? -7.000 14.258 11.242 1.00 83.38 400 HIS A N 1
ATOM 3169 C CA . HIS A 1 400 ? -7.895 13.340 10.530 1.00 83.38 400 HIS A CA 1
ATOM 3170 C C . HIS A 1 400 ? -9.077 12.861 11.385 1.00 83.38 400 HIS A C 1
ATOM 3172 O O . HIS A 1 400 ? -10.042 12.347 10.839 1.00 83.38 400 HIS A O 1
ATOM 3178 N N . GLY A 1 401 ? -9.061 13.056 12.709 1.00 89.62 401 GLY A N 1
ATOM 3179 C CA . GLY A 1 401 ? -10.204 12.727 13.565 1.00 89.62 401 GLY A CA 1
ATOM 3180 C C . GLY A 1 401 ? -10.440 11.230 13.796 1.00 89.62 401 GLY A C 1
ATOM 3181 O O . GLY A 1 401 ? -11.575 10.859 14.081 1.00 89.62 401 GLY A O 1
ATOM 3182 N N . TYR A 1 402 ? -9.405 10.380 13.730 1.00 94.94 402 TYR A N 1
ATOM 3183 C CA . TYR A 1 402 ? -9.539 8.921 13.894 1.00 94.94 402 TYR A CA 1
ATOM 3184 C C . TYR A 1 402 ? -10.300 8.515 15.167 1.00 94.94 402 TYR A C 1
ATOM 3186 O O . TYR A 1 402 ? -11.280 7.778 15.094 1.00 94.94 402 TYR A O 1
ATOM 3194 N N . TRP A 1 403 ? -9.895 9.039 16.333 1.00 95.69 403 TRP A N 1
ATOM 3195 C CA . TRP A 1 403 ? -10.582 8.773 17.603 1.00 95.69 403 TRP A CA 1
ATOM 3196 C C . TRP A 1 403 ? -12.031 9.265 17.581 1.00 95.69 403 TRP A C 1
ATOM 3198 O O . TRP A 1 403 ? -12.928 8.527 17.967 1.00 95.69 403 TRP A O 1
ATOM 3208 N N . ARG A 1 404 ? -12.289 10.468 17.050 1.00 94.44 404 ARG A N 1
ATOM 3209 C CA . ARG A 1 404 ? -13.655 11.004 16.929 1.00 94.44 404 ARG A CA 1
ATOM 3210 C C . ARG A 1 404 ? -14.549 10.065 16.120 1.00 94.44 404 ARG A C 1
ATOM 3212 O O . ARG A 1 404 ? -15.663 9.787 16.549 1.00 94.44 404 ARG A O 1
ATOM 3219 N N . THR A 1 405 ? -14.062 9.553 14.992 1.00 95.75 405 THR A N 1
ATOM 3220 C CA . THR A 1 405 ? -14.818 8.597 14.176 1.00 95.75 405 THR A CA 1
ATOM 3221 C C . THR A 1 405 ? -15.009 7.265 14.899 1.00 95.75 405 THR A C 1
ATOM 3223 O O . THR A 1 405 ? -16.119 6.743 14.904 1.00 95.75 405 THR A O 1
ATOM 3226 N N . ALA A 1 406 ? -13.987 6.736 15.580 1.00 97.56 406 ALA A N 1
ATOM 3227 C CA . ALA A 1 406 ? -14.129 5.507 16.365 1.00 97.56 406 ALA A CA 1
ATOM 3228 C C . ALA A 1 406 ? -15.217 5.620 17.452 1.00 97.56 406 ALA A C 1
ATOM 3230 O O . ALA A 1 406 ? -16.002 4.690 17.644 1.00 97.56 406 ALA A O 1
ATOM 3231 N N . LEU A 1 407 ? -15.290 6.775 18.123 1.00 97.12 407 LEU A N 1
ATOM 3232 C CA . LEU A 1 407 ? -16.301 7.069 19.141 1.00 97.12 407 LEU A CA 1
ATOM 3233 C C . LEU A 1 407 ? -17.691 7.302 18.540 1.00 97.12 407 LEU A C 1
ATOM 3235 O O . LEU A 1 407 ? -18.672 6.815 19.090 1.00 97.12 407 LEU A O 1
ATOM 3239 N N . GLN A 1 408 ? -17.789 7.974 17.388 1.00 96.38 408 GLN A N 1
ATOM 3240 C CA . GLN A 1 408 ? -19.055 8.149 16.662 1.00 96.38 408 GLN A CA 1
ATOM 3241 C C . GLN A 1 408 ? -19.718 6.802 16.334 1.00 96.38 408 GLN A C 1
ATOM 3243 O O . GLN A 1 408 ? -20.941 6.688 16.358 1.00 96.38 408 GLN A O 1
ATOM 3248 N N . TYR A 1 409 ? -18.912 5.782 16.041 1.00 97.81 409 TYR A N 1
ATOM 3249 C CA . TYR A 1 409 ? -19.382 4.428 15.766 1.00 97.81 409 TYR A CA 1
ATOM 3250 C C . TYR A 1 409 ? -19.584 3.563 17.024 1.00 97.81 409 TYR A C 1
ATOM 3252 O O . TYR A 1 409 ? -19.972 2.401 16.880 1.00 97.81 409 TYR A O 1
ATOM 3260 N N . ASP A 1 410 ? -19.342 4.092 18.229 1.00 97.94 410 ASP A N 1
ATOM 3261 C CA . ASP A 1 410 ? -19.389 3.364 19.508 1.00 97.94 410 ASP A CA 1
ATOM 3262 C C . ASP A 1 410 ? -18.529 2.080 19.500 1.00 97.94 410 ASP A C 1
ATOM 3264 O O . ASP A 1 410 ? -18.894 1.028 20.031 1.00 97.94 410 ASP A O 1
ATOM 3268 N N . LEU A 1 411 ? -17.367 2.140 18.837 1.00 98.25 411 LEU A N 1
ATOM 3269 C CA . LEU A 1 411 ? -16.473 0.986 18.712 1.00 98.25 411 LEU A CA 1
ATOM 3270 C C . LEU A 1 411 ? -15.923 0.482 20.056 1.00 98.25 411 LEU A C 1
ATOM 3272 O O . LEU A 1 411 ? -15.895 -0.738 20.218 1.00 98.25 411 LEU A O 1
ATOM 3276 N N . PRO A 1 412 ? -15.556 1.332 21.038 1.00 98.12 412 PRO A N 1
ATOM 3277 C CA . PRO A 1 412 ? -15.137 0.856 22.357 1.00 98.12 412 PRO A CA 1
ATOM 3278 C C . PRO A 1 412 ? -16.164 -0.093 22.991 1.00 98.12 412 PRO A C 1
ATOM 3280 O O . PRO A 1 412 ? -15.836 -1.230 23.340 1.00 98.12 412 PRO A O 1
ATOM 3283 N N . SER A 1 413 ? -17.432 0.323 23.063 1.00 97.44 413 SER A N 1
ATOM 3284 C CA . SER A 1 413 ? -18.495 -0.478 23.676 1.00 97.44 413 SER A CA 1
ATOM 3285 C C . SER A 1 413 ? -18.821 -1.722 22.853 1.00 97.44 413 SER A C 1
ATOM 3287 O O . SER A 1 413 ? -18.995 -2.802 23.418 1.00 97.44 413 SER A O 1
ATOM 3289 N N . LYS A 1 414 ? -18.894 -1.604 21.520 1.00 97.81 414 LYS A N 1
ATOM 3290 C CA . LYS A 1 414 ? -19.183 -2.741 20.629 1.00 97.81 414 LYS A CA 1
ATOM 3291 C C . LYS A 1 414 ? -18.103 -3.816 20.700 1.00 97.81 414 LYS A C 1
ATOM 3293 O O . LYS A 1 414 ? -18.433 -4.997 20.801 1.00 97.81 414 LYS A O 1
ATOM 3298 N N . LEU A 1 415 ? -16.827 -3.428 20.683 1.00 97.50 415 LEU A N 1
ATOM 3299 C CA . LEU A 1 415 ? -15.722 -4.385 20.751 1.00 97.50 415 LEU A CA 1
ATOM 3300 C C . LEU A 1 415 ? -15.557 -4.976 22.152 1.00 97.50 415 LEU A C 1
ATOM 3302 O O . LEU A 1 415 ? -15.282 -6.168 22.274 1.00 97.50 415 LEU A O 1
ATOM 3306 N N . SER A 1 416 ? -15.832 -4.191 23.196 1.00 96.44 416 SER A N 1
ATOM 3307 C CA . SER A 1 416 ? -15.911 -4.694 24.570 1.00 96.44 416 SER A CA 1
ATOM 3308 C C . SER A 1 416 ? -16.992 -5.768 24.728 1.00 96.44 416 SER A C 1
ATOM 3310 O O . SER A 1 416 ? -16.708 -6.855 25.229 1.00 96.44 416 SER A O 1
ATOM 3312 N N . LYS A 1 417 ? -18.203 -5.525 24.201 1.00 96.12 417 LYS A N 1
ATOM 3313 C CA . LYS A 1 417 ? -19.299 -6.513 24.180 1.00 96.12 417 LYS A CA 1
ATOM 3314 C C . LYS A 1 417 ? -18.951 -7.762 23.371 1.00 96.12 417 LYS A C 1
ATOM 3316 O O . LYS A 1 417 ? -19.344 -8.859 23.754 1.00 96.12 417 LYS A O 1
ATOM 3321 N N . LEU A 1 418 ? -18.227 -7.604 22.262 1.00 95.25 418 LEU A N 1
ATOM 3322 C CA . LEU A 1 418 ? -17.757 -8.733 21.460 1.00 95.25 418 LEU A CA 1
ATOM 3323 C C . LEU A 1 418 ? -16.723 -9.580 22.219 1.00 95.25 418 LEU A C 1
ATOM 3325 O O . LEU A 1 418 ? -16.685 -10.794 22.038 1.00 95.25 418 LEU A O 1
ATOM 3329 N N . GLY A 1 419 ? -15.879 -8.952 23.046 1.00 95.19 419 GLY A N 1
ATOM 3330 C CA . GLY A 1 419 ? -14.962 -9.641 23.956 1.00 95.19 419 GLY A CA 1
ATOM 3331 C C . GLY A 1 419 ? -13.881 -10.479 23.264 1.00 95.19 419 GLY A C 1
ATOM 3332 O O . GLY A 1 419 ? -13.355 -11.418 23.863 1.00 95.19 419 GLY A O 1
ATOM 3333 N N . ARG A 1 420 ? -13.549 -10.169 22.003 1.00 96.44 420 ARG A N 1
ATOM 3334 C CA . ARG A 1 420 ? -12.546 -10.887 21.198 1.00 96.44 420 ARG A CA 1
ATOM 3335 C C . ARG A 1 420 ? -11.335 -10.012 20.924 1.00 96.44 420 ARG A C 1
ATOM 3337 O O . ARG A 1 420 ? -11.496 -8.835 20.623 1.00 96.44 420 ARG A O 1
ATOM 3344 N N . ASN A 1 421 ? -10.143 -10.606 20.958 1.00 98.50 421 ASN A N 1
ATOM 3345 C CA . ASN A 1 421 ? -8.911 -9.909 20.605 1.00 98.50 421 ASN A CA 1
ATOM 3346 C C . ASN A 1 421 ? -8.861 -9.717 19.081 1.00 98.50 421 ASN A C 1
ATOM 3348 O O . ASN A 1 421 ? -8.576 -10.664 18.347 1.00 98.50 421 ASN A O 1
ATOM 3352 N N . ILE A 1 422 ? -9.195 -8.521 18.595 1.00 98.25 422 ILE A N 1
ATOM 3353 C CA . ILE A 1 422 ? -9.303 -8.239 17.158 1.00 98.25 422 ILE A CA 1
ATOM 3354 C C . ILE A 1 422 ? -8.764 -6.858 16.795 1.00 98.25 422 ILE A C 1
ATOM 3356 O O . ILE A 1 422 ? -8.790 -5.936 17.610 1.00 98.25 422 ILE A O 1
ATOM 3360 N N . ALA A 1 423 ? -8.346 -6.708 15.540 1.00 98.69 423 ALA A N 1
ATOM 3361 C CA . ALA A 1 423 ? -8.090 -5.415 14.915 1.00 98.69 423 ALA A CA 1
ATOM 3362 C C . ALA A 1 423 ? -8.958 -5.254 13.658 1.00 98.69 423 ALA A C 1
ATOM 3364 O O . ALA A 1 423 ? -9.070 -6.177 12.856 1.00 98.69 423 ALA A O 1
ATOM 3365 N N . ILE A 1 424 ? -9.589 -4.095 13.485 1.00 98.75 424 ILE A N 1
ATOM 3366 C CA . ILE A 1 424 ? -10.441 -3.754 12.341 1.00 98.75 424 ILE A CA 1
ATOM 3367 C C . ILE A 1 424 ? -9.754 -2.637 11.569 1.00 98.75 424 ILE A C 1
ATOM 3369 O O . ILE A 1 424 ? -9.596 -1.534 12.094 1.00 98.75 424 ILE A O 1
ATOM 3373 N N . SER A 1 425 ? -9.377 -2.915 10.325 1.00 98.50 425 SER A N 1
ATOM 3374 C CA . SER A 1 425 ? -8.713 -1.964 9.436 1.00 98.50 425 SER A CA 1
ATOM 3375 C C . SER A 1 425 ? -9.653 -1.519 8.322 1.00 98.50 425 SER A C 1
ATOM 3377 O O . SER A 1 425 ? -10.391 -2.315 7.730 1.00 98.50 425 SER A O 1
ATOM 3379 N N . GLY A 1 426 ? -9.609 -0.228 8.029 1.00 98.19 426 GLY A N 1
ATOM 3380 C CA . GLY A 1 426 ? -10.444 0.408 7.027 1.00 98.19 426 GLY A CA 1
ATOM 3381 C C . GLY A 1 426 ? -9.859 1.733 6.558 1.00 98.19 426 GLY A C 1
ATOM 3382 O O . GLY A 1 426 ? -8.818 2.185 7.044 1.00 98.19 426 GLY A O 1
ATOM 3383 N N . GLU A 1 427 ? -10.548 2.354 5.613 1.00 98.00 427 GLU A N 1
ATOM 3384 C CA . GLU A 1 427 ? -10.185 3.659 5.082 1.00 98.00 427 GLU A CA 1
ATOM 3385 C C . GLU A 1 427 ? -11.079 4.734 5.699 1.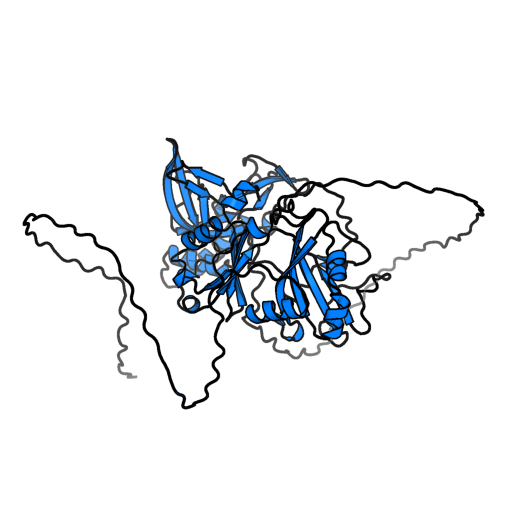00 98.00 427 GLU A C 1
ATOM 3387 O O . GLU A 1 427 ? -12.307 4.672 5.598 1.00 98.00 427 GLU A O 1
ATOM 3392 N N . LEU A 1 428 ? -10.471 5.719 6.360 1.00 97.25 428 LEU A N 1
ATOM 3393 C CA . LEU A 1 428 ? -11.169 6.900 6.851 1.00 97.25 428 LEU A CA 1
ATOM 3394 C C . LEU A 1 428 ? -11.226 7.939 5.733 1.00 97.25 428 LEU A C 1
ATOM 3396 O O . LEU A 1 428 ? -10.197 8.485 5.342 1.00 97.25 428 LEU A O 1
ATOM 3400 N N . CYS A 1 429 ? -12.425 8.227 5.240 1.00 96.44 429 CYS A N 1
ATOM 3401 C CA . CYS A 1 429 ? -12.648 9.159 4.138 1.00 96.44 429 CYS A CA 1
ATOM 3402 C C . CYS A 1 429 ? -13.504 10.336 4.603 1.00 96.44 429 CYS A C 1
ATOM 3404 O O . CYS A 1 429 ? -14.375 10.183 5.463 1.00 96.44 429 CYS A O 1
ATOM 3406 N N . GLY A 1 430 ? -13.291 11.509 4.014 1.00 93.88 430 GLY A N 1
ATOM 3407 C CA . GLY A 1 430 ? -14.183 12.648 4.181 1.00 93.88 430 GLY A CA 1
ATOM 3408 C C . GLY A 1 430 ? -13.472 13.979 4.324 1.00 93.88 430 GLY A C 1
ATOM 3409 O O . GLY A 1 430 ? -12.358 14.172 3.841 1.00 93.88 430 GLY A O 1
ATOM 3410 N N . ASP A 1 431 ? -14.145 14.915 4.984 1.00 90.25 431 ASP A N 1
ATOM 3411 C CA . ASP A 1 431 ? -13.700 16.301 5.067 1.00 90.25 431 ASP A CA 1
ATOM 3412 C C . ASP A 1 431 ? -12.283 16.441 5.656 1.00 90.25 431 ASP A C 1
ATOM 3414 O O . ASP A 1 431 ? -11.967 15.862 6.701 1.00 90.25 431 ASP A O 1
ATOM 3418 N N . GLY A 1 432 ? -11.425 17.213 4.987 1.00 87.00 432 GLY A N 1
ATOM 3419 C CA . GLY A 1 432 ? -10.021 17.398 5.367 1.00 87.00 432 GLY A CA 1
ATOM 3420 C C . GLY A 1 432 ? -9.102 16.189 5.135 1.00 87.00 432 GLY A C 1
ATOM 3421 O O . GLY A 1 432 ? -7.966 16.214 5.602 1.00 87.00 432 GLY A O 1
ATOM 3422 N N . ILE A 1 433 ? -9.555 15.140 4.438 1.00 89.69 433 ILE A N 1
ATOM 3423 C CA . ILE A 1 433 ? -8.745 13.959 4.099 1.00 89.69 433 ILE A CA 1
ATOM 3424 C C . ILE A 1 433 ? -8.659 13.836 2.577 1.00 89.69 433 ILE A C 1
ATOM 3426 O O . ILE A 1 433 ? -9.681 13.724 1.909 1.00 89.69 433 ILE A O 1
ATOM 3430 N N . ASN A 1 434 ? -7.441 13.889 2.029 1.00 88.06 434 ASN A N 1
ATOM 3431 C CA . ASN A 1 434 ? -7.127 13.714 0.600 1.00 88.06 434 ASN A CA 1
ATOM 3432 C C . ASN A 1 434 ? -8.025 14.516 -0.361 1.00 88.06 434 ASN A C 1
ATOM 3434 O O . ASN A 1 434 ? -8.392 14.055 -1.437 1.00 88.06 434 ASN A O 1
ATOM 3438 N N . GLY A 1 435 ? -8.396 15.740 0.029 1.00 88.50 435 GLY A N 1
ATOM 3439 C CA . GLY A 1 435 ? -9.277 16.600 -0.766 1.00 88.50 435 GLY A CA 1
ATOM 3440 C C . GLY A 1 435 ? -10.725 16.105 -0.869 1.00 88.50 435 GLY A C 1
ATOM 3441 O O . GLY A 1 435 ? -11.464 16.616 -1.704 1.00 88.50 435 GLY A O 1
ATOM 3442 N N . ASN A 1 436 ? -11.127 15.132 -0.042 1.00 91.81 436 ASN A N 1
ATOM 3443 C CA . ASN A 1 436 ? -12.462 14.539 -0.004 1.00 91.81 436 ASN A CA 1
ATOM 3444 C C . ASN A 1 436 ? -12.941 14.053 -1.386 1.00 91.81 436 ASN A C 1
ATOM 3446 O O . ASN A 1 436 ? -14.074 14.303 -1.802 1.00 91.81 436 ASN A O 1
ATOM 3450 N N . ARG A 1 437 ? -12.057 13.368 -2.121 1.00 91.19 437 ARG A N 1
ATOM 3451 C CA . ARG A 1 437 ? -12.331 12.893 -3.490 1.00 91.19 437 ARG A CA 1
ATOM 3452 C C . ARG A 1 437 ? -13.442 11.842 -3.557 1.00 91.19 437 ARG A C 1
ATOM 3454 O O . ARG A 1 437 ? -14.088 11.723 -4.591 1.00 91.19 437 ARG A O 1
ATOM 3461 N N . GLU A 1 438 ? -13.723 11.179 -2.437 1.00 92.19 438 GLU A N 1
ATOM 3462 C CA . GLU A 1 438 ? -14.860 10.264 -2.257 1.00 92.19 438 GLU A CA 1
ATOM 3463 C C . GLU A 1 438 ? -16.223 10.979 -2.161 1.00 92.19 438 GLU A C 1
ATOM 3465 O O . GLU A 1 438 ? -17.265 10.329 -2.120 1.00 92.19 438 GLU A O 1
ATOM 3470 N N . GLY A 1 439 ? -16.250 12.318 -2.099 1.00 92.50 439 GLY A N 1
ATOM 3471 C CA . GLY A 1 439 ? -17.493 13.092 -2.123 1.00 92.50 439 GLY A CA 1
ATOM 3472 C C . GLY A 1 439 ? -18.351 12.955 -0.861 1.00 92.50 439 GLY A C 1
ATOM 3473 O O . GLY A 1 439 ? -19.571 13.117 -0.920 1.00 92.50 439 GLY A O 1
ATOM 3474 N N . ILE A 1 440 ? -17.744 12.665 0.294 1.00 94.25 440 ILE A N 1
ATOM 3475 C CA . ILE A 1 440 ? -18.464 12.596 1.574 1.00 94.25 440 ILE A CA 1
ATOM 3476 C C . ILE A 1 440 ? -18.993 13.999 1.926 1.00 94.25 440 ILE A C 1
ATOM 3478 O O . ILE A 1 440 ? -18.282 14.981 1.711 1.00 94.25 440 ILE A O 1
ATOM 3482 N N . PRO A 1 441 ? -20.213 14.155 2.475 1.00 94.38 441 PRO A N 1
ATOM 3483 C CA . PRO A 1 441 ? -20.740 15.478 2.802 1.00 94.38 441 PRO A CA 1
ATOM 3484 C C . PRO A 1 441 ? -19.796 16.297 3.693 1.00 94.38 441 PRO A C 1
ATOM 3486 O O . PRO A 1 441 ? -19.189 15.761 4.622 1.00 94.38 441 PRO A O 1
ATOM 3489 N N . SER A 1 442 ? -19.709 17.604 3.428 1.00 90.56 442 SER A N 1
ATOM 3490 C CA . SER A 1 442 ? -18.845 18.532 4.172 1.00 90.56 442 SER A CA 1
ATOM 3491 C C . SER A 1 442 ? -19.032 18.398 5.687 1.00 90.56 442 SER A C 1
ATOM 3493 O O . SER A 1 442 ? -20.156 18.270 6.177 1.00 90.56 442 SER A O 1
ATOM 3495 N N . GLY A 1 443 ? -17.926 18.417 6.432 1.00 88.94 443 GLY A N 1
ATOM 3496 C CA . GLY A 1 443 ? -17.907 18.222 7.883 1.00 88.94 443 GLY A CA 1
ATOM 3497 C C . GLY A 1 443 ? -18.120 16.778 8.359 1.00 88.94 443 GLY A C 1
ATOM 3498 O O . GLY A 1 443 ? -18.042 16.529 9.563 1.00 88.94 443 GLY A O 1
ATOM 3499 N N . LYS A 1 444 ? -18.361 15.808 7.463 1.00 92.88 444 LYS A N 1
ATOM 3500 C CA . LYS A 1 444 ? -18.500 14.388 7.821 1.00 92.88 444 LYS A CA 1
ATOM 3501 C C . LYS A 1 444 ? -17.252 13.583 7.476 1.00 92.88 444 LYS A C 1
ATOM 3503 O O . LYS A 1 444 ? -16.490 13.914 6.567 1.00 92.88 444 LYS A O 1
ATOM 3508 N N . LYS A 1 445 ? -17.066 12.501 8.230 1.00 94.75 445 LYS A N 1
ATOM 3509 C CA . LYS A 1 445 ? -16.060 11.465 7.998 1.00 94.75 445 LYS A CA 1
ATOM 3510 C C . LYS A 1 445 ? -16.714 10.103 8.139 1.00 94.75 445 LYS A C 1
ATOM 3512 O O . LYS A 1 445 ? -17.593 9.925 8.979 1.00 94.75 445 LYS A O 1
ATOM 3517 N N . GLU A 1 446 ? -16.276 9.165 7.319 1.00 97.12 446 GLU A N 1
ATOM 3518 C CA . GLU A 1 446 ? -16.828 7.821 7.228 1.00 97.12 446 GLU A CA 1
ATOM 3519 C C . GLU A 1 446 ? -15.699 6.797 7.220 1.00 97.12 446 GLU A C 1
ATOM 3521 O O . GLU A 1 446 ? -14.663 7.013 6.592 1.00 97.12 446 GLU A O 1
ATOM 3526 N N . PHE A 1 447 ? -15.896 5.692 7.937 1.00 98.31 447 PHE A N 1
ATOM 3527 C CA . PHE A 1 447 ? -14.918 4.616 8.047 1.00 98.31 447 PHE A CA 1
ATOM 3528 C C . PHE A 1 447 ? -15.388 3.406 7.240 1.00 98.31 447 PHE A C 1
ATOM 3530 O O . PHE A 1 447 ? -16.436 2.831 7.537 1.00 98.31 447 PHE A O 1
ATOM 3537 N N . PHE A 1 448 ? -14.613 3.036 6.221 1.00 98.50 448 PHE A N 1
ATOM 3538 C CA . PHE A 1 448 ? -14.915 1.935 5.310 1.00 98.50 448 PHE A CA 1
ATOM 3539 C C . PHE A 1 448 ? -13.996 0.750 5.595 1.00 98.50 448 PHE A C 1
ATOM 3541 O O . PHE A 1 448 ? -12.832 0.740 5.200 1.00 98.50 448 PHE A O 1
ATOM 3548 N N . VAL A 1 449 ? -14.517 -0.261 6.285 1.00 98.69 449 VAL A N 1
ATOM 3549 C CA . VAL A 1 449 ? -13.780 -1.475 6.652 1.00 98.69 449 VAL A CA 1
ATOM 3550 C C . VAL A 1 449 ? -13.347 -2.235 5.399 1.00 98.69 449 VAL A C 1
ATOM 3552 O O . VAL A 1 449 ? -14.137 -2.408 4.472 1.00 98.69 449 VAL A O 1
ATOM 3555 N N . TYR A 1 450 ? -12.108 -2.728 5.387 1.00 97.81 450 TYR A N 1
ATOM 3556 C CA . TYR A 1 450 ? -11.620 -3.651 4.360 1.00 97.81 450 TYR A CA 1
ATOM 3557 C C . TYR A 1 450 ? -10.985 -4.926 4.926 1.00 97.81 450 TYR A C 1
ATOM 3559 O O . TYR A 1 450 ? -10.903 -5.911 4.190 1.00 97.81 450 TYR A O 1
ATOM 3567 N N . TRP A 1 451 ? -10.554 -4.948 6.191 1.00 97.12 451 TRP A N 1
ATOM 3568 C CA . TRP A 1 451 ? -10.000 -6.137 6.842 1.00 97.12 451 TRP A CA 1
ATOM 3569 C C . TRP A 1 451 ? -10.368 -6.209 8.317 1.00 97.12 451 TRP A C 1
ATOM 3571 O O . TRP A 1 451 ? -10.527 -5.196 8.994 1.00 97.12 451 TRP A O 1
ATOM 3581 N N . ILE A 1 452 ? -10.422 -7.439 8.820 1.00 98.06 452 ILE A N 1
ATOM 3582 C CA . ILE A 1 452 ? -10.445 -7.736 10.248 1.00 98.06 452 ILE A CA 1
ATOM 3583 C C . ILE A 1 452 ? -9.377 -8.794 10.506 1.00 98.06 452 ILE A C 1
ATOM 3585 O O . ILE A 1 452 ? -9.302 -9.797 9.794 1.00 98.06 452 ILE A O 1
ATOM 3589 N N . PHE A 1 453 ? -8.544 -8.550 11.507 1.00 98.00 453 PHE A N 1
ATOM 3590 C CA . PHE A 1 453 ? -7.492 -9.441 11.962 1.00 98.00 453 PHE A CA 1
ATOM 3591 C C . PHE A 1 453 ? -7.912 -10.082 13.283 1.00 98.00 453 PHE A C 1
ATOM 3593 O O . PHE A 1 453 ? -8.239 -9.379 14.242 1.00 98.00 453 PHE A O 1
ATOM 3600 N N . ASP A 1 454 ? -7.907 -11.411 13.327 1.00 97.75 454 ASP A N 1
ATOM 3601 C CA . ASP A 1 454 ? -8.064 -12.174 14.560 1.00 97.75 454 ASP A CA 1
ATOM 3602 C C . ASP A 1 454 ? -6.690 -12.275 15.230 1.00 97.75 454 ASP A C 1
ATOM 3604 O O . ASP A 1 454 ? -5.793 -12.958 14.729 1.00 97.75 454 ASP A O 1
ATOM 3608 N N . ILE A 1 455 ? -6.514 -11.542 16.334 1.00 98.38 455 ILE A N 1
ATOM 3609 C CA . ILE A 1 455 ? -5.227 -11.435 17.031 1.00 98.38 455 ILE A CA 1
ATOM 3610 C C . ILE A 1 455 ? -4.873 -12.770 17.693 1.00 98.38 455 ILE A C 1
ATOM 3612 O O . ILE A 1 455 ? -3.710 -13.162 17.694 1.00 98.38 455 ILE A O 1
ATOM 3616 N N . ASP A 1 456 ? -5.853 -13.513 18.204 1.00 97.25 456 ASP A N 1
ATOM 3617 C CA . ASP A 1 456 ? -5.587 -14.798 18.855 1.00 97.25 456 ASP A CA 1
ATOM 3618 C C . ASP A 1 456 ? -5.116 -15.846 17.834 1.00 97.25 456 ASP A C 1
ATOM 3620 O O . ASP A 1 456 ? -4.181 -16.602 18.101 1.00 97.25 456 ASP A O 1
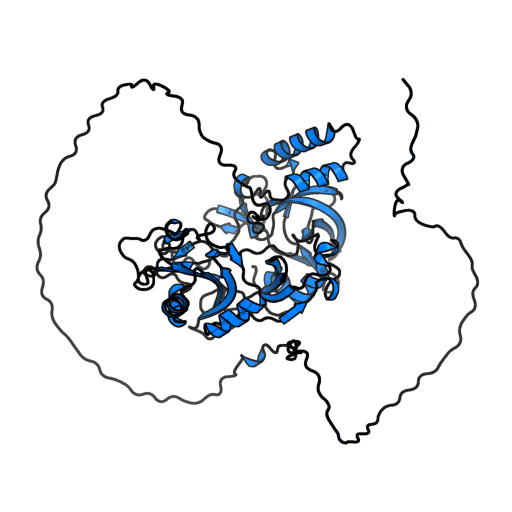ATOM 3624 N N . ARG A 1 457 ? -5.723 -15.856 16.640 1.00 95.88 457 ARG A N 1
ATOM 3625 C CA . ARG A 1 457 ? -5.371 -16.775 15.541 1.00 95.88 457 ARG A CA 1
ATOM 3626 C C . ARG A 1 457 ? -4.233 -16.286 14.648 1.00 95.88 457 ARG A C 1
ATOM 3628 O O . ARG A 1 457 ? -3.833 -17.030 13.758 1.00 95.88 457 ARG A O 1
ATOM 3635 N N . GLN A 1 458 ? -3.751 -15.058 14.849 1.00 95.44 458 GLN A N 1
ATOM 3636 C CA . GLN A 1 458 ? -2.732 -14.413 14.013 1.00 95.44 458 GLN A CA 1
ATOM 3637 C C . GLN A 1 458 ? -3.051 -14.480 12.511 1.00 95.44 458 GLN A C 1
ATOM 3639 O O . GLN A 1 458 ? -2.182 -14.724 11.676 1.00 95.44 458 GLN A O 1
ATOM 3644 N N . LYS A 1 459 ? -4.323 -14.270 12.149 1.00 94.25 459 LYS A N 1
ATOM 3645 C CA . LYS A 1 459 ? -4.782 -14.387 10.760 1.00 94.25 459 LYS A CA 1
ATOM 3646 C C . LYS A 1 459 ? -5.875 -13.372 10.440 1.00 94.25 459 LYS A C 1
ATOM 3648 O O . LYS A 1 459 ? -6.750 -13.086 11.258 1.00 94.25 459 LYS A O 1
ATOM 3653 N N . ARG A 1 460 ? -5.863 -12.859 9.207 1.00 95.19 460 ARG A N 1
ATOM 3654 C CA . ARG A 1 460 ? -6.988 -12.096 8.646 1.00 95.19 460 ARG A CA 1
ATOM 3655 C C . ARG A 1 460 ? -8.208 -13.005 8.468 1.00 95.19 460 ARG A C 1
ATOM 3657 O O . ARG A 1 460 ? -8.070 -14.160 8.066 1.00 95.19 460 ARG A O 1
ATOM 3664 N N . LEU A 1 461 ? -9.397 -12.479 8.749 1.00 95.88 461 LEU A N 1
ATOM 3665 C CA . LEU A 1 461 ? -10.648 -13.182 8.458 1.00 95.88 461 LEU A CA 1
ATOM 3666 C C . LEU A 1 461 ? -10.844 -13.341 6.943 1.00 95.88 461 LEU A C 1
ATOM 3668 O O . LEU A 1 461 ? -10.304 -12.559 6.154 1.00 95.88 461 LEU A O 1
ATOM 3672 N N . ASP A 1 462 ? -11.645 -14.335 6.546 1.00 96.44 462 ASP A N 1
ATOM 3673 C CA . ASP A 1 462 ? -12.080 -14.486 5.153 1.00 96.44 462 ASP A CA 1
ATOM 3674 C C . ASP A 1 462 ? -12.758 -13.179 4.691 1.00 96.44 462 ASP A C 1
ATOM 3676 O O . ASP A 1 462 ? -13.591 -12.637 5.428 1.00 96.44 462 ASP A O 1
ATOM 3680 N N . PRO A 1 463 ? -12.444 -12.647 3.493 1.00 97.62 463 PRO A N 1
ATOM 3681 C CA . PRO A 1 463 ? -13.034 -11.399 3.008 1.00 97.62 463 PRO A CA 1
ATOM 3682 C C . PRO A 1 463 ? -14.571 -11.366 3.002 1.00 97.62 463 PRO A C 1
ATOM 3684 O O . PRO A 1 463 ? -15.150 -10.287 3.128 1.00 97.62 463 PRO A O 1
ATOM 3687 N N . ARG A 1 464 ? -15.244 -12.518 2.893 1.00 97.56 464 ARG A N 1
ATOM 3688 C CA . ARG A 1 464 ? -16.707 -12.640 3.013 1.00 97.56 464 ARG A CA 1
ATOM 3689 C C . ARG A 1 464 ? -17.169 -12.464 4.456 1.00 97.56 464 ARG A C 1
ATOM 3691 O O . ARG A 1 464 ? -18.151 -11.769 4.703 1.00 97.56 464 ARG A O 1
ATOM 3698 N N . GLU A 1 465 ? -16.445 -13.045 5.414 1.00 97.38 465 GLU A N 1
ATOM 3699 C CA . GLU A 1 465 ? -16.729 -12.862 6.841 1.00 97.38 465 GLU A CA 1
ATOM 3700 C C . GLU A 1 465 ? -16.549 -11.393 7.243 1.00 97.38 465 GLU A C 1
ATOM 3702 O O . GLU A 1 465 ? -17.369 -10.866 7.990 1.00 97.38 465 GLU A O 1
ATOM 3707 N N . VAL A 1 466 ? -15.540 -10.698 6.706 1.00 98.19 466 VAL A N 1
ATOM 3708 C CA . VAL A 1 466 ? -15.306 -9.270 6.993 1.00 98.19 466 VAL A CA 1
ATOM 3709 C C . VAL A 1 466 ? -16.537 -8.409 6.685 1.00 98.19 466 VAL A C 1
ATOM 3711 O O . VAL A 1 466 ? -16.887 -7.560 7.504 1.00 98.19 466 VAL A O 1
ATOM 3714 N N . ILE A 1 467 ? -17.226 -8.652 5.564 1.00 98.31 467 ILE A N 1
ATOM 3715 C CA . ILE A 1 467 ? -18.457 -7.928 5.198 1.00 98.31 467 ILE A CA 1
ATOM 3716 C C . ILE A 1 467 ? -19.538 -8.150 6.261 1.00 98.31 467 ILE A C 1
ATOM 3718 O O . ILE A 1 467 ? -20.092 -7.187 6.791 1.00 98.31 467 ILE A O 1
ATOM 3722 N N . VAL A 1 468 ? -19.788 -9.414 6.616 1.00 98.19 468 VAL A N 1
ATOM 3723 C CA . VAL A 1 468 ? -20.804 -9.793 7.611 1.00 98.19 468 VAL A CA 1
ATOM 3724 C C . VAL A 1 468 ? -20.497 -9.164 8.972 1.00 98.19 468 VAL A C 1
ATOM 3726 O O . VAL A 1 468 ? -21.387 -8.640 9.638 1.00 98.19 468 VAL A O 1
ATOM 3729 N N . ARG A 1 469 ? -19.229 -9.175 9.399 1.00 97.75 469 ARG A N 1
ATOM 3730 C CA . ARG A 1 469 ? -18.807 -8.577 10.674 1.00 97.75 469 ARG A CA 1
ATOM 3731 C C . ARG A 1 469 ? -18.917 -7.055 10.669 1.00 97.75 469 ARG A C 1
ATOM 3733 O O . ARG A 1 469 ? -19.318 -6.488 11.681 1.00 97.75 469 ARG A O 1
ATOM 3740 N N . ALA A 1 470 ? -18.574 -6.398 9.561 1.00 98.25 470 ALA A N 1
ATOM 3741 C CA . ALA A 1 470 ? -18.737 -4.954 9.426 1.00 98.25 470 ALA A CA 1
ATOM 3742 C C . ALA A 1 470 ? -20.216 -4.563 9.570 1.00 98.25 470 ALA A C 1
ATOM 3744 O O . ALA A 1 470 ? -20.535 -3.693 10.377 1.00 98.25 470 ALA A O 1
ATOM 3745 N N . GLU A 1 471 ? -21.118 -5.276 8.892 1.00 97.81 471 GLU A N 1
ATOM 3746 C CA . GLU A 1 471 ? -22.565 -5.064 8.998 1.00 97.81 471 GLU A CA 1
ATOM 3747 C C . GLU A 1 471 ? -23.087 -5.296 10.426 1.00 97.81 471 GLU A C 1
ATOM 3749 O O . GLU A 1 471 ? -23.780 -4.438 10.971 1.00 97.81 471 GLU A O 1
ATOM 3754 N N . GLN A 1 472 ? -22.679 -6.390 11.083 1.00 97.06 472 GLN A N 1
ATOM 3755 C CA . GLN A 1 472 ? -23.034 -6.683 12.483 1.00 97.06 472 GLN A CA 1
ATOM 3756 C C . GLN A 1 472 ? -22.592 -5.583 13.461 1.00 97.06 472 GLN A C 1
ATOM 3758 O O . GLN A 1 472 ? -23.241 -5.358 14.482 1.00 97.06 472 GLN A O 1
ATOM 3763 N N . LEU A 1 473 ? -21.490 -4.892 13.163 1.00 97.19 473 LEU A N 1
ATOM 3764 C CA . LEU A 1 473 ? -20.985 -3.769 13.954 1.00 97.19 473 LEU A CA 1
ATOM 3765 C C . LEU A 1 473 ? -21.591 -2.418 13.534 1.00 97.19 473 LEU A C 1
ATOM 3767 O O . LEU A 1 473 ? -21.282 -1.394 14.152 1.00 97.19 473 LEU A O 1
ATOM 3771 N N . GLY A 1 474 ? -22.453 -2.389 12.514 1.00 97.56 474 GLY A N 1
ATOM 3772 C CA . GLY A 1 474 ? -23.008 -1.163 11.940 1.00 97.56 474 GLY A CA 1
ATOM 3773 C C . GLY A 1 474 ? -21.947 -0.286 11.272 1.00 97.56 474 GLY A C 1
ATOM 3774 O O . GLY A 1 474 ? -22.032 0.939 11.342 1.00 97.56 474 GLY A O 1
ATOM 3775 N N . LEU A 1 475 ? -20.915 -0.902 10.692 1.00 98.19 475 LEU A N 1
ATOM 3776 C CA . LEU A 1 475 ? -19.834 -0.235 9.971 1.00 98.19 475 LEU A CA 1
ATOM 3777 C C . LEU A 1 475 ? -20.038 -0.365 8.465 1.00 98.19 475 LEU A C 1
ATOM 3779 O O . LEU A 1 475 ? -20.484 -1.398 7.964 1.00 98.19 475 LEU A O 1
ATOM 3783 N N . LYS A 1 476 ? -19.646 0.675 7.727 1.00 98.19 476 LYS A N 1
ATOM 3784 C CA . LYS A 1 476 ? -19.564 0.600 6.269 1.00 98.19 476 LYS A CA 1
ATOM 3785 C C . LYS A 1 476 ? -18.381 -0.285 5.882 1.00 98.19 476 LYS A C 1
ATOM 3787 O O . LYS A 1 476 ? -17.326 -0.239 6.510 1.00 98.19 476 LYS A O 1
ATOM 3792 N N . HIS A 1 477 ? -18.548 -1.066 4.825 1.00 98.62 477 HIS A N 1
ATOM 3793 C CA . HIS A 1 477 ? -17.463 -1.796 4.176 1.00 98.62 477 HIS A CA 1
ATOM 3794 C C . HIS A 1 477 ? -17.066 -1.062 2.890 1.00 98.62 477 HIS A C 1
ATOM 3796 O O . HIS A 1 477 ? -17.903 -0.381 2.291 1.00 98.62 477 HIS A O 1
ATOM 3802 N N . VAL A 1 478 ? -15.812 -1.195 2.447 1.00 98.12 478 VAL A N 1
ATOM 3803 C CA . VAL A 1 478 ? -15.413 -0.714 1.112 1.00 98.12 478 VAL A CA 1
ATOM 3804 C C . VAL A 1 478 ? -16.322 -1.325 0.031 1.00 98.12 478 VAL A C 1
ATOM 3806 O O . VAL A 1 478 ? -16.729 -2.484 0.173 1.00 98.12 478 VAL A O 1
ATOM 3809 N N . PRO A 1 479 ? -16.660 -0.604 -1.051 1.00 97.56 479 PRO A N 1
ATOM 3810 C CA . PRO A 1 479 ? -17.520 -1.151 -2.097 1.00 97.56 479 PRO A CA 1
ATOM 3811 C C . PRO A 1 479 ? -16.917 -2.418 -2.720 1.00 97.56 479 PRO A C 1
ATOM 3813 O O . PRO A 1 479 ? -15.812 -2.384 -3.262 1.00 97.56 479 PRO A O 1
ATOM 3816 N N . VAL A 1 480 ? -17.640 -3.538 -2.641 1.00 98.00 480 VAL A N 1
ATOM 3817 C CA . VAL A 1 480 ? -17.254 -4.815 -3.262 1.00 98.00 480 VAL A CA 1
ATOM 3818 C C . VAL A 1 480 ? -17.922 -4.912 -4.627 1.00 98.00 480 VAL A C 1
ATOM 3820 O O . VAL A 1 480 ? -19.138 -4.769 -4.731 1.00 98.00 480 VAL A O 1
ATOM 3823 N N . LEU A 1 481 ? -17.121 -5.142 -5.665 1.00 97.12 481 LEU A N 1
ATOM 3824 C CA . LEU A 1 481 ? -17.576 -5.237 -7.053 1.00 97.12 481 LEU A CA 1
ATOM 3825 C C . LEU A 1 481 ? -17.941 -6.670 -7.446 1.00 97.12 481 LEU A C 1
ATOM 3827 O O . LEU A 1 481 ? -18.765 -6.866 -8.334 1.00 97.12 481 LEU A O 1
ATOM 3831 N N . GLY A 1 482 ? -17.349 -7.664 -6.783 1.00 97.31 482 GLY A N 1
ATOM 3832 C CA . GLY A 1 482 ? -17.647 -9.070 -7.021 1.00 97.31 482 GLY A CA 1
ATOM 3833 C C . GLY A 1 482 ? -16.534 -10.001 -6.558 1.00 97.31 482 GLY A C 1
ATOM 3834 O O . GLY A 1 482 ? -15.607 -9.598 -5.848 1.00 97.31 482 GLY A O 1
ATOM 3835 N N . TYR A 1 483 ? -16.649 -11.256 -6.983 1.00 97.94 483 TYR A N 1
ATOM 3836 C CA . TYR A 1 483 ? -15.654 -12.299 -6.776 1.00 97.94 483 TYR A CA 1
ATOM 3837 C C . TYR A 1 483 ? -15.267 -12.869 -8.134 1.00 97.94 483 TYR A C 1
ATOM 3839 O O . TYR A 1 483 ? -16.142 -13.238 -8.911 1.00 97.94 483 TYR A O 1
ATOM 3847 N N . VAL A 1 484 ? -13.972 -12.899 -8.424 1.00 97.12 484 VAL A N 1
ATOM 3848 C CA . VAL A 1 484 ? -13.447 -13.202 -9.761 1.00 97.12 484 VAL A CA 1
ATOM 3849 C C . VAL A 1 484 ? -12.237 -14.116 -9.664 1.00 97.12 484 VAL A C 1
ATOM 3851 O O . VAL A 1 484 ? -11.496 -14.059 -8.677 1.00 97.12 484 VAL A O 1
ATOM 3854 N N . LYS A 1 485 ? -11.979 -14.914 -10.701 1.00 95.94 485 LYS A N 1
ATOM 3855 C CA . LYS A 1 485 ? -10.640 -15.470 -10.920 1.00 95.94 485 LYS A CA 1
ATOM 3856 C C . LYS A 1 485 ? -9.898 -14.597 -11.915 1.00 95.94 485 LYS A C 1
ATOM 3858 O O . LYS A 1 485 ? -10.466 -14.149 -12.904 1.00 95.94 485 LYS A O 1
ATOM 3863 N N . ILE A 1 486 ? -8.610 -14.369 -11.675 1.00 95.25 486 ILE A N 1
ATOM 3864 C CA . ILE A 1 486 ? -7.814 -13.487 -12.539 1.00 95.25 486 ILE A CA 1
ATOM 3865 C C . ILE A 1 486 ? -7.810 -13.931 -14.013 1.00 95.25 486 ILE A C 1
ATOM 3867 O O . ILE A 1 486 ? -8.046 -13.063 -14.850 1.00 95.25 486 ILE A O 1
ATO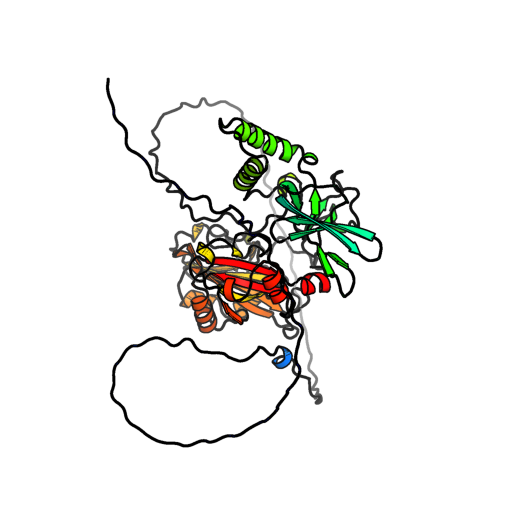M 3871 N N . PRO A 1 487 ? -7.657 -15.229 -14.356 1.00 93.94 487 PRO A N 1
ATOM 3872 C CA . PRO A 1 487 ? -7.693 -15.663 -15.756 1.00 93.94 487 PRO A CA 1
ATOM 3873 C C . PRO A 1 487 ? -9.026 -15.411 -16.473 1.00 93.94 487 PRO A C 1
ATOM 3875 O O . PRO A 1 487 ? -9.060 -15.394 -17.695 1.00 93.94 487 PRO A O 1
ATOM 3878 N N . GLU A 1 488 ? -10.125 -15.223 -15.735 1.00 94.75 488 GLU A N 1
ATOM 3879 C CA . GLU A 1 488 ? -11.448 -14.942 -16.313 1.00 94.75 488 GLU A CA 1
ATOM 3880 C C . GLU A 1 488 ? -11.596 -13.462 -16.713 1.00 94.75 488 GLU A C 1
ATOM 3882 O O . GLU A 1 488 ? -12.508 -13.115 -17.459 1.00 94.75 488 GLU A O 1
ATOM 3887 N N . ILE A 1 489 ? -10.721 -12.579 -16.213 1.00 95.12 489 ILE A N 1
ATOM 3888 C CA . ILE A 1 489 ? -10.825 -11.124 -16.410 1.00 95.12 489 ILE A CA 1
ATOM 3889 C C . ILE A 1 489 ? -9.558 -10.472 -16.978 1.00 95.12 489 ILE A C 1
ATOM 3891 O O . ILE A 1 489 ? -9.581 -9.272 -17.253 1.00 95.12 489 ILE A O 1
ATOM 3895 N N . ALA A 1 490 ? -8.451 -11.210 -17.094 1.00 95.06 490 ALA A N 1
ATOM 3896 C CA . ALA A 1 490 ? -7.169 -10.680 -17.542 1.00 95.06 490 ALA A CA 1
ATOM 3897 C C . ALA A 1 490 ? -6.205 -11.770 -18.035 1.00 95.06 490 ALA A C 1
ATOM 3899 O O . ALA A 1 490 ? -5.991 -12.776 -17.357 1.00 95.06 490 ALA A O 1
ATOM 3900 N N . GLU A 1 491 ? -5.531 -11.500 -19.153 1.00 91.94 491 GLU A N 1
ATOM 3901 C CA . GLU A 1 491 ? -4.418 -12.303 -19.673 1.00 91.94 491 GLU A CA 1
ATOM 3902 C C . GLU A 1 491 ? -3.063 -11.773 -19.176 1.00 91.94 491 GLU A C 1
ATOM 3904 O O . GLU A 1 491 ? -2.081 -12.512 -19.077 1.00 91.94 491 GLU A O 1
ATOM 3909 N N . GLY A 1 492 ? -3.001 -10.489 -18.810 1.00 91.31 492 GLY A N 1
ATOM 3910 C CA . GLY A 1 492 ? -1.799 -9.873 -18.261 1.00 91.31 492 GLY A CA 1
ATOM 3911 C C . GLY A 1 492 ? -2.047 -8.604 -17.447 1.00 91.31 492 GLY A C 1
ATOM 3912 O O . GLY A 1 492 ? -3.175 -8.166 -17.219 1.00 91.31 492 GLY A O 1
ATOM 3913 N N . HIS A 1 493 ? -0.950 -7.969 -17.019 1.00 92.38 493 HIS A N 1
ATOM 3914 C CA . HIS A 1 493 ? -0.980 -6.751 -16.196 1.00 92.38 493 HIS A CA 1
ATOM 3915 C C . HIS A 1 493 ? -1.796 -5.626 -16.846 1.00 92.38 493 HIS A C 1
ATOM 3917 O O . HIS A 1 493 ? -2.481 -4.879 -16.149 1.00 92.38 493 HIS A O 1
ATOM 3923 N N . ARG A 1 494 ? -1.738 -5.517 -18.180 1.00 90.75 494 ARG A N 1
ATOM 3924 C CA . ARG A 1 494 ? -2.418 -4.467 -18.944 1.00 90.75 494 ARG A CA 1
ATOM 3925 C C . ARG A 1 494 ? -3.938 -4.532 -18.804 1.00 90.75 494 ARG A C 1
ATOM 3927 O O . ARG A 1 494 ? -4.559 -3.478 -18.709 1.00 90.75 494 ARG A O 1
ATOM 3934 N N . ASP A 1 495 ? -4.525 -5.723 -18.750 1.00 94.69 495 ASP A N 1
ATOM 3935 C CA . ASP A 1 495 ? -5.982 -5.878 -18.689 1.00 94.69 495 ASP A CA 1
ATOM 3936 C C . ASP A 1 495 ? -6.522 -5.457 -17.324 1.00 94.69 495 ASP A C 1
ATOM 3938 O O . ASP A 1 495 ? -7.476 -4.685 -17.240 1.00 94.69 495 ASP A O 1
ATOM 3942 N N . LEU A 1 496 ? -5.852 -5.871 -16.243 1.00 95.75 496 LEU A N 1
ATOM 3943 C CA . LEU A 1 496 ? -6.197 -5.412 -14.897 1.00 95.75 496 LEU A CA 1
ATOM 3944 C C . LEU A 1 496 ? -5.942 -3.909 -14.725 1.00 95.75 496 LEU A C 1
ATOM 3946 O O . LEU A 1 496 ? -6.739 -3.235 -14.075 1.00 95.75 496 LEU A O 1
ATOM 3950 N N . GLN A 1 497 ? -4.875 -3.369 -15.324 1.00 94.44 497 GLN A N 1
ATOM 3951 C CA . GLN A 1 497 ? -4.615 -1.928 -15.323 1.00 94.44 497 GLN A CA 1
ATOM 3952 C C . GLN A 1 497 ? -5.734 -1.158 -16.032 1.00 94.44 497 GLN A C 1
ATOM 3954 O O . GLN A 1 497 ? -6.269 -0.205 -15.470 1.00 94.44 497 GLN A O 1
ATOM 3959 N N . LYS A 1 498 ? -6.139 -1.607 -17.226 1.00 93.81 498 LYS A N 1
ATOM 3960 C CA . LYS A 1 498 ? -7.270 -1.040 -17.970 1.00 93.81 498 LYS A CA 1
ATOM 3961 C C . LYS A 1 498 ? -8.559 -1.114 -17.150 1.00 93.81 498 LYS A C 1
ATOM 3963 O O . LYS A 1 498 ? -9.269 -0.121 -17.047 1.00 93.81 498 LYS A O 1
ATOM 3968 N N . ARG A 1 499 ? -8.820 -2.253 -16.505 1.00 95.62 499 ARG A N 1
ATOM 3969 C CA . ARG A 1 499 ? -9.977 -2.432 -15.622 1.00 95.62 499 ARG A CA 1
ATOM 3970 C C . ARG A 1 499 ? -9.993 -1.412 -14.483 1.00 95.62 499 ARG A C 1
ATOM 3972 O O . ARG A 1 499 ? -11.057 -0.894 -14.170 1.00 95.62 499 ARG A O 1
ATOM 3979 N N . ALA A 1 500 ? -8.848 -1.112 -13.867 1.00 95.75 500 ALA A N 1
ATOM 3980 C CA . ALA A 1 500 ? -8.761 -0.081 -12.832 1.00 95.75 500 ALA A CA 1
ATOM 3981 C C . ALA A 1 500 ? -8.966 1.335 -13.393 1.00 95.75 500 ALA A C 1
ATOM 3983 O O . ALA A 1 500 ? -9.621 2.143 -12.745 1.00 95.75 500 ALA A O 1
ATOM 3984 N N . ASP A 1 501 ? -8.452 1.623 -14.591 1.00 93.75 501 ASP A N 1
ATOM 3985 C CA . ASP A 1 501 ? -8.609 2.921 -15.262 1.00 93.75 501 ASP A CA 1
ATOM 3986 C C . ASP A 1 501 ? -10.068 3.201 -15.670 1.00 93.75 501 ASP A C 1
ATOM 3988 O O . ASP A 1 501 ? -10.527 4.340 -15.604 1.00 93.75 501 ASP A O 1
ATOM 3992 N N . GLU A 1 502 ? -10.813 2.165 -16.065 1.00 93.69 502 GLU A N 1
ATOM 3993 C CA . GLU A 1 502 ? -12.240 2.250 -16.411 1.00 93.69 502 GLU A CA 1
ATOM 3994 C C . GLU A 1 502 ? -13.148 2.426 -15.185 1.00 93.69 502 GLU A C 1
ATOM 3996 O O . GLU A 1 502 ? -14.304 2.842 -15.311 1.00 93.69 502 GLU A O 1
ATOM 4001 N N . LYS A 1 503 ? -12.645 2.119 -13.984 1.00 89.38 503 LYS A N 1
ATOM 4002 C CA . LYS A 1 503 ? -13.357 2.359 -12.729 1.00 89.38 503 LYS A CA 1
ATOM 4003 C C . LYS A 1 503 ? -13.029 3.761 -12.221 1.00 89.38 503 LYS A C 1
ATOM 4005 O O . LYS A 1 503 ? -11.886 4.204 -12.222 1.00 89.38 503 LYS A O 1
ATOM 4010 N N . GLN A 1 504 ? -14.055 4.480 -11.772 1.00 78.62 504 GLN A N 1
ATOM 4011 C CA . GLN A 1 504 ? -13.857 5.767 -11.108 1.00 78.62 504 GLN A CA 1
ATOM 4012 C C . GLN A 1 504 ? -13.252 5.540 -9.713 1.00 78.62 504 GLN A C 1
ATOM 4014 O O . GLN A 1 504 ? -13.656 4.610 -9.017 1.00 78.62 504 GLN A O 1
ATOM 4019 N N . GLY A 1 505 ? -12.314 6.399 -9.308 1.00 88.56 505 GLY A N 1
ATOM 4020 C CA . GLY A 1 505 ? -11.633 6.329 -8.009 1.00 88.56 505 GLY A CA 1
ATOM 4021 C C . GLY A 1 505 ? -10.147 5.988 -8.126 1.00 88.56 505 GLY A C 1
ATOM 4022 O O . GLY A 1 505 ? -9.596 5.929 -9.225 1.00 88.56 505 GLY A O 1
ATOM 4023 N N . GLU A 1 506 ? -9.487 5.787 -6.983 1.00 94.81 506 GLU A N 1
ATOM 4024 C CA . GLU A 1 506 ? -8.034 5.566 -6.921 1.00 94.81 506 GLU A CA 1
ATOM 4025 C C . GLU A 1 506 ? -7.602 4.259 -7.595 1.00 94.81 506 GLU A C 1
ATOM 4027 O O . GLU A 1 506 ? -6.497 4.152 -8.131 1.00 94.81 506 GLU A O 1
ATOM 4032 N N . GLY A 1 507 ? -8.473 3.251 -7.576 1.00 96.94 507 GLY A N 1
ATOM 4033 C CA . GLY A 1 507 ? -8.237 1.975 -8.229 1.00 96.94 507 GLY A CA 1
ATOM 4034 C C . GLY A 1 507 ? -8.984 0.827 -7.565 1.00 96.94 507 GLY A C 1
ATOM 4035 O O . GLY A 1 507 ? -10.085 0.991 -7.041 1.00 96.94 507 GLY A O 1
ATOM 4036 N N . LEU A 1 508 ? -8.368 -0.351 -7.586 1.00 98.19 508 LEU A N 1
ATOM 4037 C CA . LEU A 1 508 ? -8.954 -1.611 -7.142 1.00 98.19 508 LEU A CA 1
ATOM 4038 C C . LEU A 1 508 ? -8.034 -2.347 -6.169 1.00 98.19 508 LEU A C 1
ATOM 4040 O O . LEU A 1 508 ? -6.807 -2.235 -6.228 1.00 98.19 508 LEU A O 1
ATOM 4044 N N . VAL A 1 509 ? -8.636 -3.149 -5.296 1.00 98.12 509 VAL A N 1
ATOM 4045 C CA . VAL A 1 509 ? -7.950 -4.097 -4.415 1.00 98.12 509 VAL A CA 1
ATOM 4046 C C . VAL A 1 509 ? -8.528 -5.487 -4.646 1.00 98.12 509 VAL A C 1
ATOM 4048 O O . VAL A 1 509 ? -9.744 -5.666 -4.633 1.00 98.12 509 VAL A O 1
ATOM 4051 N N . PHE A 1 510 ? -7.640 -6.463 -4.809 1.00 97.81 510 PHE A N 1
ATOM 4052 C CA . PHE A 1 510 ? -7.965 -7.875 -4.961 1.00 97.81 510 PHE A CA 1
ATOM 4053 C C . PHE A 1 510 ? -7.474 -8.637 -3.734 1.00 97.81 510 PHE A C 1
ATOM 4055 O O . PHE A 1 510 ? -6.295 -8.551 -3.387 1.00 97.81 510 PHE A O 1
ATOM 4062 N N . LYS A 1 511 ? -8.362 -9.387 -3.074 1.00 96.94 511 LYS A N 1
ATOM 4063 C CA . LYS A 1 511 ? -8.042 -10.196 -1.883 1.00 96.94 511 LYS A CA 1
ATOM 4064 C C . LYS A 1 511 ? -8.388 -11.657 -2.140 1.00 96.94 511 LYS A C 1
ATOM 4066 O O . LYS A 1 511 ? -9.558 -11.976 -2.336 1.00 96.94 511 LYS A O 1
ATOM 4071 N N . CYS A 1 512 ? -7.381 -12.519 -2.138 1.00 95.12 512 CYS A N 1
ATOM 4072 C CA . CYS A 1 512 ? -7.529 -13.958 -2.318 1.00 95.12 512 CYS A CA 1
ATOM 4073 C C . CYS A 1 512 ? -8.310 -14.553 -1.143 1.00 95.12 512 CYS A C 1
ATOM 4075 O O . CYS A 1 512 ? -7.989 -14.272 0.016 1.00 95.12 512 CYS A O 1
ATOM 4077 N N . LEU A 1 513 ? -9.317 -15.374 -1.433 1.00 95.12 513 LEU A N 1
ATOM 4078 C CA . LEU A 1 513 ? -10.132 -16.014 -0.401 1.00 95.12 513 LEU A CA 1
ATOM 4079 C C . LEU A 1 513 ? -9.396 -17.182 0.262 1.00 95.12 513 LEU A C 1
ATOM 4081 O O . LEU A 1 513 ? -9.624 -17.472 1.431 1.00 95.12 513 LEU A O 1
ATOM 4085 N N . GLU A 1 514 ? -8.513 -17.857 -0.475 1.00 91.00 514 GLU A N 1
ATOM 4086 C CA . GLU A 1 514 ? -7.956 -19.134 -0.038 1.00 91.00 514 GLU A CA 1
ATOM 4087 C C . GLU A 1 514 ? -6.639 -19.007 0.740 1.00 91.00 514 GLU A C 1
ATOM 4089 O O . GLU A 1 514 ? -6.393 -19.800 1.645 1.00 91.00 514 GLU A O 1
ATOM 4094 N N . ASP A 1 515 ? -5.787 -18.034 0.407 1.00 85.50 515 ASP A N 1
ATOM 4095 C CA . ASP A 1 515 ? -4.427 -17.941 0.967 1.00 85.50 515 ASP A CA 1
ATOM 4096 C C . ASP A 1 515 ? -4.037 -16.543 1.473 1.00 85.50 515 ASP A C 1
ATOM 4098 O O . ASP A 1 515 ? -2.877 -16.288 1.777 1.00 85.50 515 ASP A O 1
ATOM 4102 N N . GLY A 1 516 ? -5.001 -15.623 1.583 1.00 84.31 516 GLY A N 1
ATOM 4103 C CA . GLY A 1 516 ? -4.799 -14.312 2.207 1.00 84.31 516 GLY A CA 1
ATOM 4104 C C . GLY A 1 516 ? -3.952 -13.319 1.405 1.00 84.31 516 GLY A C 1
ATOM 4105 O O . GLY A 1 516 ? -3.823 -12.165 1.827 1.00 84.31 516 GLY A O 1
ATOM 4106 N N . ARG A 1 517 ? -3.417 -13.714 0.241 1.00 89.44 517 ARG A N 1
ATOM 4107 C CA . ARG A 1 517 ? -2.682 -12.808 -0.649 1.00 89.44 517 ARG A CA 1
ATOM 4108 C C . ARG A 1 517 ? -3.583 -11.688 -1.143 1.00 89.44 517 ARG A C 1
ATOM 4110 O O . ARG A 1 517 ? -4.761 -11.886 -1.432 1.00 89.44 517 ARG A O 1
ATOM 4117 N N . SER A 1 518 ? -3.007 -10.510 -1.318 1.00 93.31 518 SER A N 1
ATOM 4118 C CA . SER A 1 518 ? -3.728 -9.361 -1.849 1.00 93.31 518 SER A CA 1
ATOM 4119 C C . SER A 1 518 ? -2.817 -8.473 -2.668 1.00 93.31 518 SER A C 1
ATOM 4121 O O . SER A 1 518 ? -1.642 -8.336 -2.341 1.00 93.31 518 SER A O 1
ATOM 4123 N N . PHE A 1 519 ? -3.374 -7.829 -3.684 1.00 95.19 519 PHE A N 1
ATOM 4124 C CA . PHE A 1 519 ? -2.674 -6.820 -4.467 1.00 95.19 519 PHE A CA 1
ATOM 4125 C C . PHE A 1 519 ? -3.623 -5.678 -4.820 1.00 95.19 519 PHE A C 1
ATOM 4127 O O . PHE A 1 519 ? -4.848 -5.821 -4.771 1.00 95.19 519 PHE A O 1
ATOM 4134 N N . LYS A 1 520 ? -3.052 -4.527 -5.165 1.00 96.00 520 LYS A N 1
ATOM 4135 C CA . LYS A 1 520 ? -3.798 -3.353 -5.618 1.00 96.00 520 LYS A CA 1
ATOM 4136 C C . LYS A 1 520 ? -3.435 -2.999 -7.050 1.00 96.00 520 LYS A C 1
ATOM 4138 O O . LYS A 1 520 ? -2.288 -3.161 -7.467 1.00 96.00 520 LYS A O 1
ATOM 4143 N N . VAL A 1 521 ? -4.406 -2.456 -7.764 1.00 96.31 521 VAL A N 1
ATOM 4144 C CA . VAL A 1 521 ? -4.227 -1.872 -9.090 1.00 96.31 521 VAL A CA 1
ATOM 4145 C C . VAL A 1 521 ? -4.621 -0.410 -8.977 1.00 96.31 521 VAL A C 1
ATOM 4147 O O . VAL A 1 521 ? -5.783 -0.116 -8.719 1.00 96.31 521 VAL A O 1
ATOM 4150 N N . LEU A 1 522 ? -3.656 0.500 -9.084 1.00 93.94 522 LEU A N 1
ATOM 4151 C CA . LEU A 1 522 ? -3.932 1.937 -9.036 1.00 93.94 522 LEU A CA 1
ATOM 4152 C C . LEU A 1 522 ? -4.291 2.420 -10.437 1.00 93.94 522 LEU A C 1
ATOM 4154 O O . LEU A 1 522 ? -3.614 2.050 -11.392 1.00 93.94 522 LEU A O 1
ATOM 4158 N N . SER A 1 523 ? -5.327 3.243 -10.555 1.00 94.31 523 SER A N 1
ATOM 4159 C CA . SER A 1 523 ? -5.729 3.850 -11.822 1.00 94.31 523 SER A CA 1
ATOM 4160 C C . SER A 1 523 ? -4.674 4.861 -12.271 1.00 94.31 523 SER A C 1
ATOM 4162 O O . SER A 1 523 ? -4.417 5.853 -11.592 1.00 94.31 523 SER A O 1
ATOM 4164 N N . ASN A 1 524 ? -4.068 4.645 -13.435 1.00 90.69 524 ASN A N 1
ATOM 4165 C CA . ASN A 1 524 ? -3.120 5.581 -14.031 1.00 90.69 524 ASN A CA 1
ATOM 4166 C C . ASN A 1 524 ? -3.792 6.921 -14.340 1.00 90.69 524 ASN A C 1
ATOM 4168 O O . ASN A 1 524 ? -3.175 7.971 -14.168 1.00 90.69 524 ASN A O 1
ATOM 4172 N N . ILE A 1 525 ? -5.070 6.893 -14.738 1.00 89.69 525 ILE A N 1
ATOM 4173 C CA . ILE A 1 525 ? -5.875 8.105 -14.941 1.00 89.69 525 ILE A CA 1
ATOM 4174 C C . ILE A 1 525 ? -5.987 8.889 -13.630 1.00 89.69 525 ILE A C 1
ATOM 4176 O O . ILE A 1 525 ? -5.842 10.112 -13.626 1.00 89.69 525 ILE A O 1
ATOM 4180 N N . TYR A 1 526 ? -6.207 8.194 -12.514 1.00 90.88 526 TYR A N 1
ATOM 4181 C CA . TYR A 1 526 ? -6.298 8.818 -11.199 1.00 90.88 526 TYR A CA 1
ATOM 4182 C C . TYR A 1 526 ? -4.970 9.423 -10.740 1.00 90.88 526 TYR A C 1
ATOM 4184 O O . TYR A 1 526 ? -4.939 10.588 -10.337 1.00 90.88 526 TYR A O 1
ATOM 4192 N N . LEU A 1 527 ? -3.879 8.653 -10.841 1.00 87.81 527 LEU A N 1
ATOM 4193 C CA . LEU A 1 527 ? -2.536 9.097 -10.455 1.00 87.81 527 LEU A CA 1
ATOM 4194 C C . LEU A 1 527 ? -2.134 10.373 -11.206 1.00 87.81 527 LEU A C 1
ATOM 4196 O O . LEU A 1 527 ? -1.625 11.318 -10.610 1.00 87.81 527 LEU A O 1
ATOM 4200 N N . GLU A 1 528 ? -2.423 10.436 -12.507 1.00 83.69 528 GLU A N 1
ATOM 4201 C CA . GLU A 1 528 ? -2.154 11.619 -13.327 1.00 83.69 528 GLU A CA 1
ATOM 4202 C C . GLU A 1 528 ? -3.031 12.814 -12.944 1.00 83.69 528 GLU A C 1
ATOM 4204 O O . GLU A 1 528 ? -2.525 13.923 -12.776 1.00 83.69 528 GLU A O 1
ATOM 4209 N N . LYS A 1 529 ? -4.343 12.597 -12.791 1.00 86.38 529 LYS A N 1
ATOM 4210 C CA . LYS A 1 529 ? -5.304 13.664 -12.479 1.00 86.38 529 LYS A CA 1
ATOM 4211 C C . LYS A 1 529 ? -4.996 14.350 -11.148 1.00 86.38 529 LYS A C 1
ATOM 4213 O O . LYS A 1 529 ? -5.281 15.537 -10.990 1.00 86.38 529 LYS A O 1
ATOM 4218 N N . HIS A 1 530 ? -4.469 13.601 -10.186 1.00 83.38 530 HIS A N 1
ATOM 4219 C CA . HIS A 1 530 ? -4.276 14.073 -8.820 1.00 83.38 530 HIS A CA 1
ATOM 4220 C C . HIS A 1 530 ? -2.803 14.287 -8.432 1.00 83.38 530 HIS A C 1
ATOM 4222 O O . HIS A 1 530 ? -2.558 14.683 -7.295 1.00 83.38 530 HIS A O 1
ATOM 4228 N N . ASP A 1 531 ? -1.860 14.083 -9.366 1.00 73.81 531 ASP A N 1
ATOM 4229 C CA . ASP A 1 531 ? -0.395 14.147 -9.166 1.00 73.81 531 ASP A CA 1
ATOM 4230 C C . ASP A 1 531 ? 0.054 13.376 -7.905 1.00 73.81 531 ASP A C 1
ATOM 4232 O O . ASP A 1 531 ? 0.925 13.818 -7.144 1.00 73.81 531 ASP A O 1
ATOM 4236 N N . VAL A 1 532 ? -0.584 12.222 -7.667 1.00 61.28 532 VAL A N 1
ATOM 4237 C CA . VAL A 1 532 ? -0.364 11.335 -6.510 1.00 61.28 532 VAL A CA 1
ATOM 4238 C C . VAL A 1 532 ? 0.517 10.149 -6.837 1.00 61.28 532 VAL A C 1
ATOM 4240 O O . VAL A 1 532 ? 0.534 9.673 -7.996 1.00 61.28 532 VAL A O 1
#

pLDDT: mean 74.7, std 28.62, range [22.7, 98.75]

Radius of gyration: 31.73 Å; chains: 1; bounding box: 87×95×106 Å

Foldseek 3Di:
DDDDDDDDDDDDDPDDDDDDDDDDDDDDDDDDDDDDDDDDDDDDDDDDDDDDDDDDDDDDDDDDDDDDPCPPDDDDDDDDDDDDDDDDDDDDDDDDDDDDDDDDDDDDDDDDDDDDDDDDDDDDDDDPDDDDDPPPPDCLFDQQKAKWFQADWDWDQAPNDTWIWTDTQLFIATDDPPQDDGLAIKIWGFAQKWQFLVPVVFVPDDDWDDDPNTITDGFAWDWTHDPVDIDIHTIDIDHCVVPCVRVVVLVVQLVVVCPPPDHDDSSRSSVVSCVVRVRPRCCVVNVIDGDDPPPPCPPPPPPFFLWWDLCVQAPADGFAAQSSVNCCQPPPVQQPWKWFKFADAQWWKKKKWKAFLPDPCQVVDRDDDPDADPLQDDPRMGIWMDTRIGTTGLVRDDDLCRNVQCVVLVVSVLVVVVVFGKMWIWGKADEPTLNRLVPDPHPDIATATQWMARSNVRDIDQRVVSCVVCVVSVHHHGGTPDMDRQNVQDNGPVRQQVVQQVDPHQGMKIATRPSGHIHTHGHSNVCVVSVD

Sequence (532 aa):
MVAHNLPIPGIRNPFDPMKDSTGEAAVQPDEIKSYNGEQTSHATSENGTNVNKLAATAAIPDTRGPFDPMKYSTKGCTSKSNVMKSAQATNDQKVSFDETKNPVIVATIKAETKNKKSNITNQPVTEASVKLDPESHPDETLRLVSLRLVKKILTIRVANRYMSFAEIDGWTCQVPPRAFREGEIVLYFENDSFLPAADNRFASLRPLQTFDGNLGYRVKTRRFGTDEIKIVTQGYLYPVEKFPEIWDEVSIVRQVVAMVPTSLSERTVNLIILAIYRQTNWAESLGIKKWVATQPIQPQSEHSRLGNFPKRIFSGTDITRLQDCPNLFWHAKYQNRTYQESVKMDGASMTVYFVRKNSRYFDELNPLPEKVGPNSVLGNSRFGVCSKNYDLNELKPCNHGYWRTALQYDLPSKLSKLGRNIAISGELCGDGINGNREGIPSGKKEFFVYWIFDIDRQKRLDPREVIVRAEQLGLKHVPVLGYVKIPEIAEGHRDLQKRADEKQGEGLVFKCLEDGRSFKVLSNIYLEKHDV

Organism: NCBI:txid1230097

InterPro domains:
  IPR021122 RNA ligase domain, REL/Rln2 [PF09414] (338-521)

Secondary structure (DSSP, 8-state):
--------PPPPPS--PPP---------------------------------------PPPP------GGGG-------------------------------------------------------------TT----TT--SEEEEEEEEEEEEEETTEEEEEEEETTEEEEE-TTS--TT-EEEEE-TTEEEETTSTTTTT-SSEEEETTEEEEEP--EEEE-SS-EEEE-SEEEEGGG-HHHHHHHHHHHHHHHTSSS---HHHHHHHHHHHTTT---TTTTT-EE-----------GGGEEEE--TTTS--S--EEGGG-GGGTT-HHHHT-EEEEEEE--SEEEEEEEEETTSTTSTTSPPPPSS--TTSB-SSEEEEEE-SSEEE-TTS--TT-HHHHHHHTTHHHHHHHHT--EEEEEEEEETTSGGGTT-PPTT-EEEEEEEEEETTTTEEPPHHHHHHHHHHTTPEEPPEEEEEEHHHH-SSHHHHHHHHHHSSSSEEEEEETTT--EEEEE-HHHHHHHT-